Protein AF-A0AA36MZT9-F1 (afdb_monomer)

Mean predicted aligned error: 23.46 Å

pLDDT: mean 72.29, std 21.13, range [34.06, 98.25]

Sequence (417 aa):
ASLLQSIHEEGPEQAAGTAAAGRSSDGGRSRVIELLLRFDPVRLRCEFQSLLLHRMHYQAQQAKPEKKSDLLVTPSIDSHSKKLAEKLLEKQKGESGTATHEELLLWRQTQAKARKESMRKQRLHEEVSSCTFRPNCIATVRKDDVEILTPAGSTRTEVLYSRGLADKERRQAKVLEGEKAKTTAEVRGCTFQPNLCKSVKSYHKVHEASAQVPRGFYETRQRMRAANEMRERVKQQREDRMARIQATSPYQASGAASTPAGRSPGASPGPEDRVRRSSPKSQPRRQRSAGHATARERREGPTAQRLSYTPPRSSSLPPEAKEPEDEREGMGGAPAEGAPDNAEGNAEELPDDQPMLYVDVNITPGQPPKRIILFQGQSISEVAADFAANHMLTPALAQKLHALLREVALKQELRTK

Structure (mmCIF, N/CA/C/O backbone):
data_AF-A0AA36MZT9-F1
#
_entry.id   AF-A0AA36MZT9-F1
#
loop_
_atom_site.group_PDB
_atom_site.id
_atom_site.type_symbol
_atom_site.label_atom_id
_atom_site.label_alt_id
_atom_site.label_comp_id
_atom_site.label_asym_id
_atom_site.label_entity_id
_atom_site.label_seq_id
_atom_site.pdbx_PDB_ins_code
_atom_site.Cartn_x
_atom_site.Cartn_y
_atom_site.Cartn_z
_atom_site.occupancy
_atom_site.B_iso_or_equiv
_atom_site.auth_seq_id
_atom_site.auth_comp_id
_atom_site.auth_asym_id
_atom_site.auth_atom_id
_atom_site.pdbx_PDB_model_num
ATOM 1 N N . ALA A 1 1 ? 52.482 -16.526 30.534 1.00 50.50 1 ALA A N 1
ATOM 2 C CA . ALA A 1 1 ? 53.105 -17.863 30.443 1.00 50.50 1 ALA A CA 1
ATOM 3 C C . ALA A 1 1 ? 52.166 -18.730 29.615 1.00 50.50 1 ALA A C 1
ATOM 5 O O . ALA A 1 1 ? 51.022 -18.829 30.023 1.00 50.50 1 ALA A O 1
ATOM 6 N N . SER A 1 2 ? 52.444 -19.251 28.422 1.00 49.62 2 SER A N 1
ATOM 7 C CA . SER A 1 2 ? 53.638 -19.436 27.569 1.00 49.62 2 SER A CA 1
ATOM 8 C C . SER A 1 2 ? 53.377 -18.761 26.207 1.00 49.62 2 SER A C 1
ATOM 10 O O . SER A 1 2 ? 52.218 -18.658 25.827 1.00 49.62 2 SER A O 1
ATOM 12 N N . LEU A 1 3 ? 54.290 -18.144 25.450 1.00 51.62 3 LEU A N 1
ATOM 13 C CA . LEU A 1 3 ? 55.698 -18.374 25.085 1.00 51.62 3 LEU A CA 1
ATOM 14 C C . LEU A 1 3 ? 55.933 -19.544 24.097 1.00 51.62 3 LEU A C 1
ATOM 16 O O . LEU A 1 3 ? 55.734 -20.695 24.468 1.00 51.62 3 LEU A O 1
ATOM 20 N N . LEU A 1 4 ? 56.483 -19.175 22.921 1.00 50.78 4 LEU A N 1
ATOM 21 C CA . LEU A 1 4 ? 57.192 -19.970 21.887 1.00 50.78 4 LEU A CA 1
ATOM 22 C C . LEU A 1 4 ? 56.297 -20.691 20.844 1.00 50.78 4 LEU A C 1
ATOM 24 O O . LEU A 1 4 ? 55.276 -21.249 21.206 1.00 50.78 4 LEU A O 1
ATOM 28 N N . GLN A 1 5 ? 56.595 -20.709 19.530 1.00 51.66 5 GLN A N 1
ATOM 29 C CA . GLN A 1 5 ? 57.916 -20.705 18.876 1.00 51.66 5 GLN A CA 1
ATOM 30 C C . GLN A 1 5 ? 57.849 -20.469 17.337 1.00 51.66 5 GLN A C 1
ATOM 32 O O . GLN A 1 5 ? 56.916 -20.942 16.698 1.00 51.66 5 GLN A O 1
ATOM 37 N N . SER A 1 6 ? 58.883 -19.775 16.820 1.00 51.03 6 SER A N 1
ATOM 38 C CA . SER A 1 6 ? 59.633 -19.871 15.531 1.00 51.03 6 SER A CA 1
ATOM 39 C C . SER A 1 6 ? 58.905 -19.993 14.174 1.00 51.03 6 SER A C 1
ATOM 41 O O . SER A 1 6 ? 58.054 -20.852 14.004 1.00 51.03 6 SER A O 1
ATOM 43 N N . ILE A 1 7 ? 59.130 -19.148 13.149 1.00 56.97 7 ILE A N 1
ATOM 44 C CA . ILE A 1 7 ? 60.355 -18.687 12.428 1.00 56.97 7 ILE A CA 1
ATOM 45 C C . ILE A 1 7 ? 61.050 -19.788 11.595 1.00 56.97 7 ILE A C 1
ATOM 47 O O . ILE A 1 7 ? 61.643 -20.691 12.169 1.00 56.97 7 ILE A O 1
ATOM 51 N N . HIS A 1 8 ? 61.008 -19.629 10.261 1.00 46.03 8 HIS A N 1
ATOM 52 C CA . HIS A 1 8 ? 62.083 -19.813 9.255 1.00 46.03 8 HIS A CA 1
ATOM 53 C C . HIS A 1 8 ? 61.619 -19.063 7.971 1.00 46.03 8 HIS A C 1
ATOM 55 O O . HIS A 1 8 ? 60.459 -19.215 7.593 1.00 46.03 8 HIS A O 1
ATOM 61 N N . GLU A 1 9 ? 62.298 -18.035 7.428 1.00 56.31 9 GLU A N 1
ATOM 62 C CA . GLU A 1 9 ? 63.564 -18.034 6.644 1.00 56.31 9 GLU A CA 1
ATOM 63 C C . GLU A 1 9 ? 63.427 -18.837 5.327 1.00 56.31 9 GLU A C 1
ATOM 65 O O . GLU A 1 9 ? 62.886 -19.932 5.353 1.00 56.31 9 GLU A O 1
ATOM 70 N N . GLU A 1 10 ? 63.789 -18.401 4.113 1.00 46.44 10 GLU A N 1
ATOM 71 C CA . GLU A 1 10 ? 64.683 -17.356 3.595 1.00 46.44 10 GLU A CA 1
ATOM 72 C C . GLU A 1 10 ? 64.241 -16.920 2.172 1.00 46.44 10 GLU A C 1
ATOM 74 O O . GLU A 1 10 ? 63.496 -17.626 1.489 1.00 46.44 10 GLU A O 1
ATOM 79 N N . GLY A 1 11 ? 64.746 -15.774 1.696 1.00 41.78 11 GLY A 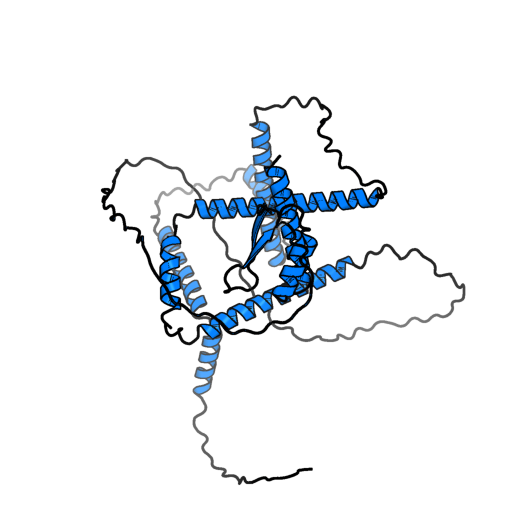N 1
ATOM 80 C CA . GLY A 1 11 ? 64.926 -15.507 0.259 1.00 41.78 11 GLY A CA 1
ATOM 81 C C . GLY A 1 11 ? 66.293 -16.022 -0.222 1.00 41.78 11 GLY A C 1
ATOM 82 O O . GLY A 1 11 ? 67.141 -16.332 0.610 1.00 41.78 11 GLY A O 1
ATOM 83 N N . PRO A 1 12 ? 66.554 -16.068 -1.542 1.00 58.59 12 PRO A N 1
ATOM 84 C CA . PRO A 1 12 ? 67.469 -15.045 -2.056 1.00 58.59 12 PRO A CA 1
ATOM 85 C C . PRO A 1 12 ? 67.215 -14.566 -3.502 1.00 58.59 12 PRO A C 1
ATOM 87 O O . PRO A 1 12 ? 66.604 -15.224 -4.338 1.00 58.59 12 PRO A O 1
ATOM 90 N N . GLU A 1 13 ? 67.708 -13.347 -3.715 1.00 46.28 13 GLU A N 1
ATOM 91 C CA . GLU A 1 13 ? 68.407 -12.767 -4.872 1.00 46.28 13 GLU A CA 1
ATOM 92 C C . GLU A 1 13 ? 68.140 -13.197 -6.333 1.00 46.28 13 GLU A C 1
ATOM 94 O O . GLU A 1 13 ? 68.412 -14.303 -6.782 1.00 46.28 13 GLU A O 1
ATOM 99 N N . GLN A 1 14 ? 67.733 -12.171 -7.094 1.00 51.62 14 GLN A N 1
ATOM 100 C CA . GLN A 1 14 ? 68.312 -11.661 -8.350 1.00 51.62 14 GLN A CA 1
ATOM 101 C C . GLN A 1 14 ? 68.849 -12.634 -9.420 1.00 51.62 14 GLN A C 1
ATOM 103 O O . GLN A 1 14 ? 69.923 -13.210 -9.299 1.00 51.62 14 GLN A O 1
ATOM 108 N N . ALA A 1 15 ? 68.236 -12.550 -10.607 1.00 46.34 15 ALA A N 1
ATOM 109 C CA . ALA A 1 15 ? 68.969 -12.588 -11.872 1.00 46.34 15 ALA A CA 1
ATOM 110 C C . ALA A 1 15 ? 68.357 -11.587 -12.868 1.00 46.34 15 ALA A C 1
ATOM 112 O O . ALA A 1 15 ? 67.187 -11.673 -13.245 1.00 46.34 15 ALA A O 1
ATOM 113 N N . ALA A 1 16 ? 69.172 -10.613 -13.272 1.00 51.72 16 ALA A N 1
ATOM 114 C CA . ALA A 1 16 ? 68.939 -9.738 -14.410 1.00 51.72 16 ALA A CA 1
ATOM 115 C C . ALA A 1 16 ? 69.158 -10.508 -15.726 1.00 51.72 16 ALA A C 1
ATOM 117 O O . ALA A 1 16 ? 70.050 -11.347 -15.810 1.00 51.72 16 ALA A O 1
ATOM 118 N N . GLY A 1 17 ? 68.383 -10.193 -16.769 1.00 40.72 17 GLY A N 1
ATOM 119 C CA . GLY A 1 17 ? 68.578 -10.794 -18.092 1.00 40.72 17 GLY A CA 1
ATOM 120 C C . GLY A 1 17 ? 67.516 -10.415 -19.125 1.00 40.72 17 GLY A C 1
ATOM 121 O O . GLY A 1 17 ? 66.595 -11.175 -19.385 1.00 40.72 17 GLY A O 1
ATOM 122 N N . THR A 1 18 ? 67.655 -9.213 -19.686 1.00 47.31 18 THR A N 1
ATOM 123 C CA . THR A 1 18 ? 67.379 -8.840 -21.093 1.00 47.31 18 THR A CA 1
ATOM 124 C C . THR A 1 18 ? 66.560 -9.793 -21.982 1.00 47.31 18 THR A C 1
ATOM 126 O O . THR A 1 18 ? 67.086 -10.789 -22.464 1.00 47.31 18 THR A O 1
ATOM 129 N N . ALA A 1 19 ? 65.355 -9.358 -22.381 1.00 41.97 19 ALA A N 1
ATOM 130 C CA . ALA A 1 19 ? 64.828 -9.545 -23.743 1.00 41.97 19 ALA A CA 1
ATOM 131 C C . ALA A 1 19 ? 63.691 -8.546 -24.025 1.00 41.97 19 ALA A C 1
ATOM 133 O O . ALA A 1 19 ? 62.512 -8.778 -23.758 1.00 41.97 19 ALA A O 1
ATOM 134 N N . ALA A 1 20 ? 64.071 -7.390 -24.562 1.00 49.97 20 ALA A N 1
ATOM 135 C CA . ALA A 1 20 ? 63.171 -6.414 -25.149 1.00 49.97 20 ALA A CA 1
ATOM 136 C C . ALA A 1 20 ? 62.858 -6.814 -26.601 1.00 49.97 20 ALA A C 1
ATOM 138 O O . ALA A 1 20 ? 63.659 -6.538 -27.482 1.00 49.97 20 ALA A O 1
ATOM 139 N N . ALA A 1 21 ? 61.709 -7.448 -26.855 1.00 49.28 21 ALA A N 1
ATOM 140 C CA . ALA A 1 21 ? 61.034 -7.468 -28.163 1.00 49.28 21 ALA A CA 1
ATOM 141 C C . ALA A 1 21 ? 59.662 -8.156 -28.027 1.00 49.28 21 ALA A C 1
ATOM 143 O O . ALA A 1 21 ? 59.591 -9.348 -27.759 1.00 49.28 21 ALA A O 1
ATOM 144 N N . GLY A 1 22 ? 58.564 -7.410 -28.193 1.00 46.97 22 GLY A N 1
ATOM 145 C CA . GLY A 1 22 ? 57.199 -7.974 -28.168 1.00 46.97 22 GLY A CA 1
ATOM 146 C C . GLY A 1 22 ? 56.094 -7.046 -27.647 1.00 46.97 22 GLY A C 1
ATOM 147 O O . GLY A 1 22 ? 54.938 -7.447 -27.534 1.00 46.97 22 GLY A O 1
ATOM 148 N N . ARG A 1 23 ? 56.414 -5.789 -27.319 1.00 51.00 23 ARG A N 1
ATOM 149 C CA . ARG A 1 23 ? 55.440 -4.788 -26.864 1.00 51.00 23 ARG A CA 1
ATOM 150 C C . ARG A 1 23 ? 54.774 -4.077 -28.047 1.00 51.00 23 ARG A C 1
ATOM 152 O O . ARG A 1 23 ? 55.276 -3.042 -28.466 1.00 51.00 23 ARG A O 1
ATOM 159 N N . SER A 1 24 ? 53.636 -4.581 -28.535 1.00 52.50 24 SER A N 1
ATOM 160 C CA . SER A 1 24 ? 52.630 -3.732 -29.226 1.00 52.50 24 SER A CA 1
ATOM 161 C C . SER A 1 24 ? 51.259 -4.365 -29.535 1.00 52.50 24 SER A C 1
ATOM 163 O O . SER A 1 24 ? 50.425 -3.674 -30.112 1.00 52.50 24 SER A O 1
ATOM 165 N N . SER A 1 25 ? 50.940 -5.607 -29.134 1.00 56.16 25 SER A N 1
ATOM 166 C CA . SER A 1 25 ? 49.611 -6.195 -29.447 1.00 56.16 25 SER A CA 1
ATOM 167 C C . SER A 1 25 ? 48.637 -6.305 -28.258 1.00 56.16 25 SER A C 1
ATOM 169 O O . SER A 1 25 ? 47.420 -6.329 -28.448 1.00 56.16 25 SER A O 1
ATOM 171 N N . ASP A 1 26 ? 49.120 -6.285 -27.011 1.00 58.88 26 ASP A N 1
ATOM 172 C CA . ASP A 1 26 ? 48.267 -6.598 -25.847 1.00 58.88 26 ASP A CA 1
ATOM 173 C C . ASP A 1 26 ? 47.422 -5.412 -25.328 1.00 58.88 26 ASP A C 1
ATOM 175 O O . ASP A 1 26 ? 46.394 -5.579 -24.665 1.00 58.88 26 ASP A O 1
ATOM 179 N N . GLY A 1 27 ? 47.781 -4.184 -25.720 1.00 67.88 27 GLY A N 1
ATOM 180 C CA . GLY A 1 27 ? 46.974 -2.992 -25.428 1.00 67.88 27 GLY A CA 1
ATOM 181 C C . GLY A 1 27 ? 45.613 -3.013 -26.134 1.00 67.88 27 GLY A C 1
ATOM 182 O O . GLY A 1 27 ? 44.620 -2.524 -25.594 1.00 67.88 27 GLY A O 1
ATOM 183 N N . GLY A 1 28 ? 45.540 -3.641 -27.315 1.00 74.44 28 GLY A N 1
ATOM 184 C CA . GLY A 1 28 ? 44.286 -3.830 -28.042 1.00 74.44 28 GLY A CA 1
ATOM 185 C C . GLY A 1 28 ? 43.348 -4.799 -27.323 1.00 74.44 28 GLY A C 1
ATOM 186 O O . GLY A 1 28 ? 42.165 -4.505 -27.168 1.00 74.44 28 GLY A O 1
ATOM 187 N N . ARG A 1 29 ? 43.881 -5.915 -26.808 1.00 77.12 29 ARG A N 1
ATOM 188 C CA . ARG A 1 29 ? 43.099 -6.915 -26.065 1.00 77.12 29 ARG A CA 1
ATOM 189 C C . ARG A 1 29 ? 42.548 -6.354 -24.761 1.00 77.12 29 ARG A C 1
ATOM 191 O O . ARG A 1 29 ? 41.352 -6.490 -24.516 1.00 77.12 29 ARG A O 1
ATOM 198 N N . SER A 1 30 ? 43.367 -5.642 -23.988 1.00 82.06 30 SER A N 1
ATOM 199 C CA . SER A 1 30 ? 42.906 -4.986 -22.755 1.00 82.06 30 SER A CA 1
ATOM 200 C C . SER A 1 30 ? 41.801 -3.961 -23.027 1.00 82.06 30 SER A C 1
ATOM 202 O O . SER A 1 30 ? 40.797 -3.932 -22.318 1.00 82.06 30 SER A O 1
ATOM 204 N N . ARG A 1 31 ? 41.914 -3.181 -24.112 1.00 84.75 31 ARG A N 1
ATOM 205 C CA . ARG A 1 31 ? 40.888 -2.203 -24.503 1.00 84.75 31 ARG A CA 1
ATOM 206 C C . ARG A 1 31 ? 39.594 -2.860 -24.987 1.00 84.75 31 ARG A C 1
ATOM 208 O O . ARG A 1 31 ? 38.512 -2.359 -24.694 1.00 84.75 31 ARG A O 1
ATOM 215 N N . VAL A 1 32 ? 39.681 -3.980 -25.705 1.00 79.69 32 VAL A N 1
ATOM 216 C CA . VAL A 1 32 ? 38.502 -4.751 -26.134 1.00 79.69 32 VAL A CA 1
ATOM 217 C C . VAL A 1 32 ? 37.810 -5.395 -24.934 1.00 79.69 32 VAL A C 1
ATOM 219 O O . VAL A 1 32 ? 36.590 -5.329 -24.848 1.00 79.69 32 VAL A O 1
ATOM 222 N N . ILE A 1 33 ? 38.559 -5.944 -23.975 1.00 80.00 33 ILE A N 1
ATOM 223 C CA . ILE A 1 33 ? 37.996 -6.494 -22.733 1.00 80.00 33 ILE A CA 1
ATOM 224 C C . ILE A 1 33 ? 37.341 -5.383 -21.898 1.00 80.00 33 ILE A C 1
ATOM 226 O O . ILE A 1 33 ? 36.230 -5.568 -21.410 1.00 80.00 33 ILE A O 1
ATOM 230 N N . GLU A 1 34 ? 37.960 -4.202 -21.794 1.00 88.06 34 GLU A N 1
ATOM 231 C CA . GLU A 1 34 ? 37.368 -3.040 -21.115 1.00 88.06 34 GLU A CA 1
ATOM 232 C C . GLU A 1 34 ? 36.066 -2.578 -21.794 1.00 88.06 34 GLU A C 1
ATOM 234 O O . GLU A 1 34 ? 35.079 -2.266 -21.122 1.00 88.06 34 GLU A O 1
ATOM 239 N N . LEU A 1 35 ? 36.028 -2.576 -23.131 1.00 83.69 35 LEU A N 1
ATOM 240 C CA . LEU A 1 35 ? 34.815 -2.277 -23.892 1.00 83.69 35 LEU A CA 1
ATOM 241 C C . LEU A 1 35 ? 33.741 -3.349 -23.667 1.00 83.69 35 LEU A C 1
ATOM 243 O O . LEU A 1 35 ? 32.606 -3.001 -23.352 1.00 83.69 35 LEU A O 1
ATOM 247 N N . LEU A 1 36 ? 34.086 -4.636 -23.742 1.00 82.19 36 LEU A N 1
ATOM 248 C CA . LEU A 1 36 ? 33.151 -5.741 -23.506 1.00 82.19 36 LEU A CA 1
ATOM 249 C C . LEU A 1 36 ? 32.603 -5.754 -22.072 1.00 82.19 36 LEU A C 1
ATOM 251 O O . LEU A 1 36 ? 31.444 -6.098 -21.877 1.00 82.19 36 LEU A O 1
ATOM 255 N N . LEU A 1 37 ? 33.385 -5.323 -21.078 1.00 85.12 37 LEU A N 1
ATOM 256 C CA . LEU A 1 37 ? 32.924 -5.177 -19.693 1.00 85.12 37 LEU A CA 1
ATOM 257 C C . LEU A 1 37 ? 32.022 -3.953 -19.485 1.00 85.12 37 LEU A C 1
ATOM 259 O O . LEU A 1 37 ? 31.178 -3.953 -18.587 1.00 85.12 37 LEU A O 1
ATOM 263 N N . ARG A 1 38 ? 32.175 -2.902 -20.300 1.00 91.00 38 ARG A N 1
ATOM 264 C CA . ARG A 1 38 ? 31.292 -1.725 -20.261 1.00 91.00 38 ARG A CA 1
ATOM 265 C C . ARG A 1 38 ? 29.913 -1.994 -20.850 1.00 91.00 38 ARG A C 1
ATOM 267 O O . ARG A 1 38 ? 28.955 -1.330 -20.447 1.00 91.00 38 ARG A O 1
ATOM 274 N N . PHE A 1 39 ? 29.805 -2.927 -21.790 1.00 89.50 39 PHE A N 1
ATOM 275 C CA . PHE A 1 39 ? 28.541 -3.242 -22.439 1.00 89.50 39 PHE A CA 1
ATOM 276 C C . PHE A 1 39 ? 27.893 -4.480 -21.823 1.00 89.50 39 PHE A C 1
ATOM 278 O O . PHE A 1 39 ? 28.407 -5.588 -21.903 1.00 89.50 39 PHE A O 1
ATOM 285 N N . ASP A 1 40 ? 26.709 -4.294 -21.244 1.00 89.44 40 ASP A N 1
ATOM 286 C CA . ASP A 1 40 ? 25.876 -5.408 -20.802 1.00 89.44 40 ASP A CA 1
ATOM 287 C C . ASP A 1 40 ? 25.309 -6.138 -22.041 1.00 89.44 40 ASP A C 1
ATOM 289 O O . ASP A 1 40 ? 24.540 -5.537 -22.808 1.00 89.44 40 ASP A O 1
ATOM 293 N N . PRO A 1 41 ? 25.655 -7.421 -22.268 1.00 85.56 41 PRO A N 1
ATOM 294 C CA . PRO A 1 41 ? 25.222 -8.163 -23.450 1.00 85.56 41 PRO A CA 1
ATOM 295 C C . PRO A 1 41 ? 23.704 -8.375 -23.498 1.00 85.56 41 PRO A C 1
ATOM 297 O O . PRO A 1 41 ? 23.156 -8.641 -24.570 1.00 85.56 41 PRO A O 1
ATOM 300 N N . VAL A 1 42 ? 23.006 -8.272 -22.362 1.00 86.06 42 VAL A N 1
ATOM 301 C CA . VAL A 1 42 ? 21.540 -8.333 -22.310 1.00 86.06 42 VAL A CA 1
ATOM 302 C C . VAL A 1 42 ? 20.952 -7.017 -22.803 1.00 86.06 42 VAL A C 1
ATOM 304 O O . VAL A 1 42 ? 20.036 -7.011 -23.625 1.00 86.06 42 VAL A O 1
ATOM 307 N N . ARG A 1 43 ? 21.527 -5.891 -22.372 1.00 87.31 43 ARG A N 1
ATOM 308 C CA . ARG A 1 43 ? 21.099 -4.560 -22.807 1.00 87.31 43 ARG A CA 1
ATOM 309 C C . ARG A 1 43 ? 21.304 -4.356 -24.306 1.00 87.31 43 ARG A C 1
ATOM 311 O O . ARG A 1 43 ? 20.386 -3.885 -24.970 1.00 87.31 43 ARG A O 1
ATOM 318 N N . LEU A 1 44 ? 22.457 -4.767 -24.840 1.00 89.06 44 LEU A N 1
ATOM 319 C CA . LEU A 1 44 ? 22.733 -4.705 -26.279 1.00 89.06 44 LEU A CA 1
ATOM 320 C C . LEU A 1 44 ? 21.710 -5.502 -27.093 1.00 89.06 44 LEU A C 1
ATOM 322 O O . LEU A 1 44 ? 21.209 -4.994 -28.090 1.00 89.06 44 LEU A O 1
ATOM 326 N N . ARG A 1 45 ? 21.346 -6.715 -26.651 1.00 88.81 45 ARG A N 1
ATOM 327 C CA . ARG A 1 45 ? 20.311 -7.524 -27.317 1.00 88.81 45 ARG A CA 1
ATOM 328 C C . ARG A 1 45 ? 18.949 -6.831 -27.321 1.00 88.81 45 ARG A C 1
ATOM 330 O O . ARG A 1 45 ? 18.302 -6.795 -28.363 1.00 88.81 45 ARG A O 1
ATOM 337 N N . CYS A 1 46 ? 18.541 -6.240 -26.199 1.00 86.69 46 CYS A N 1
ATOM 338 C CA . CYS A 1 46 ? 17.282 -5.497 -26.114 1.00 86.69 46 CYS A CA 1
ATOM 339 C C . CYS A 1 46 ? 17.272 -4.253 -27.020 1.00 86.69 46 CYS A C 1
ATOM 341 O O . CYS A 1 46 ? 16.282 -3.995 -27.706 1.00 86.69 46 CYS A O 1
ATOM 343 N N . GLU A 1 47 ? 18.367 -3.488 -27.053 1.00 90.62 47 GLU A N 1
ATOM 344 C CA . GLU A 1 47 ? 18.488 -2.300 -27.909 1.00 90.62 47 GLU A CA 1
ATOM 345 C C . GLU A 1 47 ? 18.486 -2.681 -29.402 1.00 90.62 47 GLU A C 1
ATOM 347 O O . GLU A 1 47 ? 17.768 -2.061 -30.191 1.00 90.62 47 GLU A O 1
ATOM 352 N N . PHE A 1 48 ? 19.187 -3.756 -29.785 1.00 94.69 48 PHE A N 1
ATOM 353 C CA . PHE A 1 48 ? 19.173 -4.270 -31.160 1.00 94.69 48 PHE A CA 1
ATOM 354 C C . PHE A 1 48 ? 17.796 -4.786 -31.584 1.00 94.69 48 PHE A C 1
ATOM 356 O O . PHE A 1 48 ? 17.363 -4.528 -32.706 1.00 94.69 48 PHE A O 1
ATOM 363 N N . GLN A 1 49 ? 17.083 -5.479 -30.694 1.00 92.00 49 GLN A N 1
ATOM 364 C CA . GLN A 1 49 ? 15.728 -5.956 -30.966 1.00 92.00 49 GLN A CA 1
ATOM 365 C C . GLN A 1 49 ? 14.758 -4.788 -31.192 1.00 92.00 49 GLN A C 1
ATOM 367 O O . GLN A 1 49 ? 13.942 -4.834 -32.112 1.00 92.00 49 GLN A O 1
ATOM 372 N N . SER A 1 50 ? 14.884 -3.715 -30.404 1.00 89.19 50 SER A N 1
ATOM 373 C CA . SER A 1 50 ? 14.100 -2.489 -30.587 1.00 89.19 50 SER A CA 1
ATOM 374 C C . SER A 1 50 ? 14.383 -1.831 -31.940 1.00 89.19 50 SER A C 1
ATOM 376 O O . SER A 1 50 ? 13.449 -1.528 -32.681 1.00 89.19 50 SER A O 1
ATOM 378 N N . LEU A 1 51 ? 15.660 -1.678 -32.313 1.00 93.50 51 LEU A N 1
ATOM 379 C CA . LEU A 1 51 ? 16.057 -1.127 -33.615 1.00 93.50 51 LEU A CA 1
ATOM 380 C C . LEU A 1 51 ? 15.563 -1.980 -34.789 1.00 93.50 51 LEU A C 1
ATOM 382 O O . LEU A 1 51 ? 15.092 -1.430 -35.785 1.00 93.50 51 LEU A O 1
ATOM 386 N N . LEU A 1 52 ? 15.623 -3.308 -34.670 1.00 95.50 52 LEU A N 1
ATOM 387 C CA . LEU A 1 52 ? 15.117 -4.231 -35.684 1.00 95.50 52 LEU A CA 1
ATOM 388 C C . LEU A 1 52 ? 13.606 -4.059 -35.891 1.00 95.50 52 LEU A C 1
ATOM 390 O O . LEU A 1 52 ? 13.154 -3.924 -37.027 1.00 95.50 52 LEU A O 1
ATOM 394 N N . LEU A 1 53 ? 12.832 -4.000 -34.803 1.00 91.19 53 LEU A N 1
ATOM 395 C CA . LEU A 1 53 ? 11.388 -3.755 -34.863 1.00 91.19 53 LEU A CA 1
ATOM 396 C C . LEU A 1 53 ? 11.071 -2.378 -35.457 1.00 91.19 53 LEU A C 1
ATOM 398 O O . LEU A 1 53 ? 10.168 -2.259 -36.283 1.00 91.19 53 LEU A O 1
ATOM 402 N N . HIS A 1 54 ? 11.841 -1.352 -35.091 1.00 90.12 54 HIS A N 1
ATOM 403 C CA . HIS A 1 54 ? 11.691 -0.003 -35.633 1.00 90.12 54 HIS A CA 1
ATOM 404 C C . HIS A 1 54 ? 11.922 0.017 -37.148 1.00 90.12 54 HIS A C 1
ATOM 406 O O . HIS A 1 54 ? 11.120 0.580 -37.893 1.00 90.12 54 HIS A O 1
ATOM 412 N N . ARG A 1 55 ? 12.982 -0.653 -37.618 1.00 94.31 55 ARG A N 1
ATOM 413 C CA . ARG A 1 55 ? 13.303 -0.765 -39.045 1.00 94.31 55 ARG A CA 1
ATOM 414 C C . ARG A 1 55 ? 12.212 -1.507 -39.809 1.00 94.31 55 ARG A C 1
ATOM 416 O O . ARG A 1 55 ? 11.786 -1.017 -40.847 1.00 94.31 55 ARG A O 1
ATOM 423 N N . MET A 1 56 ? 11.716 -2.622 -39.273 1.00 87.56 56 MET A N 1
ATOM 424 C CA . MET A 1 56 ? 10.595 -3.360 -39.864 1.00 87.56 56 MET A CA 1
ATOM 425 C C . MET A 1 56 ? 9.341 -2.485 -39.988 1.00 87.56 56 MET A C 1
ATOM 427 O O . MET A 1 56 ? 8.678 -2.489 -41.023 1.00 87.56 56 MET A O 1
ATOM 431 N N . HIS A 1 57 ? 9.041 -1.685 -38.962 1.00 87.38 57 HIS A N 1
ATOM 432 C CA . HIS A 1 57 ? 7.863 -0.821 -38.951 1.00 87.38 57 HIS A CA 1
ATOM 433 C C . HIS A 1 57 ? 7.977 0.354 -39.935 1.00 87.38 57 HIS A C 1
ATOM 435 O O . HIS A 1 57 ? 7.004 0.695 -40.607 1.00 87.38 57 HIS A O 1
ATOM 441 N N . TYR A 1 58 ? 9.158 0.965 -40.055 1.00 84.00 58 TYR A N 1
ATOM 442 C CA . TYR A 1 58 ? 9.396 2.053 -41.009 1.00 84.00 58 TYR A CA 1
ATOM 443 C C . TYR A 1 58 ? 9.483 1.560 -42.451 1.00 84.00 58 TYR A C 1
ATOM 445 O O . TYR A 1 58 ? 8.942 2.201 -43.350 1.00 84.00 58 TYR A O 1
ATOM 453 N N . GLN A 1 59 ? 10.097 0.401 -42.682 1.00 85.88 59 GLN A N 1
ATOM 454 C CA . GLN A 1 59 ? 10.165 -0.201 -44.010 1.00 85.88 59 GLN A CA 1
ATOM 455 C C . GLN A 1 59 ? 8.766 -0.575 -44.526 1.00 85.88 59 GLN A C 1
ATOM 457 O O . GLN A 1 59 ? 8.465 -0.342 -45.694 1.00 85.88 59 GLN A O 1
ATOM 462 N N . ALA A 1 60 ? 7.873 -1.044 -43.646 1.00 78.75 60 ALA A N 1
ATOM 463 C CA . ALA A 1 60 ? 6.470 -1.285 -43.987 1.00 78.75 60 ALA A CA 1
ATOM 464 C C . ALA A 1 60 ? 5.700 0.003 -44.349 1.00 78.75 60 ALA A C 1
ATOM 466 O O . ALA A 1 60 ? 4.788 -0.037 -45.172 1.00 78.75 60 ALA A O 1
ATOM 467 N N . GLN A 1 61 ? 6.061 1.151 -43.767 1.00 77.50 61 GLN A N 1
ATOM 468 C CA . GLN A 1 61 ? 5.428 2.438 -44.081 1.00 77.50 61 GLN A CA 1
ATOM 469 C C . GLN A 1 61 ? 5.963 3.073 -45.368 1.00 77.50 61 GLN A C 1
ATOM 471 O O . GLN A 1 61 ? 5.201 3.726 -46.076 1.00 77.50 61 GLN A O 1
ATOM 476 N N . GLN A 1 62 ? 7.239 2.860 -45.694 1.00 75.56 62 GLN A N 1
ATOM 477 C CA . GLN A 1 62 ? 7.839 3.349 -46.941 1.00 75.56 62 GLN A CA 1
ATOM 478 C C . GLN A 1 62 ? 7.390 2.557 -48.175 1.00 75.56 62 GLN A C 1
ATOM 480 O O . GLN A 1 62 ? 7.449 3.072 -49.283 1.00 75.56 62 GLN A O 1
ATOM 485 N N . ALA A 1 63 ? 6.876 1.337 -47.997 1.00 64.69 63 ALA A N 1
ATOM 486 C CA . ALA A 1 63 ? 6.311 0.535 -49.081 1.00 64.69 63 ALA A CA 1
ATOM 487 C C . ALA A 1 63 ? 4.890 0.963 -49.503 1.00 64.69 63 ALA A C 1
ATOM 489 O O . ALA A 1 63 ? 4.245 0.255 -50.277 1.00 64.69 63 ALA A O 1
ATOM 490 N N . LYS A 1 64 ? 4.363 2.092 -49.004 1.00 59.12 64 LYS A N 1
ATOM 491 C CA . LYS A 1 64 ? 3.063 2.610 -49.444 1.00 59.12 64 LYS A CA 1
ATOM 492 C C . LYS A 1 64 ? 3.249 3.225 -50.840 1.00 59.12 64 LYS A C 1
ATOM 494 O O . LYS A 1 64 ? 3.921 4.248 -50.938 1.00 59.12 64 LYS A O 1
ATOM 499 N N . PRO A 1 65 ? 2.706 2.617 -51.912 1.00 52.59 65 PRO A N 1
ATOM 500 C CA . PRO A 1 65 ? 2.968 3.077 -53.267 1.00 52.59 65 PRO A CA 1
ATOM 501 C C . PRO A 1 65 ? 2.443 4.501 -53.428 1.00 52.59 65 PRO A C 1
ATOM 503 O O . PRO A 1 65 ? 1.271 4.780 -53.154 1.00 52.59 65 PRO A O 1
ATOM 506 N N . GLU A 1 66 ? 3.332 5.393 -53.856 1.00 48.62 66 GLU A N 1
ATOM 507 C CA . GLU A 1 66 ? 2.995 6.739 -54.288 1.00 48.62 66 GLU A CA 1
ATOM 508 C C . GLU A 1 66 ? 1.940 6.646 -55.394 1.00 48.62 66 GLU A C 1
ATOM 510 O O . GLU A 1 66 ? 2.217 6.269 -56.535 1.00 48.62 66 GLU A O 1
ATOM 515 N N . LYS A 1 67 ? 0.692 6.979 -55.049 1.00 54.16 67 LYS A N 1
ATOM 516 C CA . LYS A 1 67 ? -0.302 7.352 -56.049 1.00 54.16 67 LYS A CA 1
ATOM 517 C C . LYS A 1 67 ? 0.154 8.684 -56.628 1.00 54.16 67 LYS A C 1
ATOM 519 O O . LYS A 1 67 ? -0.061 9.730 -56.024 1.00 54.16 67 LYS A O 1
ATOM 524 N N . LYS A 1 68 ? 0.803 8.615 -57.790 1.00 56.53 68 LYS A N 1
ATOM 525 C CA . LYS A 1 68 ? 0.991 9.752 -58.688 1.00 56.53 68 LYS A CA 1
ATOM 526 C C . LYS A 1 68 ? -0.385 10.324 -59.025 1.00 56.53 68 LYS A C 1
ATOM 528 O O . LYS A 1 68 ? -1.132 9.737 -59.801 1.00 56.53 68 LYS A O 1
ATOM 533 N N . SER A 1 69 ? -0.715 11.454 -58.423 1.00 51.44 69 SER A N 1
ATOM 534 C CA . SER A 1 69 ? -1.655 12.403 -58.999 1.00 51.44 69 SER A CA 1
ATOM 535 C C . SER A 1 69 ? -1.000 13.769 -58.911 1.00 51.44 69 SER A C 1
ATOM 537 O O . SER A 1 69 ? -0.962 14.388 -57.847 1.00 51.44 69 SER A O 1
ATOM 539 N N . ASP A 1 70 ? -0.431 14.166 -60.045 1.00 52.47 70 ASP A N 1
ATOM 540 C CA . ASP A 1 70 ? -0.124 15.543 -60.383 1.00 52.47 70 ASP A CA 1
ATOM 541 C C . ASP A 1 70 ? -1.323 16.428 -60.044 1.00 52.47 70 ASP A C 1
ATOM 543 O O . ASP A 1 70 ? -2.433 16.168 -60.504 1.00 52.47 70 ASP A O 1
ATOM 547 N N . LEU A 1 71 ? -1.085 17.427 -59.197 1.00 51.72 71 LEU A N 1
ATOM 548 C CA . LEU A 1 71 ? -1.620 18.790 -59.254 1.00 51.72 71 LEU A CA 1
ATOM 549 C C . LEU A 1 71 ? -1.196 19.491 -57.959 1.00 51.72 71 LEU A C 1
ATOM 551 O O . LEU A 1 71 ? -1.759 19.283 -56.884 1.00 51.72 71 LEU A O 1
ATOM 555 N N . LEU A 1 72 ? -0.152 20.312 -58.081 1.00 54.59 72 LEU A N 1
ATOM 556 C CA . LEU A 1 72 ? 0.342 21.231 -57.059 1.00 54.59 72 LEU A CA 1
ATOM 557 C C . LEU A 1 72 ? -0.725 22.291 -56.749 1.00 54.59 72 LEU A C 1
ATOM 559 O O . LEU A 1 72 ? -0.659 23.421 -57.223 1.00 54.59 72 LEU A O 1
ATOM 563 N N . VAL A 1 73 ? -1.709 21.931 -55.931 1.00 51.09 73 VAL A N 1
ATOM 564 C CA . VAL A 1 73 ? -2.495 22.902 -55.173 1.00 51.09 73 VAL A CA 1
ATOM 565 C C . VAL A 1 73 ? -1.739 23.115 -53.873 1.00 51.09 73 VAL A C 1
ATOM 567 O O . VAL A 1 73 ? -1.767 22.268 -52.982 1.00 51.09 73 VAL A O 1
ATOM 570 N N . THR A 1 74 ? -1.018 24.228 -53.768 1.00 51.72 74 THR A N 1
ATOM 571 C CA . THR A 1 74 ? -0.548 24.716 -52.473 1.00 51.72 74 THR A CA 1
ATOM 572 C C . THR A 1 74 ? -1.792 24.949 -51.613 1.00 51.72 74 THR A C 1
ATOM 574 O O . THR A 1 74 ? -2.620 25.792 -51.966 1.00 51.72 74 THR A O 1
ATOM 577 N N . PRO A 1 75 ? -2.009 24.179 -50.531 1.00 64.19 75 PRO A N 1
ATOM 578 C CA . PRO A 1 75 ? -3.200 24.349 -49.717 1.00 64.19 75 PRO A CA 1
ATOM 579 C C . PRO A 1 75 ? -3.184 25.770 -49.155 1.00 64.19 75 PRO A C 1
ATOM 581 O O . PRO A 1 75 ? -2.264 26.151 -48.429 1.00 64.19 75 PRO A O 1
ATOM 584 N N . SER A 1 76 ? -4.174 26.572 -49.549 1.00 68.25 76 SER A N 1
ATOM 585 C CA . SER A 1 76 ? -4.361 27.922 -49.031 1.00 68.25 76 SER A CA 1
ATOM 586 C C . SER A 1 76 ? -4.613 27.816 -47.531 1.00 68.25 76 SER A C 1
ATOM 588 O O . SER A 1 76 ? -5.647 27.329 -47.083 1.00 68.25 76 SER A O 1
ATOM 590 N N . ILE A 1 77 ? -3.610 28.198 -46.749 1.00 73.31 77 ILE A N 1
ATOM 591 C CA . ILE A 1 77 ? -3.663 28.196 -45.291 1.00 73.31 77 ILE A CA 1
ATOM 592 C C . ILE A 1 77 ? -4.605 29.329 -44.869 1.00 73.31 77 ILE A C 1
ATOM 594 O O . ILE A 1 77 ? -4.257 30.506 -45.013 1.00 73.31 77 ILE A O 1
ATOM 598 N N . ASP A 1 78 ? -5.783 28.967 -44.350 1.00 84.38 78 ASP A N 1
ATOM 599 C CA . ASP A 1 78 ? -6.807 29.895 -43.861 1.00 84.38 78 ASP A CA 1
ATOM 600 C C . ASP A 1 78 ? -6.216 30.955 -42.925 1.00 84.38 78 ASP A C 1
ATOM 602 O O . ASP A 1 78 ? -5.377 30.655 -42.067 1.00 84.38 78 ASP A O 1
ATOM 606 N N . SER A 1 79 ? -6.689 32.200 -43.026 1.00 86.62 79 SER A N 1
ATOM 607 C CA . SER A 1 79 ? -6.174 33.327 -42.226 1.00 86.62 79 SER A CA 1
ATOM 608 C C . SER A 1 79 ? -6.233 33.064 -40.713 1.00 86.62 79 SER A C 1
ATOM 610 O O . SER A 1 79 ? -5.350 33.491 -39.967 1.00 86.62 79 SER A O 1
ATOM 612 N N . HIS A 1 80 ? -7.226 32.291 -40.262 1.00 81.69 80 HIS A N 1
ATOM 613 C CA . HIS A 1 80 ? -7.357 31.849 -38.876 1.00 81.69 80 HIS A CA 1
ATOM 614 C C . HIS A 1 80 ? -6.202 30.930 -38.452 1.00 81.69 80 HIS A C 1
ATOM 616 O O . HIS A 1 80 ? -5.630 31.103 -37.376 1.00 81.69 80 HIS A O 1
ATOM 622 N N . SER A 1 81 ? -5.804 29.993 -39.314 1.00 80.88 81 SER A N 1
ATOM 623 C CA . SER A 1 81 ? -4.687 29.086 -39.039 1.00 80.88 81 SER A CA 1
ATOM 624 C C . SER A 1 81 ? -3.335 29.809 -39.040 1.00 80.88 81 SER A C 1
ATOM 626 O O . SER A 1 81 ? -2.498 29.506 -38.191 1.00 80.88 81 SER A O 1
ATOM 628 N N . LYS A 1 82 ? -3.161 30.850 -39.874 1.00 86.56 82 LYS A N 1
ATOM 629 C CA . LYS A 1 82 ? -1.982 31.736 -39.812 1.00 86.56 82 LYS A CA 1
ATOM 630 C C . LYS A 1 82 ? -1.885 32.465 -38.471 1.00 86.56 82 LYS A C 1
ATOM 632 O O . LYS A 1 82 ? -0.841 32.394 -37.832 1.00 86.56 82 LYS A O 1
ATOM 637 N N . LYS A 1 83 ? -2.979 33.070 -37.989 1.00 87.50 83 LYS A N 1
ATOM 638 C CA . LYS A 1 83 ? -3.011 33.746 -36.674 1.00 87.50 83 LYS A CA 1
ATOM 639 C C . LYS A 1 83 ? -2.742 32.788 -35.508 1.00 87.50 83 LYS A C 1
ATOM 641 O O . LYS A 1 83 ? -2.142 33.174 -34.507 1.00 87.50 83 LYS A O 1
ATOM 646 N N . LEU A 1 84 ? -3.190 31.537 -35.614 1.00 78.62 84 LEU A N 1
ATOM 647 C CA . LEU A 1 84 ? -2.986 30.522 -34.577 1.00 78.62 84 LEU A CA 1
ATOM 648 C C . LEU A 1 84 ? -1.538 30.003 -34.568 1.00 78.62 84 LEU A C 1
ATOM 650 O O . LEU A 1 84 ? -0.971 29.796 -33.494 1.00 78.62 84 LEU A O 1
ATOM 654 N N . ALA A 1 85 ? -0.924 29.864 -35.747 1.00 82.69 85 ALA A N 1
ATOM 655 C CA . ALA A 1 85 ? 0.495 29.551 -35.898 1.00 82.69 85 ALA A CA 1
ATOM 656 C C . ALA A 1 85 ? 1.390 30.695 -35.395 1.00 82.69 85 ALA A C 1
ATOM 658 O O . ALA A 1 85 ? 2.360 30.443 -34.686 1.00 82.69 85 ALA A O 1
ATOM 659 N N . GLU A 1 86 ? 1.026 31.943 -35.687 1.00 85.69 86 GLU A N 1
ATOM 660 C CA . GLU A 1 86 ? 1.724 33.136 -35.201 1.00 85.69 86 GLU A CA 1
ATOM 661 C C . GLU A 1 86 ? 1.661 33.237 -33.670 1.00 85.69 86 GLU A C 1
ATOM 663 O O . GLU A 1 86 ? 2.701 33.353 -33.028 1.00 85.69 86 GLU A O 1
ATOM 668 N N . LYS A 1 87 ? 0.484 33.025 -33.058 1.00 81.31 87 LYS A N 1
ATOM 669 C CA . LYS A 1 87 ? 0.350 32.938 -31.590 1.00 81.31 87 LYS A CA 1
ATOM 670 C C . LYS A 1 87 ? 1.161 31.798 -30.970 1.00 81.31 87 LYS A C 1
ATOM 672 O O . LYS A 1 87 ? 1.659 31.940 -29.854 1.00 81.31 87 LYS A O 1
ATOM 677 N N . LEU A 1 88 ? 1.275 30.655 -31.650 1.00 75.62 88 LEU A N 1
ATOM 678 C CA . LEU A 1 88 ? 2.107 29.542 -31.186 1.00 75.62 88 LEU A CA 1
ATOM 679 C C . LEU A 1 88 ? 3.594 29.897 -31.239 1.00 75.62 88 LEU A C 1
ATOM 681 O O . LEU A 1 88 ? 4.300 29.627 -30.271 1.00 75.62 88 LEU A O 1
ATOM 685 N N . LEU A 1 89 ? 4.046 30.534 -32.321 1.00 76.25 89 LEU A N 1
ATOM 686 C CA . LEU A 1 89 ? 5.424 30.997 -32.469 1.00 76.25 89 LEU A CA 1
ATOM 687 C C . LEU A 1 89 ? 5.763 32.103 -31.469 1.00 76.25 89 LEU A C 1
ATOM 689 O O . LEU A 1 89 ? 6.837 32.065 -30.885 1.00 76.25 89 LEU A O 1
ATOM 693 N N . GLU A 1 90 ? 4.853 33.039 -31.210 1.00 77.19 90 GLU A N 1
ATOM 694 C CA . GLU A 1 90 ? 5.048 34.123 -30.241 1.00 77.19 90 GLU A CA 1
ATOM 695 C C . GLU A 1 90 ? 5.128 33.593 -28.802 1.00 77.19 90 GLU A C 1
ATOM 697 O O . GLU A 1 90 ? 6.030 33.960 -28.047 1.00 77.19 90 GLU A O 1
ATOM 702 N N . LYS A 1 91 ? 4.277 32.618 -28.455 1.00 70.25 91 LYS A N 1
ATOM 703 C CA . LYS A 1 91 ? 4.349 31.914 -27.167 1.00 70.25 91 LYS A CA 1
ATOM 704 C C . LYS A 1 91 ? 5.636 31.099 -27.020 1.00 70.25 91 LYS A C 1
ATOM 706 O O . LYS A 1 91 ? 6.176 30.997 -25.925 1.00 70.25 91 LYS A O 1
ATOM 711 N N . GLN A 1 92 ? 6.145 30.540 -28.117 1.00 67.50 92 GLN A N 1
ATOM 712 C CA . GLN A 1 92 ? 7.398 29.792 -28.117 1.00 67.50 92 GLN A CA 1
ATOM 713 C C . GLN A 1 92 ? 8.614 30.727 -28.019 1.00 67.50 92 GLN A C 1
ATOM 715 O O . GLN A 1 92 ? 9.546 30.428 -27.282 1.00 67.50 92 GLN A O 1
ATOM 720 N N . LYS A 1 93 ? 8.578 31.884 -28.693 1.00 70.25 93 LYS A N 1
ATOM 721 C CA . LYS A 1 93 ? 9.682 32.853 -28.781 1.00 70.25 93 LYS A CA 1
ATOM 722 C C . LYS A 1 93 ? 9.894 33.655 -27.490 1.00 70.25 93 LYS A C 1
ATOM 724 O O . LYS A 1 93 ? 11.018 34.078 -27.240 1.00 70.25 93 LYS A O 1
ATOM 729 N N . GLY A 1 94 ? 8.859 33.819 -26.660 1.00 63.19 94 GLY A N 1
ATOM 730 C CA . GLY A 1 94 ? 8.974 34.436 -25.331 1.00 63.19 94 GLY A CA 1
ATOM 731 C C . GLY A 1 94 ? 9.596 33.534 -24.254 1.00 63.19 94 GLY A C 1
ATOM 732 O O . GLY A 1 94 ? 10.179 34.043 -23.304 1.00 63.19 94 GLY A O 1
ATOM 733 N N . GLU A 1 95 ? 9.515 32.206 -24.408 1.00 57.59 95 GLU A N 1
ATOM 734 C CA . GLU A 1 95 ? 9.985 31.227 -23.407 1.00 57.59 95 GLU A CA 1
ATOM 735 C C . GLU A 1 95 ? 11.270 30.482 -23.833 1.00 57.59 95 GLU A C 1
ATOM 737 O O . GLU A 1 95 ? 11.919 29.852 -23.003 1.00 57.59 95 GLU A O 1
ATOM 742 N N . SER A 1 96 ? 11.676 30.540 -25.110 1.00 53.69 96 SER A N 1
ATOM 743 C CA . SER A 1 96 ? 12.809 29.761 -25.646 1.00 53.69 96 SER A CA 1
ATOM 744 C C . SER A 1 96 ? 14.156 30.492 -25.676 1.00 53.69 96 SER A C 1
ATOM 746 O O . SER A 1 96 ? 15.087 30.041 -26.346 1.00 53.69 96 SER A O 1
ATOM 748 N N . GLY A 1 97 ? 14.292 31.612 -24.971 1.00 58.25 97 GLY A N 1
ATOM 749 C CA . GLY A 1 97 ? 15.605 32.181 -24.686 1.00 58.25 97 GLY A CA 1
ATOM 750 C C . GLY A 1 97 ? 16.226 31.421 -23.520 1.00 58.25 97 GLY A C 1
ATOM 751 O O . GLY A 1 97 ? 15.902 31.734 -22.389 1.00 58.25 97 GLY A O 1
ATOM 752 N N . THR A 1 98 ? 17.077 30.430 -23.809 1.00 65.81 98 THR A N 1
ATOM 753 C CA . THR A 1 98 ? 17.885 29.627 -22.855 1.00 65.81 98 THR A CA 1
ATOM 754 C C . THR A 1 98 ? 17.193 28.542 -22.023 1.00 65.81 98 THR A C 1
ATOM 756 O O . THR A 1 98 ? 17.822 28.010 -21.108 1.00 65.81 98 THR A O 1
ATOM 759 N N . ALA A 1 99 ? 15.978 28.110 -22.377 1.00 66.62 99 ALA A N 1
ATOM 760 C CA . ALA A 1 99 ? 15.360 26.976 -21.690 1.00 66.62 99 ALA A CA 1
ATOM 761 C C . ALA A 1 99 ? 16.221 25.708 -21.832 1.00 66.62 99 ALA A C 1
ATOM 763 O O . ALA A 1 99 ? 16.450 25.196 -22.936 1.00 66.62 99 ALA A O 1
ATOM 764 N N . THR A 1 100 ? 16.726 25.204 -20.709 1.00 79.69 100 THR A N 1
ATOM 765 C CA . THR A 1 100 ? 17.543 23.989 -20.694 1.00 79.69 100 THR A CA 1
ATOM 766 C C . THR A 1 100 ? 16.706 22.787 -21.157 1.00 79.69 100 THR A C 1
ATOM 768 O O . THR A 1 100 ? 15.483 22.755 -21.018 1.00 79.69 100 THR A O 1
ATOM 771 N N . HIS A 1 101 ? 17.332 21.750 -21.723 1.00 79.56 101 HIS A N 1
ATOM 772 C CA . HIS A 1 101 ? 16.604 20.545 -22.161 1.00 79.56 101 HIS A CA 1
ATOM 773 C C . HIS A 1 101 ? 15.762 19.913 -21.028 1.00 79.56 101 HIS A C 1
ATOM 775 O O . HIS A 1 101 ? 14.711 19.323 -21.281 1.00 79.56 101 HIS A O 1
ATOM 781 N N . GLU A 1 102 ? 16.200 20.063 -19.774 1.00 80.88 102 GLU A N 1
ATOM 782 C CA . GLU A 1 102 ? 15.446 19.653 -18.586 1.00 80.88 102 GLU A CA 1
ATOM 783 C C . GLU A 1 102 ? 14.144 20.450 -18.422 1.00 80.88 102 GLU A C 1
ATOM 785 O O . GLU A 1 102 ? 13.080 19.853 -18.245 1.00 80.88 102 GLU A O 1
ATOM 790 N N . GLU A 1 103 ? 14.197 21.774 -18.567 1.00 80.50 103 GLU A N 1
ATOM 791 C CA . GLU A 1 103 ? 13.015 22.642 -18.533 1.00 80.50 103 GLU A CA 1
ATOM 792 C C . GLU A 1 103 ? 12.030 22.303 -19.654 1.00 80.50 103 GLU A C 1
ATOM 794 O O . GLU A 1 103 ? 10.824 22.231 -19.412 1.00 80.50 103 GLU A O 1
ATOM 799 N N . LEU A 1 104 ? 12.523 21.980 -20.854 1.00 81.88 104 LEU A N 1
ATOM 800 C CA . LEU A 1 104 ? 11.676 21.540 -21.965 1.00 81.88 104 LEU A CA 1
ATOM 801 C C . LEU A 1 104 ? 10.916 20.240 -21.632 1.00 81.88 104 LEU A C 1
ATOM 803 O O . LEU A 1 104 ? 9.732 20.101 -21.955 1.00 81.88 104 LEU A O 1
ATOM 807 N N . LEU A 1 105 ? 11.574 19.275 -20.979 1.00 83.25 105 LEU A N 1
ATOM 808 C CA . LEU A 1 105 ? 10.937 18.026 -20.550 1.00 83.25 105 LEU A CA 1
ATOM 809 C C . LEU A 1 105 ? 9.909 18.260 -19.437 1.00 83.25 105 LEU A C 1
ATOM 811 O O . LEU A 1 105 ? 8.808 17.703 -19.501 1.00 83.25 105 LEU A O 1
ATOM 815 N N . LEU A 1 106 ? 10.234 19.099 -18.451 1.00 87.12 106 LEU A N 1
ATOM 816 C CA . LEU A 1 106 ? 9.308 19.478 -17.380 1.00 87.12 106 LEU A CA 1
ATOM 817 C C . LEU A 1 106 ? 8.084 20.203 -17.940 1.00 87.12 106 LEU A C 1
ATOM 819 O O . LEU A 1 106 ? 6.955 19.873 -17.582 1.00 87.12 106 LEU A O 1
ATOM 823 N N . TRP A 1 107 ? 8.280 21.120 -18.882 1.00 85.75 107 TRP A N 1
ATOM 824 C CA . TRP A 1 107 ? 7.200 21.822 -19.564 1.00 85.75 107 TRP A CA 1
ATOM 825 C C . TRP A 1 107 ? 6.293 20.860 -20.345 1.00 85.75 107 TRP A C 1
ATOM 827 O O . TRP A 1 107 ? 5.069 20.915 -20.202 1.00 85.75 107 TRP A O 1
ATOM 837 N N . ARG A 1 108 ? 6.863 19.898 -21.090 1.00 88.19 108 ARG A N 1
ATOM 838 C CA . ARG A 1 108 ? 6.082 18.843 -21.771 1.00 88.19 108 ARG A CA 1
ATOM 839 C C . ARG A 1 108 ? 5.288 17.992 -20.780 1.00 88.19 108 ARG A C 1
ATOM 841 O O . ARG A 1 108 ? 4.128 17.667 -21.039 1.00 88.19 108 ARG A O 1
ATOM 848 N N . GLN A 1 109 ? 5.879 17.652 -19.634 1.00 89.38 109 GLN A N 1
ATOM 849 C CA . GLN A 1 109 ? 5.186 16.911 -18.582 1.00 89.38 109 GLN A CA 1
ATOM 850 C C . GLN A 1 109 ? 4.033 17.728 -17.983 1.00 89.38 109 GLN A C 1
ATOM 852 O O . GLN A 1 109 ? 2.944 17.190 -17.769 1.00 89.38 109 GLN A O 1
ATOM 857 N N . THR A 1 110 ? 4.248 19.020 -17.741 1.00 86.81 110 THR A N 1
ATOM 858 C CA . THR A 1 110 ? 3.231 19.949 -17.237 1.00 86.81 110 THR A CA 1
ATOM 859 C C . THR A 1 110 ? 2.087 20.104 -18.232 1.00 86.81 110 THR A C 1
ATOM 861 O O . THR A 1 110 ? 0.930 19.979 -17.841 1.00 86.81 110 THR A O 1
ATOM 864 N N . GLN A 1 111 ? 2.378 20.242 -19.528 1.00 86.31 111 GLN A N 1
ATOM 865 C CA . GLN A 1 111 ? 1.363 20.235 -20.585 1.00 86.31 111 GLN A CA 1
ATOM 866 C C . GLN A 1 111 ? 0.548 18.938 -20.603 1.00 86.31 111 GLN A C 1
ATOM 868 O O . GLN A 1 111 ? -0.680 18.981 -20.668 1.00 86.31 111 GLN A O 1
ATOM 873 N N . ALA A 1 112 ? 1.204 17.778 -20.517 1.00 89.75 112 ALA A N 1
ATOM 874 C CA . ALA A 1 112 ? 0.510 16.493 -20.496 1.00 89.75 112 ALA A CA 1
ATOM 875 C C . ALA A 1 112 ? -0.402 16.355 -19.264 1.00 89.75 112 ALA A C 1
ATOM 877 O O . ALA A 1 112 ? -1.537 15.887 -19.380 1.00 89.75 112 ALA A O 1
ATOM 878 N N . LYS A 1 113 ? 0.062 16.805 -18.090 1.00 86.44 113 LYS A N 1
ATOM 879 C CA . LYS A 1 113 ? -0.743 16.845 -16.860 1.00 86.44 113 LYS A CA 1
ATOM 880 C C . LYS A 1 113 ? -1.929 17.800 -16.992 1.00 86.44 113 LYS A C 1
ATOM 882 O O . LYS A 1 113 ? -3.043 17.389 -16.687 1.00 86.44 113 LYS A O 1
ATOM 887 N N . ALA A 1 114 ? -1.713 19.006 -17.514 1.00 89.00 114 ALA A N 1
ATOM 888 C CA . ALA A 1 114 ? -2.763 19.996 -17.730 1.00 89.00 114 ALA A CA 1
ATOM 889 C C . ALA A 1 114 ? -3.836 19.491 -18.709 1.00 89.00 114 ALA A C 1
ATOM 891 O O . ALA A 1 114 ? -5.026 19.600 -18.422 1.00 89.00 114 ALA A O 1
ATOM 892 N N . ARG A 1 115 ? -3.440 18.846 -19.819 1.00 93.25 115 ARG A N 1
ATOM 893 C CA . ARG A 1 115 ? -4.380 18.203 -20.757 1.00 93.25 115 ARG A CA 1
ATOM 894 C C . ARG A 1 115 ? -5.169 17.079 -20.088 1.00 93.25 115 ARG A C 1
ATOM 896 O O . ARG A 1 115 ? -6.384 17.013 -20.236 1.00 93.25 115 ARG A O 1
ATOM 903 N N . LYS A 1 116 ? -4.504 16.216 -19.313 1.00 92.25 116 LYS A N 1
ATOM 904 C CA . LYS A 1 116 ? -5.168 15.126 -18.580 1.00 92.25 116 LYS A CA 1
ATOM 905 C C . LYS A 1 116 ? -6.158 15.653 -17.537 1.00 92.25 116 LYS A C 1
ATOM 907 O O . LYS A 1 116 ? -7.234 15.084 -17.374 1.00 92.25 116 LYS A O 1
ATOM 912 N N . GLU A 1 117 ? -5.806 16.725 -16.834 1.00 92.75 117 GLU A N 1
ATOM 913 C CA . GLU A 1 117 ? -6.683 17.372 -15.860 1.00 92.75 117 GLU A CA 1
ATOM 914 C C . GLU A 1 117 ? -7.871 18.064 -16.538 1.00 92.75 117 GLU A C 1
ATOM 916 O O . GLU A 1 117 ? -8.999 17.919 -16.075 1.00 92.75 117 GLU A O 1
ATOM 921 N N . SER A 1 118 ? -7.643 18.746 -17.662 1.00 93.12 118 SER A N 1
ATOM 922 C CA . SER A 1 118 ? -8.699 19.360 -18.473 1.00 93.12 118 SER A CA 1
ATOM 923 C C . SER A 1 118 ? -9.702 18.318 -18.975 1.00 93.12 118 SER A C 1
ATOM 925 O O . SER A 1 118 ? -10.896 18.480 -18.739 1.00 93.12 118 SER A O 1
ATOM 927 N N . MET A 1 119 ? -9.233 17.192 -19.523 1.00 92.62 119 MET A N 1
ATOM 928 C CA . MET A 1 119 ? -10.101 16.074 -19.924 1.00 92.62 119 MET A CA 1
ATOM 929 C C . MET A 1 119 ? -10.884 15.487 -18.743 1.00 92.62 119 MET A C 1
ATOM 931 O O . MET A 1 119 ? -12.037 15.093 -18.890 1.00 92.62 119 MET A O 1
ATOM 935 N N . ARG A 1 120 ? -10.279 15.427 -17.549 1.00 94.12 120 ARG A N 1
ATOM 936 C CA . AR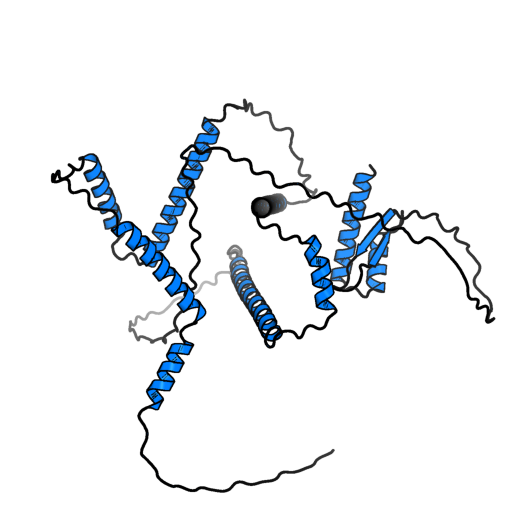G A 1 120 ? -10.971 14.964 -16.338 1.00 94.12 120 ARG A CA 1
ATOM 937 C C . ARG A 1 120 ? -12.065 15.940 -15.902 1.00 94.12 120 ARG A C 1
ATOM 939 O O . ARG A 1 120 ? -13.139 15.489 -15.523 1.00 94.12 120 ARG A O 1
ATOM 946 N N . LYS A 1 121 ? -11.803 17.249 -15.957 1.00 95.19 121 LYS A N 1
ATOM 947 C CA . LYS A 1 121 ? -12.798 18.295 -15.666 1.00 95.19 121 LYS A CA 1
ATOM 948 C C . LYS A 1 121 ? -13.943 18.255 -16.671 1.00 95.19 121 LYS A C 1
ATOM 950 O O . LYS A 1 121 ? -15.091 18.331 -16.258 1.00 95.19 121 LYS A O 1
ATOM 955 N N . GLN A 1 122 ? -13.629 18.074 -17.951 1.00 95.69 122 GLN A N 1
ATOM 956 C CA . GLN A 1 122 ? -14.635 17.920 -18.994 1.00 95.69 122 GLN A CA 1
ATOM 957 C C . GLN A 1 122 ? -15.504 16.685 -18.747 1.00 95.69 122 GLN A C 1
ATOM 959 O O . GLN A 1 122 ? -16.718 16.817 -18.720 1.00 95.69 122 GLN A O 1
ATOM 964 N N . ARG A 1 123 ? -14.908 15.522 -18.454 1.00 93.38 123 ARG A N 1
ATOM 965 C CA . ARG A 1 123 ? -15.676 14.311 -18.129 1.00 93.38 123 ARG A CA 1
ATOM 966 C C . ARG A 1 123 ? -16.568 14.499 -16.903 1.00 93.38 123 ARG A C 1
ATOM 968 O O . ARG A 1 123 ? -17.716 14.098 -16.935 1.00 93.38 123 ARG A O 1
ATOM 975 N N . LEU A 1 124 ? -16.066 15.129 -15.841 1.00 93.50 124 LEU A N 1
ATOM 976 C CA . LEU A 1 124 ? -16.884 15.443 -14.663 1.00 93.50 124 LEU A CA 1
ATOM 977 C C . LEU A 1 124 ? -18.033 16.393 -15.011 1.00 93.50 124 LEU A C 1
ATOM 979 O O . LEU A 1 124 ? -19.137 16.235 -14.510 1.00 93.50 124 LEU A O 1
ATOM 983 N N . HIS A 1 125 ? -17.781 17.381 -15.867 1.00 95.31 125 HIS A N 1
ATOM 984 C CA . HIS A 1 125 ? -18.822 18.281 -16.337 1.00 95.31 125 HIS A CA 1
ATOM 985 C C . HIS A 1 125 ? -19.868 17.546 -17.183 1.00 95.31 125 HIS A C 1
ATOM 987 O O . HIS A 1 125 ? -21.052 17.776 -16.981 1.00 95.31 125 HIS A O 1
ATOM 993 N N . GLU A 1 126 ? -19.444 16.638 -18.065 1.00 95.25 126 GLU A N 1
ATOM 994 C CA . GLU A 1 126 ? -20.314 15.753 -18.847 1.00 95.25 126 GLU A CA 1
ATOM 995 C C . GLU A 1 126 ? -21.108 14.802 -17.944 1.00 95.25 126 GLU A C 1
ATOM 997 O O . GLU A 1 126 ? -22.302 14.630 -18.148 1.00 95.25 126 GLU A O 1
ATOM 1002 N N . GLU A 1 127 ? -20.497 14.229 -16.906 1.00 92.38 127 GLU A N 1
ATOM 1003 C CA . GLU A 1 127 ? -21.181 13.410 -15.897 1.00 92.38 127 GLU A CA 1
ATOM 1004 C C . GLU A 1 127 ? -22.246 14.231 -15.153 1.00 92.38 127 GLU A C 1
ATOM 1006 O O . GLU A 1 127 ? -23.371 13.771 -14.989 1.00 92.38 127 GLU A O 1
ATOM 1011 N N . VAL A 1 128 ? -21.936 15.468 -14.750 1.00 91.06 128 VAL A N 1
ATOM 1012 C CA . VAL A 1 128 ? -22.891 16.361 -14.069 1.00 91.06 128 VAL A CA 1
ATOM 1013 C C . VAL A 1 128 ? -24.002 16.830 -15.009 1.00 91.06 128 VAL A C 1
ATOM 1015 O O . VAL A 1 128 ? -25.155 16.898 -14.591 1.00 91.06 128 VAL A O 1
ATOM 1018 N N . SER A 1 129 ? -23.685 17.156 -16.263 1.00 93.06 129 SER A N 1
ATOM 1019 C CA . SER A 1 129 ? -24.666 17.656 -17.233 1.00 93.06 129 SER A CA 1
ATOM 1020 C C . SER A 1 129 ? -25.556 16.549 -17.797 1.00 93.06 129 SER A C 1
ATOM 1022 O O . SER A 1 129 ? -26.729 16.800 -18.066 1.00 93.06 129 SER A O 1
ATOM 1024 N N . SER A 1 130 ? -25.033 15.325 -17.925 1.00 92.31 130 SER A N 1
ATOM 1025 C CA . SER A 1 130 ? -25.801 14.135 -18.316 1.00 92.31 130 SER A CA 1
ATOM 1026 C C . SER A 1 130 ? -26.550 13.480 -17.152 1.00 92.31 130 SER A C 1
ATOM 1028 O O . SER A 1 130 ? -27.420 12.641 -17.384 1.00 92.31 130 SER A O 1
ATOM 1030 N N . CYS A 1 131 ? -26.269 13.870 -15.904 1.00 85.69 131 CYS A N 1
ATOM 1031 C CA . CYS A 1 131 ? -27.018 13.407 -14.745 1.00 85.69 131 CYS A CA 1
ATOM 1032 C C . CYS A 1 131 ? -28.453 13.960 -14.784 1.00 85.69 131 CYS A C 1
ATOM 1034 O O . CYS A 1 131 ? -28.713 15.123 -14.475 1.00 85.69 131 CYS A O 1
ATOM 1036 N N . THR A 1 132 ? -29.412 13.105 -15.139 1.00 84.88 132 THR A N 1
ATOM 1037 C CA . THR A 1 132 ? -30.851 13.413 -15.082 1.00 84.88 132 THR A CA 1
ATOM 1038 C C . THR A 1 132 ? -31.383 13.456 -13.649 1.00 84.88 132 THR A C 1
ATOM 1040 O O . THR A 1 132 ? -32.453 14.009 -13.396 1.00 84.88 132 THR A O 1
ATOM 1043 N N . PHE A 1 133 ? -30.623 12.922 -12.690 1.00 72.38 133 PHE A N 1
ATOM 1044 C CA . PHE A 1 133 ? -30.919 13.024 -11.271 1.00 72.38 133 PHE A CA 1
ATOM 1045 C C . PHE A 1 133 ? -30.512 14.413 -10.768 1.00 72.38 133 PHE A C 1
ATOM 1047 O O . PHE A 1 133 ? -29.352 14.675 -10.450 1.00 72.38 133 PHE A O 1
ATOM 1054 N N . ARG A 1 134 ? -31.492 15.317 -10.705 1.00 70.88 134 ARG A N 1
ATOM 1055 C CA . ARG A 1 134 ? -31.396 16.581 -9.972 1.00 70.88 134 ARG A CA 1
ATOM 1056 C C . ARG A 1 134 ? -31.946 16.341 -8.571 1.00 70.88 134 ARG A C 1
ATOM 1058 O O . ARG A 1 134 ? -33.154 16.493 -8.385 1.00 70.88 134 ARG A O 1
ATOM 1065 N N . PRO A 1 135 ? -31.127 15.925 -7.588 1.00 62.47 135 PRO A N 1
ATOM 1066 C CA . PRO A 1 135 ? -31.615 15.888 -6.225 1.00 62.47 135 PRO A CA 1
ATOM 1067 C C . PRO A 1 135 ? -32.055 17.309 -5.886 1.00 62.47 135 PRO A C 1
ATOM 1069 O O . PRO A 1 135 ? -31.271 18.252 -6.009 1.00 62.47 135 PRO A O 1
ATOM 1072 N N . ASN A 1 136 ? -33.318 17.468 -5.497 1.00 51.97 136 ASN A N 1
ATOM 1073 C CA . ASN A 1 136 ? -33.764 18.676 -4.827 1.00 51.97 136 ASN A CA 1
ATOM 1074 C C . ASN A 1 136 ? -32.999 18.736 -3.505 1.00 51.97 136 ASN A C 1
ATOM 1076 O O . ASN A 1 136 ? -33.458 18.238 -2.481 1.00 51.97 136 ASN A O 1
ATOM 1080 N N . CYS A 1 137 ? -31.800 19.316 -3.538 1.00 49.28 137 CYS A N 1
ATOM 1081 C CA . CYS A 1 137 ? -31.039 19.685 -2.359 1.00 49.28 137 CYS A CA 1
ATOM 1082 C C . CYS A 1 137 ? -31.721 20.897 -1.717 1.00 49.28 137 CYS A C 1
ATOM 1084 O O . CYS A 1 137 ? -31.133 21.968 -1.598 1.00 49.28 137 CYS A O 1
ATOM 1086 N N . ILE A 1 138 ? -32.969 20.723 -1.274 1.00 52.50 138 ILE A N 1
ATOM 1087 C CA . ILE A 1 138 ? -33.396 21.394 -0.056 1.00 52.50 138 ILE A CA 1
ATOM 1088 C C . ILE A 1 138 ? -32.348 20.947 0.954 1.00 52.50 138 ILE A C 1
ATOM 1090 O O . ILE A 1 138 ? -32.107 19.746 1.089 1.00 52.50 138 ILE A O 1
ATOM 1094 N N . ALA A 1 139 ? -31.638 21.893 1.560 1.00 50.00 139 ALA A N 1
ATOM 1095 C CA . ALA A 1 139 ? -30.696 21.611 2.625 1.00 50.00 139 ALA A CA 1
ATOM 1096 C C . ALA A 1 139 ? -31.482 21.046 3.816 1.00 50.00 139 ALA A C 1
ATOM 1098 O O . ALA A 1 139 ? -31.737 21.732 4.799 1.00 50.00 139 ALA A O 1
ATOM 1099 N N . THR A 1 140 ? -31.924 19.794 3.718 1.00 47.34 140 THR A N 1
ATOM 1100 C CA . THR A 1 140 ? -32.339 19.015 4.864 1.00 47.34 140 THR A CA 1
ATOM 1101 C C . THR A 1 140 ? -31.065 18.861 5.664 1.00 47.34 140 THR A C 1
ATOM 1103 O O . THR A 1 140 ? -30.168 18.105 5.276 1.00 47.34 140 THR A O 1
ATOM 1106 N N . VAL A 1 141 ? -30.955 19.687 6.703 1.00 51.38 141 VAL A N 1
ATOM 1107 C CA . VAL A 1 141 ? -30.016 19.558 7.812 1.00 51.38 141 VAL A CA 1
ATOM 1108 C C . VAL A 1 141 ? -29.844 18.066 8.057 1.00 51.38 141 VAL A C 1
ATOM 1110 O O . VAL A 1 141 ? -30.792 17.382 8.447 1.00 51.38 141 VAL A O 1
ATOM 1113 N N . ARG A 1 142 ? -28.689 17.529 7.656 1.00 48.28 142 ARG A N 1
ATOM 1114 C CA . ARG A 1 142 ? -28.444 16.096 7.732 1.00 48.28 142 ARG A CA 1
ATOM 1115 C C . ARG A 1 142 ? -28.466 15.731 9.207 1.00 48.28 142 ARG A C 1
ATOM 1117 O O . ARG A 1 142 ? -27.579 16.132 9.942 1.00 48.28 142 ARG A O 1
ATOM 1124 N N . LYS A 1 143 ? -29.464 14.944 9.599 1.00 48.91 143 LYS A N 1
ATOM 1125 C CA . LYS A 1 143 ? -29.577 14.252 10.891 1.00 48.91 143 LYS A CA 1
ATOM 1126 C C . LYS A 1 143 ? -28.583 13.085 11.037 1.00 48.91 143 LYS A C 1
ATOM 1128 O O . LYS A 1 143 ? -28.781 12.227 11.881 1.00 48.91 143 LYS A O 1
ATOM 1133 N N . ASP A 1 144 ? -27.514 13.094 10.243 1.00 49.47 144 ASP A N 1
ATOM 1134 C CA . ASP A 1 144 ? -26.350 12.228 10.407 1.00 49.47 144 ASP A CA 1
ATOM 1135 C C . ASP A 1 144 ? -25.175 13.088 10.886 1.00 49.47 144 ASP A C 1
ATOM 1137 O O . ASP A 1 144 ? -24.072 13.051 10.332 1.00 49.47 144 ASP A O 1
ATOM 1141 N N . ASP A 1 145 ? -25.414 13.892 11.923 1.00 50.81 145 ASP A N 1
ATOM 1142 C CA . ASP A 1 145 ? -24.357 14.111 12.895 1.00 50.81 145 ASP A CA 1
ATOM 1143 C C . ASP A 1 145 ? -24.098 12.732 13.497 1.00 50.81 145 ASP A C 1
ATOM 1145 O O . ASP A 1 145 ? -24.746 12.296 14.445 1.00 50.81 145 ASP A O 1
ATOM 1149 N N . VAL A 1 146 ? -23.158 12.001 12.891 1.00 57.72 146 VAL A N 1
ATOM 1150 C CA . VAL A 1 146 ? -22.349 11.069 13.663 1.00 57.72 146 VAL A CA 1
ATOM 1151 C C . VAL A 1 146 ? -21.730 11.96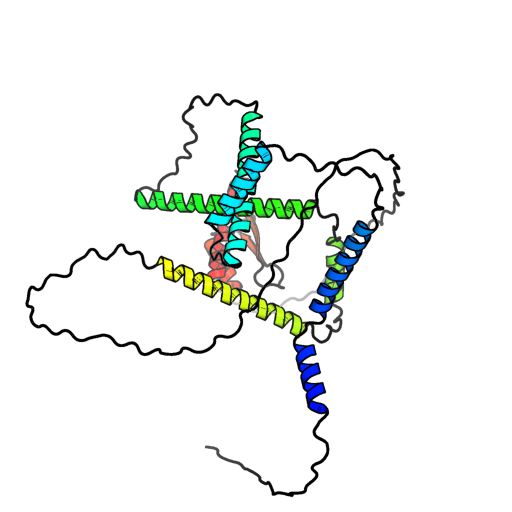4 14.716 1.00 57.72 146 VAL A C 1
ATOM 1153 O O . VAL A 1 146 ? -20.763 12.671 14.431 1.00 57.72 146 VAL A O 1
ATOM 1156 N N . GLU A 1 147 ? -22.396 12.038 15.863 1.00 56.34 147 GLU A N 1
ATOM 1157 C CA . GLU A 1 147 ? -21.974 12.768 17.035 1.00 56.34 147 GLU A CA 1
ATOM 1158 C C . GLU A 1 147 ? -20.617 12.168 17.381 1.00 56.34 147 GLU A C 1
ATOM 1160 O O . GLU A 1 147 ? -20.499 11.086 17.955 1.00 56.34 147 GLU A O 1
ATOM 1165 N N . ILE A 1 148 ? -19.562 12.798 16.861 1.00 60.12 148 ILE A N 1
ATOM 1166 C CA . ILE A 1 148 ? -18.195 12.471 17.216 1.00 60.12 148 ILE A CA 1
ATOM 1167 C C . ILE A 1 148 ? -18.154 12.879 18.675 1.00 60.12 148 ILE A C 1
ATOM 1169 O O . ILE A 1 148 ? -17.992 14.062 18.965 1.00 60.12 148 ILE A O 1
ATOM 1173 N N . LEU A 1 149 ? -18.417 11.914 19.558 1.00 71.38 149 LEU A N 1
ATOM 1174 C CA . LEU A 1 149 ? -18.350 12.058 21.000 1.00 71.38 149 LEU A CA 1
ATOM 1175 C C . LEU A 1 149 ? -16.947 12.547 21.317 1.00 71.38 149 LEU A C 1
ATOM 1177 O O . LEU A 1 149 ? -15.996 11.774 21.426 1.00 71.38 149 LEU A O 1
ATOM 1181 N N . THR A 1 150 ? -16.808 13.866 21.364 1.00 73.69 150 THR A N 1
ATOM 1182 C CA . THR A 1 150 ? -15.591 14.524 21.786 1.00 73.69 150 THR A CA 1
ATOM 1183 C C . THR A 1 150 ? -15.371 14.090 23.223 1.00 73.69 150 THR A C 1
ATOM 1185 O O . THR A 1 150 ? -16.235 14.373 24.057 1.00 73.69 150 THR A O 1
ATOM 1188 N N . PRO A 1 151 ? -14.274 13.382 23.534 1.00 78.06 151 PRO A N 1
ATOM 1189 C CA . PRO A 1 151 ? -14.004 12.974 24.900 1.00 78.06 151 PRO A CA 1
ATOM 1190 C C . PRO A 1 151 ? -14.025 14.215 25.791 1.00 78.06 151 PRO A C 1
ATOM 1192 O O . PRO A 1 151 ? -13.382 15.224 25.465 1.00 78.06 151 PRO A O 1
ATOM 1195 N N . ALA A 1 152 ? -14.798 14.159 26.877 1.00 77.81 152 ALA A N 1
ATOM 1196 C CA . ALA A 1 152 ? -14.863 15.243 27.844 1.00 77.81 152 ALA A CA 1
ATOM 1197 C C . ALA A 1 152 ? -13.440 15.556 28.335 1.00 77.81 152 ALA A C 1
ATOM 1199 O O . ALA A 1 152 ? -12.718 14.661 28.767 1.00 77.81 152 ALA A O 1
ATOM 1200 N N . GLY A 1 153 ? -13.025 16.818 28.208 1.00 87.88 153 GLY A N 1
ATOM 1201 C CA . GLY A 1 153 ? -11.679 17.276 28.567 1.00 87.88 153 GLY A CA 1
ATOM 1202 C C . GLY A 1 153 ? -10.695 17.441 27.402 1.00 87.88 153 GLY A C 1
ATOM 1203 O O . GLY A 1 153 ? -9.621 17.996 27.616 1.00 87.88 153 GLY A O 1
ATOM 1204 N N . SER A 1 154 ? -11.043 17.044 26.171 1.00 86.75 154 SER A N 1
ATOM 1205 C CA . SER A 1 154 ? -10.186 17.317 25.006 1.00 86.75 154 SER A CA 1
ATOM 1206 C C . SER A 1 154 ? -10.205 18.801 24.619 1.00 86.75 154 SER A C 1
ATOM 1208 O O . SER A 1 154 ? -11.255 19.445 24.533 1.00 86.75 154 SER A O 1
ATOM 1210 N N . THR A 1 155 ? -9.025 19.376 24.379 1.00 93.56 155 THR A N 1
ATOM 1211 C CA . THR A 1 155 ? -8.924 20.782 23.956 1.00 93.56 155 THR A CA 1
ATOM 1212 C C . THR A 1 155 ? -9.412 20.938 22.513 1.00 93.56 155 THR A C 1
ATOM 1214 O O . THR A 1 155 ? -9.184 20.071 21.672 1.00 93.56 155 THR A O 1
ATOM 1217 N N . ARG A 1 156 ? -10.036 22.070 22.157 1.00 90.38 156 ARG A N 1
ATOM 1218 C CA . ARG A 1 156 ? -10.514 22.332 20.779 1.00 90.38 156 ARG A CA 1
ATOM 1219 C C . ARG A 1 156 ? -9.444 22.064 19.707 1.00 90.38 156 ARG A C 1
ATOM 1221 O O . ARG A 1 156 ? -9.754 21.573 18.624 1.00 90.38 156 ARG A O 1
ATOM 1228 N N . THR A 1 157 ? -8.190 22.394 20.000 1.00 92.25 157 THR A N 1
ATOM 1229 C CA . THR A 1 157 ? -7.031 22.151 19.129 1.00 92.25 157 THR A CA 1
ATOM 1230 C C . THR A 1 157 ? -6.748 20.667 18.921 1.00 92.25 157 THR A C 1
ATOM 1232 O O . THR A 1 157 ? -6.492 20.244 17.795 1.00 92.25 157 THR A O 1
ATOM 1235 N N . GLU A 1 158 ? -6.844 19.869 19.979 1.00 90.00 158 GLU A N 1
ATOM 1236 C CA . GLU A 1 158 ? -6.662 18.418 19.940 1.00 90.00 158 GLU A CA 1
ATOM 1237 C C . GLU A 1 158 ? -7.766 17.737 19.127 1.00 90.00 158 GLU A C 1
ATOM 1239 O O . GLU A 1 158 ? -7.485 16.884 18.290 1.00 90.00 158 GLU A O 1
ATOM 1244 N N . VAL A 1 159 ? -9.011 18.200 19.264 1.00 91.06 159 VAL A N 1
ATOM 1245 C CA . VAL A 1 159 ? -10.148 17.721 18.463 1.00 91.06 159 VAL A CA 1
ATOM 1246 C C . VAL A 1 159 ? -9.925 17.972 16.971 1.00 91.06 159 VAL A C 1
ATOM 1248 O O . VAL A 1 159 ? -10.147 17.085 16.144 1.00 91.06 159 VAL A O 1
ATOM 1251 N N . LEU A 1 160 ? -9.442 19.165 16.606 1.00 89.81 160 LEU A N 1
ATOM 1252 C CA . LEU A 1 160 ? -9.111 19.490 15.215 1.00 89.81 160 LEU A CA 1
ATOM 1253 C C . LEU A 1 160 ? -7.960 18.628 14.680 1.00 89.81 160 LEU A C 1
ATOM 1255 O O . LEU A 1 160 ? -8.018 18.187 13.530 1.00 89.81 160 LEU A O 1
ATOM 1259 N N . TYR A 1 161 ? -6.939 18.358 15.499 1.00 93.62 161 TYR A N 1
ATOM 1260 C CA . TYR A 1 161 ? -5.812 17.511 15.108 1.00 93.62 161 TYR A CA 1
ATOM 1261 C C . TYR A 1 161 ? -6.240 16.053 14.902 1.00 93.62 161 TYR A C 1
ATOM 1263 O O . TYR A 1 161 ? -5.959 15.471 13.853 1.00 93.62 161 TYR A O 1
ATOM 1271 N N . SER A 1 162 ? -7.007 15.499 15.842 1.00 88.81 162 SER A N 1
ATOM 1272 C CA . SER A 1 162 ? -7.577 14.150 15.759 1.00 88.81 162 SER A CA 1
ATOM 1273 C C . SER A 1 162 ? -8.482 13.992 14.539 1.00 88.81 162 SER A C 1
ATOM 1275 O O . SER A 1 162 ? -8.358 13.018 13.796 1.00 88.81 162 SER A O 1
ATOM 1277 N N . ARG A 1 163 ? -9.321 14.994 14.242 1.00 90.94 163 ARG A N 1
ATOM 1278 C CA . ARG A 1 163 ? -10.130 15.021 13.014 1.00 90.94 163 ARG A CA 1
ATOM 1279 C C . ARG A 1 163 ? -9.261 15.038 11.755 1.00 90.94 163 ARG A C 1
ATOM 1281 O O . ARG A 1 163 ? -9.544 14.309 10.807 1.00 90.94 163 ARG A O 1
ATOM 1288 N N . GLY A 1 164 ? -8.190 15.830 11.746 1.00 93.12 164 GLY A N 1
ATOM 1289 C CA . GLY A 1 164 ? -7.237 15.881 10.636 1.00 93.12 164 GLY A CA 1
ATOM 1290 C C . GLY A 1 164 ? -6.523 14.547 10.394 1.00 93.12 164 GLY A C 1
ATOM 1291 O O . GLY A 1 164 ? -6.353 14.140 9.242 1.00 93.12 164 GLY A O 1
ATOM 1292 N N . LEU A 1 165 ? -6.146 13.841 11.464 1.00 91.69 165 LEU A N 1
ATOM 1293 C CA . LEU A 1 165 ? -5.569 12.498 11.382 1.00 91.69 165 LEU A CA 1
ATOM 1294 C C . LEU A 1 165 ? -6.583 11.479 10.856 1.00 91.69 165 LEU A C 1
ATOM 1296 O O . LEU A 1 165 ? -6.260 10.760 9.911 1.00 91.69 165 LEU A O 1
ATOM 1300 N N . ALA A 1 166 ? -7.811 11.482 11.377 1.00 88.19 166 ALA A N 1
ATOM 1301 C CA . ALA A 1 166 ? -8.880 10.596 10.919 1.00 88.19 166 ALA A CA 1
ATOM 1302 C C . ALA A 1 166 ? -9.217 10.818 9.432 1.00 88.19 166 ALA A C 1
ATOM 1304 O O . ALA A 1 166 ? -9.384 9.865 8.669 1.00 88.19 166 ALA A O 1
ATOM 1305 N N . ASP A 1 167 ? -9.258 12.071 8.971 1.00 86.94 167 ASP A N 1
ATOM 1306 C CA . ASP A 1 167 ? -9.474 12.389 7.556 1.00 86.94 167 ASP A CA 1
ATOM 1307 C C . ASP A 1 167 ? -8.298 11.947 6.676 1.00 86.94 167 ASP A C 1
ATOM 1309 O O . ASP A 1 167 ? -8.496 11.455 5.557 1.00 86.94 167 ASP A O 1
ATOM 1313 N N . LYS A 1 168 ? -7.062 12.103 7.162 1.00 92.56 168 LYS A N 1
ATOM 1314 C CA . LYS A 1 168 ? -5.859 11.626 6.471 1.00 92.56 168 LYS A CA 1
ATOM 1315 C C . LYS A 1 168 ? -5.868 10.103 6.346 1.00 92.56 168 LYS A C 1
ATOM 1317 O O . LYS A 1 168 ? -5.628 9.597 5.249 1.00 92.56 168 LYS A O 1
ATOM 1322 N N . GLU A 1 169 ? -6.189 9.391 7.421 1.00 93.38 169 GLU A N 1
ATOM 1323 C CA . GLU A 1 169 ? -6.320 7.934 7.443 1.00 93.38 169 GLU A CA 1
ATOM 1324 C C . GLU A 1 169 ? -7.429 7.468 6.496 1.00 93.38 169 GLU A C 1
ATOM 1326 O O . GLU A 1 169 ? -7.192 6.625 5.633 1.00 93.38 169 GLU A O 1
ATOM 1331 N N . ARG A 1 170 ? -8.603 8.109 6.533 1.00 90.69 170 ARG A N 1
ATOM 1332 C CA . ARG A 1 170 ? -9.713 7.822 5.611 1.00 90.69 170 ARG A CA 1
ATOM 1333 C C . ARG A 1 170 ? -9.308 8.001 4.145 1.00 90.69 170 ARG A C 1
ATOM 1335 O O . ARG A 1 170 ? -9.708 7.212 3.288 1.00 90.69 170 ARG A O 1
ATOM 1342 N N . ARG A 1 171 ? -8.511 9.026 3.822 1.00 91.50 171 ARG A N 1
ATOM 1343 C CA . ARG A 1 171 ? -7.973 9.222 2.462 1.00 91.50 171 ARG A CA 1
ATOM 1344 C C . ARG A 1 171 ? -6.979 8.127 2.082 1.00 91.50 171 ARG A C 1
ATOM 1346 O O . ARG A 1 171 ? -7.046 7.636 0.959 1.00 91.50 171 ARG A O 1
ATOM 1353 N N . GLN A 1 172 ? -6.088 7.735 2.990 1.00 91.62 172 GLN A N 1
ATOM 1354 C CA . GLN A 1 172 ? -5.137 6.644 2.755 1.00 91.62 172 GLN A CA 1
ATOM 1355 C C . GLN A 1 172 ? -5.852 5.302 2.561 1.00 91.62 172 GLN A C 1
ATOM 1357 O O . GLN A 1 172 ? -5.538 4.588 1.612 1.00 91.62 172 GLN A O 1
ATOM 1362 N N . ALA A 1 173 ? -6.870 5.010 3.372 1.00 90.19 173 ALA A N 1
ATOM 1363 C CA . ALA A 1 173 ? -7.708 3.824 3.239 1.00 90.19 173 ALA A CA 1
ATOM 1364 C C . ALA A 1 173 ? -8.383 3.759 1.860 1.00 90.19 173 ALA A C 1
ATOM 1366 O O . ALA A 1 173 ? -8.278 2.741 1.182 1.00 90.19 173 ALA A O 1
ATOM 1367 N N . LYS A 1 174 ? -8.965 4.869 1.381 1.00 93.81 174 LYS A N 1
ATOM 1368 C CA . LYS A 1 174 ? -9.547 4.951 0.026 1.00 93.81 174 LYS A CA 1
ATOM 1369 C C . LYS A 1 174 ? -8.523 4.730 -1.088 1.00 93.81 174 LYS A C 1
ATOM 1371 O O . LYS A 1 174 ? -8.843 4.122 -2.106 1.00 93.81 174 LYS A O 1
ATOM 1376 N N . VAL A 1 175 ? -7.296 5.234 -0.930 1.00 92.12 175 VAL A N 1
ATOM 1377 C CA . VAL A 1 175 ? -6.218 5.001 -1.907 1.00 92.12 175 VAL A CA 1
ATOM 1378 C C . VAL A 1 175 ? -5.840 3.521 -1.938 1.00 92.12 175 VAL A C 1
ATOM 1380 O O . VAL A 1 175 ? -5.797 2.942 -3.021 1.00 92.12 175 VAL A O 1
ATOM 1383 N N . LEU A 1 176 ? -5.643 2.902 -0.771 1.00 93.62 176 LEU A N 1
ATOM 1384 C CA . LEU A 1 176 ? -5.329 1.476 -0.654 1.00 93.62 176 LEU A CA 1
ATOM 1385 C C . LEU A 1 176 ? -6.455 0.590 -1.197 1.00 93.62 176 LEU A C 1
ATOM 1387 O O . LEU A 1 176 ? -6.189 -0.393 -1.881 1.00 93.62 176 LEU A O 1
ATOM 1391 N N . GLU A 1 177 ? -7.711 0.937 -0.926 1.00 94.19 177 GLU A N 1
ATOM 1392 C CA . GLU A 1 177 ? -8.875 0.247 -1.479 1.00 94.19 177 GLU A CA 1
ATOM 1393 C C . GLU A 1 177 ? -8.913 0.366 -3.006 1.00 94.19 177 GLU A C 1
ATOM 1395 O O . GLU A 1 177 ? -9.090 -0.633 -3.697 1.00 94.19 177 GLU A O 1
ATOM 1400 N N . GLY A 1 178 ? -8.646 1.555 -3.552 1.00 93.94 178 GLY A N 1
ATOM 1401 C CA . GLY A 1 178 ? -8.542 1.763 -4.995 1.00 93.94 178 GLY A CA 1
ATOM 1402 C C . GLY A 1 178 ? -7.389 0.988 -5.641 1.00 93.94 178 GLY A C 1
ATOM 1403 O O . GLY A 1 178 ? -7.528 0.500 -6.761 1.00 93.94 178 GLY A O 1
ATOM 1404 N N . GLU A 1 179 ? -6.253 0.846 -4.959 1.00 92.56 179 GLU A N 1
ATOM 1405 C CA . GLU A 1 179 ? -5.146 -0.003 -5.413 1.00 92.56 179 GLU A CA 1
ATOM 1406 C C . GLU A 1 179 ? -5.524 -1.486 -5.378 1.00 92.56 179 GLU A C 1
ATOM 1408 O O . GLU A 1 179 ? -5.318 -2.177 -6.374 1.00 92.56 179 GLU A O 1
ATOM 1413 N N . LYS A 1 180 ? -6.164 -1.962 -4.302 1.00 95.56 180 LYS A N 1
ATOM 1414 C CA . LYS A 1 180 ? -6.704 -3.330 -4.213 1.00 95.56 180 LYS A CA 1
ATOM 1415 C C . LYS A 1 180 ? -7.757 -3.603 -5.291 1.00 95.56 180 LYS A C 1
ATOM 1417 O O . LYS A 1 180 ? -7.754 -4.666 -5.904 1.00 95.56 180 LYS A O 1
ATOM 1422 N N . ALA A 1 181 ? -8.640 -2.649 -5.570 1.00 93.69 181 ALA A N 1
ATOM 1423 C CA . ALA A 1 181 ? -9.640 -2.763 -6.629 1.00 93.69 181 ALA A CA 1
ATOM 1424 C C . ALA A 1 181 ? -8.988 -2.857 -8.020 1.00 93.69 181 ALA A C 1
ATOM 1426 O O . ALA A 1 181 ? -9.432 -3.627 -8.867 1.00 93.69 181 ALA A O 1
ATOM 1427 N N . LYS A 1 182 ? -7.896 -2.120 -8.258 1.00 96.62 182 LYS A N 1
ATOM 1428 C CA . LYS A 1 182 ? -7.133 -2.219 -9.512 1.00 96.62 182 LYS A CA 1
ATOM 1429 C C . LYS A 1 182 ? -6.422 -3.556 -9.644 1.00 96.62 182 LYS A C 1
ATOM 1431 O O . LYS A 1 182 ? -6.564 -4.193 -10.678 1.00 96.62 182 LYS A O 1
ATOM 1436 N N . THR A 1 183 ? -5.703 -4.001 -8.614 1.00 93.75 183 THR A N 1
ATOM 1437 C CA . THR A 1 183 ? -4.988 -5.285 -8.670 1.00 93.75 183 THR A CA 1
ATOM 1438 C C . THR A 1 183 ? -5.958 -6.450 -8.827 1.00 93.75 183 THR A C 1
ATOM 1440 O O . THR A 1 183 ? -5.718 -7.347 -9.628 1.00 93.75 183 THR A O 1
ATOM 1443 N N . THR A 1 184 ? -7.103 -6.421 -8.142 1.00 90.94 184 THR A N 1
ATOM 1444 C CA . THR A 1 184 ? -8.158 -7.429 -8.329 1.00 90.94 184 THR A CA 1
ATOM 1445 C C . THR A 1 184 ? -8.774 -7.373 -9.727 1.00 90.94 184 THR A C 1
ATOM 1447 O O . THR A 1 184 ? -8.997 -8.426 -10.322 1.00 90.94 184 THR A O 1
ATOM 1450 N N . ALA A 1 185 ? -8.995 -6.185 -10.299 1.00 92.94 185 ALA A N 1
ATOM 1451 C CA . ALA A 1 185 ? -9.455 -6.042 -11.681 1.00 92.94 185 ALA A CA 1
ATOM 1452 C C . ALA A 1 185 ? -8.422 -6.556 -12.702 1.00 92.94 185 ALA A C 1
ATOM 1454 O O . ALA A 1 185 ? -8.798 -7.224 -13.663 1.00 92.94 185 ALA A O 1
ATOM 1455 N N . GLU A 1 186 ? -7.131 -6.301 -12.479 1.00 90.62 186 GLU A N 1
ATOM 1456 C CA . GLU A 1 186 ? -6.029 -6.825 -13.295 1.00 90.62 186 GLU A CA 1
ATOM 1457 C C . GLU A 1 186 ? -5.955 -8.355 -13.222 1.00 90.62 186 GLU A C 1
ATOM 1459 O O . GLU A 1 186 ? -5.879 -9.011 -14.259 1.00 90.62 186 GLU A O 1
ATOM 1464 N N . VAL A 1 187 ? -6.063 -8.939 -12.022 1.00 90.38 187 VAL A N 1
ATOM 1465 C CA . VAL A 1 187 ? -6.112 -10.399 -11.827 1.00 90.38 187 VAL A CA 1
ATOM 1466 C C . VAL A 1 187 ? -7.341 -10.999 -12.509 1.00 90.38 187 VAL A C 1
ATOM 1468 O O . VAL A 1 187 ? -7.227 -12.014 -13.191 1.00 90.38 187 VAL A O 1
ATOM 1471 N N . ARG A 1 188 ? -8.507 -10.352 -12.391 1.00 88.19 188 ARG A N 1
ATOM 1472 C CA . ARG A 1 188 ? -9.746 -10.794 -13.050 1.00 88.19 188 ARG A CA 1
ATOM 1473 C C . ARG A 1 188 ? -9.650 -10.719 -14.576 1.00 88.19 188 ARG A C 1
ATOM 1475 O O . ARG A 1 188 ? -10.234 -11.554 -15.258 1.00 88.19 188 ARG A O 1
ATOM 1482 N N . GLY A 1 189 ? -8.930 -9.730 -15.105 1.00 88.00 189 GLY A N 1
ATOM 1483 C CA . GLY A 1 189 ? -8.658 -9.571 -16.535 1.00 88.00 189 GLY A CA 1
ATOM 1484 C C . GLY A 1 189 ? -7.511 -10.440 -17.062 1.00 88.00 189 GLY A C 1
ATOM 1485 O O . GLY A 1 189 ? -7.307 -10.506 -18.275 1.00 88.00 189 GLY A O 1
ATOM 1486 N N . CYS A 1 190 ? -6.759 -11.107 -16.186 1.00 87.62 190 CYS A N 1
ATOM 1487 C CA . CYS A 1 190 ? -5.661 -11.974 -16.580 1.00 87.62 190 CYS A CA 1
ATOM 1488 C C . CYS A 1 190 ? -6.208 -13.301 -17.126 1.00 87.62 190 CYS A C 1
ATOM 1490 O O . CYS A 1 190 ? -6.775 -14.113 -16.397 1.00 87.62 190 CYS A O 1
ATOM 1492 N N . THR A 1 191 ? -6.009 -13.552 -18.421 1.00 88.31 191 THR A N 1
ATOM 1493 C CA . THR A 1 191 ? -6.343 -14.839 -19.059 1.00 88.31 191 THR A CA 1
ATOM 1494 C C . THR A 1 191 ? -5.354 -15.946 -18.696 1.00 88.31 191 THR A C 1
ATOM 1496 O O . THR A 1 191 ? -5.631 -17.124 -18.908 1.00 88.31 191 THR A O 1
ATOM 1499 N N . PHE A 1 192 ? -4.195 -15.584 -18.143 1.00 81.25 192 PHE A N 1
ATOM 1500 C CA . PHE A 1 192 ? -3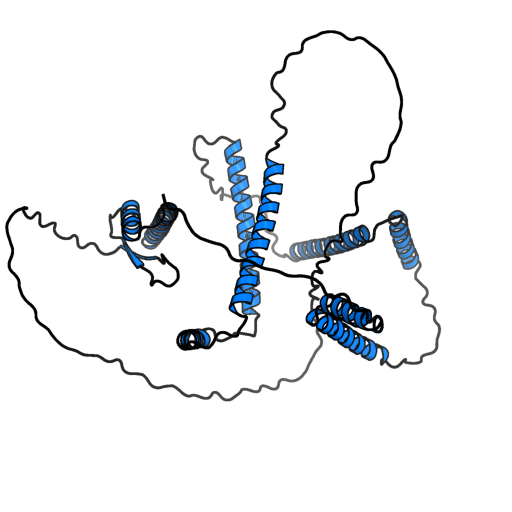.239 -16.528 -17.590 1.00 81.25 192 PHE A CA 1
ATOM 1501 C C . PHE A 1 192 ? -3.632 -16.832 -16.142 1.00 81.25 192 PHE A C 1
ATOM 1503 O O . PHE A 1 192 ? -3.241 -16.128 -15.212 1.00 81.25 192 PHE A O 1
ATOM 1510 N N . GLN A 1 193 ? -4.441 -17.877 -15.973 1.00 77.81 193 GLN A N 1
ATOM 1511 C CA . GLN A 1 193 ? -4.782 -18.457 -14.676 1.00 77.81 193 GLN A CA 1
ATOM 1512 C C . GLN A 1 193 ? -3.925 -19.711 -14.473 1.00 77.81 193 GLN A C 1
ATOM 1514 O O . GLN A 1 193 ? -4.363 -20.815 -14.807 1.00 77.81 193 GLN A O 1
ATOM 1519 N N . PRO A 1 194 ? -2.670 -19.585 -14.001 1.00 72.75 194 PRO A N 1
ATOM 1520 C CA . PRO A 1 194 ? -1.893 -20.764 -13.673 1.00 72.75 194 PRO A CA 1
ATOM 1521 C C . PRO A 1 194 ? -2.658 -21.521 -12.589 1.00 72.75 194 PRO A C 1
ATOM 1523 O O . PRO A 1 194 ? -3.056 -20.942 -11.580 1.00 72.75 194 PRO A O 1
ATOM 1526 N N . ASN A 1 195 ? -2.895 -22.813 -12.809 1.00 70.19 195 ASN A N 1
ATOM 1527 C CA . ASN A 1 195 ? -3.578 -23.672 -11.849 1.00 70.19 195 ASN A CA 1
ATOM 1528 C C . ASN A 1 195 ? -2.720 -23.810 -10.578 1.00 70.19 195 ASN A C 1
ATOM 1530 O O . ASN A 1 195 ? -1.968 -24.776 -10.434 1.00 70.19 195 ASN A O 1
ATOM 1534 N N . LEU A 1 196 ? -2.831 -22.857 -9.646 1.00 67.81 196 LEU A N 1
ATOM 1535 C CA . LEU A 1 196 ? -2.080 -22.856 -8.385 1.00 67.81 196 LEU A CA 1
ATOM 1536 C C . LEU A 1 196 ? -2.380 -24.117 -7.558 1.00 67.81 196 LEU A C 1
ATOM 1538 O O . LEU A 1 196 ? -1.498 -24.630 -6.878 1.00 67.81 196 LEU A O 1
ATOM 1542 N N . CYS A 1 197 ? -3.571 -24.702 -7.715 1.00 67.38 197 CYS A N 1
ATOM 1543 C CA . CYS A 1 197 ? -3.964 -25.958 -7.072 1.00 67.38 197 CYS A CA 1
ATOM 1544 C C . CYS A 1 197 ? -3.094 -27.158 -7.498 1.00 67.38 197 CYS A C 1
ATOM 1546 O O . CYS A 1 197 ? -2.839 -28.049 -6.692 1.00 67.38 197 CYS A O 1
ATOM 1548 N N . LYS A 1 198 ? -2.596 -27.189 -8.745 1.00 64.44 198 LYS A N 1
ATOM 1549 C CA . LYS A 1 198 ? -1.672 -28.242 -9.215 1.00 64.44 198 LYS A CA 1
ATOM 1550 C C . LYS A 1 198 ? -0.220 -27.954 -8.808 1.00 64.44 198 LYS A C 1
ATOM 1552 O O . LYS A 1 198 ? 0.569 -28.885 -8.667 1.00 64.44 198 LYS A O 1
ATOM 1557 N N . SER A 1 199 ? 0.105 -26.682 -8.567 1.00 61.56 199 SER A N 1
ATOM 1558 C CA . SER A 1 199 ? 1.441 -26.223 -8.176 1.00 61.56 199 SER A CA 1
ATOM 1559 C C . SER A 1 199 ? 1.819 -26.596 -6.743 1.00 61.56 199 SER A C 1
ATOM 1561 O O . SER A 1 199 ? 3.001 -26.782 -6.483 1.00 61.56 199 SER A O 1
ATOM 1563 N N . VAL A 1 200 ? 0.874 -26.706 -5.803 1.00 64.69 200 VAL A N 1
ATOM 1564 C CA . VAL A 1 200 ? 1.211 -27.013 -4.395 1.00 64.69 200 VAL A CA 1
ATOM 1565 C C . VAL A 1 200 ? 1.779 -28.431 -4.259 1.00 64.69 200 VAL A C 1
ATOM 1567 O O . VAL A 1 200 ? 2.808 -28.628 -3.616 1.00 64.69 200 VAL A O 1
ATOM 1570 N N . LYS A 1 201 ? 1.183 -29.413 -4.953 1.00 63.75 201 LYS A N 1
ATOM 1571 C CA . LYS A 1 201 ? 1.686 -30.799 -4.967 1.00 63.75 201 LYS A CA 1
ATOM 1572 C C . LYS A 1 201 ? 3.033 -30.929 -5.690 1.00 63.75 201 LYS A C 1
ATOM 1574 O O . LYS A 1 201 ? 3.890 -31.676 -5.229 1.00 63.75 201 LYS A O 1
ATOM 1579 N N . SER A 1 202 ? 3.263 -30.189 -6.780 1.00 59.84 202 SER A N 1
ATOM 1580 C CA . SER A 1 202 ? 4.578 -30.192 -7.443 1.00 59.84 202 SER A CA 1
ATOM 1581 C C . SER A 1 202 ? 5.643 -29.436 -6.644 1.00 59.84 202 SER A C 1
ATOM 1583 O O . SER A 1 202 ? 6.802 -29.828 -6.672 1.00 59.84 202 SER A O 1
ATOM 1585 N N . TYR A 1 203 ? 5.267 -28.380 -5.917 1.00 64.75 203 TYR A N 1
ATOM 1586 C CA . TYR A 1 203 ? 6.194 -27.602 -5.094 1.00 64.75 203 TYR A CA 1
ATOM 1587 C C . TYR A 1 203 ? 6.722 -28.425 -3.914 1.00 64.75 203 TYR A C 1
ATOM 1589 O O . TYR A 1 203 ? 7.927 -28.433 -3.679 1.00 64.75 203 TYR A O 1
ATOM 1597 N N . HIS A 1 204 ? 5.860 -29.191 -3.234 1.00 65.19 204 HIS A N 1
ATOM 1598 C CA . HIS A 1 204 ? 6.309 -30.097 -2.172 1.00 65.19 204 HIS A CA 1
ATOM 1599 C C . HIS A 1 204 ? 7.141 -31.269 -2.708 1.00 65.19 204 HIS A C 1
ATOM 1601 O O . HIS A 1 204 ? 8.190 -31.565 -2.143 1.00 65.19 204 HIS A O 1
ATOM 1607 N N . LYS A 1 205 ? 6.772 -31.853 -3.857 1.00 64.00 205 LYS A N 1
ATOM 1608 C CA . LYS A 1 205 ? 7.527 -32.968 -4.457 1.00 64.00 205 LYS A CA 1
ATOM 1609 C C . LYS A 1 205 ? 8.950 -32.586 -4.901 1.00 64.00 205 LYS A C 1
ATOM 1611 O O . LYS A 1 205 ? 9.838 -33.431 -4.896 1.00 64.00 205 LYS A O 1
ATOM 1616 N N . VAL A 1 206 ? 9.189 -31.323 -5.265 1.00 57.09 206 VAL A N 1
ATOM 1617 C CA . VAL A 1 206 ? 10.532 -30.809 -5.610 1.00 57.09 206 VAL A CA 1
ATOM 1618 C C . VAL A 1 206 ? 11.347 -30.430 -4.369 1.00 57.09 206 VAL A C 1
ATOM 1620 O O . VAL A 1 206 ? 12.566 -30.358 -4.449 1.00 57.09 206 VAL A O 1
ATOM 1623 N N . HIS A 1 207 ? 10.705 -30.192 -3.223 1.00 58.34 207 HIS A N 1
ATOM 1624 C CA . HIS A 1 207 ? 11.415 -29.834 -1.993 1.00 58.34 207 HIS A CA 1
ATOM 1625 C C . HIS A 1 207 ? 11.953 -31.058 -1.232 1.00 58.34 207 HIS A C 1
ATOM 1627 O O . HIS A 1 207 ? 12.849 -30.912 -0.402 1.00 58.34 207 HIS A O 1
ATOM 1633 N N . GLU A 1 208 ? 11.404 -32.241 -1.511 1.00 57.97 208 GLU A N 1
ATOM 1634 C CA . GLU A 1 208 ? 11.745 -33.500 -0.841 1.00 57.97 208 GLU A CA 1
ATOM 1635 C C . GLU A 1 208 ? 12.812 -34.303 -1.602 1.00 57.97 208 GLU A C 1
ATOM 1637 O O . GLU A 1 208 ? 13.698 -34.901 -0.998 1.00 57.97 208 GLU A O 1
ATOM 1642 N N . ALA A 1 209 ? 12.824 -34.225 -2.935 1.00 57.62 209 ALA A N 1
ATOM 1643 C CA . ALA A 1 209 ? 14.007 -34.586 -3.700 1.00 57.62 209 ALA A CA 1
ATOM 1644 C C . ALA A 1 209 ? 14.992 -33.419 -3.602 1.00 57.62 209 ALA A C 1
ATOM 1646 O O . ALA A 1 209 ? 14.691 -32.332 -4.087 1.00 57.62 209 ALA A O 1
ATOM 1647 N N . SER A 1 210 ? 16.166 -33.618 -3.002 1.00 62.31 210 SER A N 1
ATOM 1648 C CA . SER A 1 210 ? 17.270 -32.653 -3.004 1.00 62.31 210 SER A CA 1
ATOM 1649 C C . SER A 1 210 ? 17.790 -32.444 -4.434 1.00 62.31 210 SER A C 1
ATOM 1651 O O . SER A 1 210 ? 18.878 -32.894 -4.798 1.00 62.31 210 SER A O 1
ATOM 1653 N N . ALA A 1 211 ? 16.989 -31.814 -5.289 1.00 64.75 211 ALA A N 1
ATOM 1654 C CA . ALA A 1 211 ? 17.386 -31.424 -6.620 1.00 64.75 211 ALA A CA 1
ATOM 1655 C C . ALA A 1 211 ? 18.580 -30.491 -6.445 1.00 64.75 211 ALA A C 1
ATOM 1657 O O . ALA A 1 211 ? 18.475 -29.465 -5.769 1.00 64.75 211 ALA A O 1
ATOM 1658 N N . GLN A 1 212 ? 19.730 -30.895 -6.993 1.00 78.38 212 GLN A N 1
ATOM 1659 C CA . GLN A 1 212 ? 20.949 -30.100 -6.972 1.00 78.38 212 GLN A CA 1
ATOM 1660 C C . GLN A 1 212 ? 20.613 -28.689 -7.436 1.00 78.38 212 GLN A C 1
ATOM 1662 O O . GLN A 1 212 ? 20.303 -28.440 -8.603 1.00 78.38 212 GLN A O 1
ATOM 1667 N N . VAL A 1 213 ? 20.630 -27.767 -6.481 1.00 81.56 213 VAL A N 1
ATOM 1668 C CA . VAL A 1 213 ? 20.371 -26.363 -6.735 1.00 81.56 213 VAL A CA 1
ATOM 1669 C C . VAL A 1 213 ? 21.434 -25.887 -7.729 1.00 81.56 213 VAL A C 1
ATOM 1671 O O . VAL A 1 213 ? 22.624 -26.063 -7.449 1.00 81.56 213 VAL A O 1
ATOM 1674 N N . PRO A 1 214 ? 21.048 -25.304 -8.881 1.00 86.50 214 PRO A N 1
ATOM 1675 C CA . PRO A 1 214 ? 22.009 -24.859 -9.877 1.00 86.50 214 PRO A CA 1
ATOM 1676 C C . PRO A 1 214 ? 23.079 -23.965 -9.249 1.00 86.50 214 PRO A C 1
ATOM 1678 O O . PRO A 1 214 ? 22.771 -23.041 -8.487 1.00 86.50 214 PRO A O 1
ATOM 1681 N N . ARG A 1 215 ? 24.344 -24.251 -9.567 1.00 90.56 215 ARG A N 1
ATOM 1682 C CA . ARG A 1 215 ? 25.502 -23.495 -9.078 1.00 90.56 215 ARG A CA 1
ATOM 1683 C C . ARG A 1 215 ? 25.286 -22.002 -9.371 1.00 90.56 215 ARG A C 1
ATOM 1685 O O . ARG A 1 215 ? 25.061 -21.639 -10.523 1.00 90.56 215 ARG A O 1
ATOM 1692 N N . GLY A 1 216 ? 25.301 -21.141 -8.349 1.00 90.50 216 GLY A N 1
ATOM 1693 C CA . GLY A 1 216 ? 25.005 -19.707 -8.493 1.00 90.50 216 GLY A CA 1
ATOM 1694 C C . GLY A 1 216 ? 23.623 -19.250 -7.993 1.00 90.50 216 GLY A C 1
ATOM 1695 O O . GLY A 1 216 ? 23.373 -18.039 -7.909 1.00 90.50 216 GLY A O 1
ATOM 1696 N N . PHE A 1 217 ? 22.694 -20.163 -7.682 1.00 93.38 217 PHE A N 1
ATOM 1697 C CA . PHE A 1 217 ? 21.350 -19.796 -7.209 1.00 93.38 217 PHE A CA 1
ATOM 1698 C C . PHE A 1 217 ? 21.388 -19.081 -5.855 1.00 93.38 217 PHE A C 1
ATOM 1700 O O . PHE A 1 217 ? 20.729 -18.052 -5.681 1.00 93.38 217 PHE A O 1
ATOM 1707 N N . TYR A 1 218 ? 22.175 -19.590 -4.905 1.00 93.81 218 TYR A N 1
ATOM 1708 C CA . TYR A 1 218 ? 22.287 -18.998 -3.573 1.00 93.81 218 TYR A CA 1
ATOM 1709 C C . TYR A 1 218 ? 22.945 -17.622 -3.633 1.00 93.81 218 TYR A C 1
ATOM 1711 O O . TYR A 1 218 ? 22.455 -16.682 -3.014 1.00 93.81 218 TYR A O 1
ATOM 1719 N N . GLU A 1 219 ? 23.960 -17.464 -4.474 1.00 94.44 219 GLU A N 1
ATOM 1720 C CA . GLU A 1 219 ? 24.658 -16.210 -4.733 1.00 94.44 219 GLU A CA 1
ATOM 1721 C C . GLU A 1 219 ? 23.728 -15.185 -5.395 1.00 94.44 219 GLU A C 1
ATOM 1723 O O . GLU A 1 219 ? 23.778 -13.992 -5.093 1.00 94.44 219 GLU A O 1
ATOM 1728 N N . THR A 1 220 ? 22.842 -15.625 -6.292 1.00 93.75 220 THR A N 1
ATOM 1729 C CA . THR A 1 220 ? 21.826 -14.757 -6.911 1.00 93.75 220 THR A CA 1
ATOM 1730 C C . THR A 1 220 ? 20.754 -14.355 -5.901 1.00 93.75 220 THR A C 1
ATOM 1732 O O . THR A 1 220 ? 20.403 -13.177 -5.798 1.00 93.75 220 THR A O 1
ATOM 1735 N N . ARG A 1 221 ? 20.272 -15.302 -5.091 1.00 92.81 221 ARG A N 1
ATOM 1736 C CA . ARG A 1 221 ? 19.307 -15.036 -4.016 1.00 92.81 221 ARG A CA 1
ATOM 1737 C C . ARG A 1 221 ? 19.889 -14.080 -2.973 1.00 92.81 221 ARG A C 1
ATOM 1739 O O . ARG A 1 221 ? 19.190 -13.169 -2.535 1.00 92.81 221 ARG A O 1
ATOM 1746 N N . GLN A 1 222 ? 21.159 -14.243 -2.612 1.00 96.00 222 GLN A N 1
ATOM 1747 C CA . GLN A 1 222 ? 21.879 -13.356 -1.701 1.00 96.00 222 GLN A CA 1
ATOM 1748 C C . GLN A 1 222 ? 22.049 -11.957 -2.303 1.00 96.00 222 GLN A C 1
ATOM 1750 O O . GLN A 1 222 ? 21.751 -10.974 -1.628 1.00 96.00 222 GLN A O 1
ATOM 1755 N N . ARG A 1 223 ? 22.416 -11.848 -3.589 1.00 95.12 223 ARG A N 1
ATOM 1756 C CA . ARG A 1 223 ? 22.471 -10.561 -4.309 1.00 95.12 223 ARG A CA 1
ATOM 1757 C C . ARG A 1 223 ? 21.125 -9.835 -4.314 1.00 95.12 223 ARG A C 1
ATOM 1759 O O . ARG A 1 223 ? 21.091 -8.626 -4.104 1.00 95.12 223 ARG A O 1
ATOM 1766 N N . MET A 1 224 ? 20.021 -10.557 -4.504 1.00 93.12 224 MET A N 1
ATOM 1767 C CA . MET A 1 224 ? 18.673 -9.979 -4.456 1.00 93.12 224 MET A CA 1
ATOM 1768 C C . MET A 1 224 ? 18.295 -9.482 -3.056 1.00 93.12 224 MET A C 1
ATOM 1770 O O . MET A 1 224 ? 17.744 -8.388 -2.937 1.00 93.12 224 MET A O 1
ATOM 1774 N N . ARG A 1 225 ? 18.627 -10.234 -1.996 1.00 96.44 225 ARG A N 1
ATOM 1775 C CA . ARG A 1 225 ? 18.414 -9.779 -0.609 1.00 96.44 225 ARG A CA 1
ATOM 1776 C C . ARG A 1 225 ? 19.236 -8.528 -0.298 1.00 96.44 225 ARG A C 1
ATOM 1778 O O . ARG A 1 225 ? 18.658 -7.522 0.095 1.00 96.44 225 ARG A O 1
ATOM 1785 N N . ALA A 1 226 ? 20.533 -8.542 -0.605 1.00 96.12 226 ALA A N 1
ATOM 1786 C CA . ALA A 1 226 ? 21.416 -7.392 -0.403 1.00 96.12 226 ALA A CA 1
ATOM 1787 C C . ALA A 1 226 ? 20.957 -6.149 -1.193 1.00 96.12 226 ALA A C 1
ATOM 1789 O O . ALA A 1 226 ? 21.020 -5.023 -0.699 1.00 96.12 226 ALA A O 1
ATOM 1790 N N . ALA A 1 227 ? 20.446 -6.331 -2.417 1.00 93.75 227 ALA A N 1
ATOM 1791 C CA . ALA A 1 227 ? 19.888 -5.238 -3.210 1.00 93.75 227 ALA A CA 1
ATOM 1792 C C . ALA A 1 227 ? 18.605 -4.650 -2.596 1.00 93.75 227 ALA A C 1
ATOM 1794 O O . ALA A 1 227 ? 18.400 -3.435 -2.667 1.00 93.75 227 ALA A O 1
ATOM 1795 N N . ASN A 1 228 ? 17.751 -5.484 -1.995 1.00 92.69 228 ASN A N 1
ATOM 1796 C CA . ASN A 1 228 ? 16.552 -5.032 -1.290 1.00 92.69 228 ASN A CA 1
ATOM 1797 C C . ASN A 1 228 ? 16.909 -4.291 0.004 1.00 92.69 228 ASN A C 1
ATOM 1799 O O . ASN A 1 228 ? 16.426 -3.179 0.196 1.00 92.69 228 ASN A O 1
ATOM 1803 N N . GLU A 1 229 ? 17.832 -4.820 0.809 1.00 96.19 229 GLU A N 1
ATOM 1804 C CA . GLU A 1 229 ? 18.349 -4.144 2.009 1.00 96.19 229 GLU A CA 1
ATOM 1805 C C . GLU A 1 229 ? 18.951 -2.772 1.670 1.00 96.19 229 GLU A C 1
ATOM 1807 O O . GLU A 1 229 ? 18.690 -1.774 2.340 1.00 96.19 229 GLU A O 1
ATOM 1812 N N . MET A 1 230 ? 19.713 -2.675 0.574 1.00 95.75 230 MET A N 1
ATOM 1813 C CA . MET A 1 230 ? 20.259 -1.397 0.114 1.00 95.75 230 MET A CA 1
ATOM 1814 C C . MET A 1 230 ? 19.154 -0.409 -0.293 1.00 95.75 230 MET A C 1
ATOM 1816 O O . MET A 1 230 ? 19.260 0.784 -0.003 1.00 95.75 230 MET A O 1
ATOM 1820 N N . ARG A 1 231 ? 18.082 -0.875 -0.950 1.00 92.06 231 ARG A N 1
ATOM 1821 C CA . ARG A 1 231 ? 16.926 -0.023 -1.283 1.00 92.06 231 ARG A CA 1
ATOM 1822 C C . ARG A 1 231 ? 16.208 0.467 -0.031 1.00 92.06 231 ARG A C 1
ATOM 1824 O O . ARG A 1 231 ? 15.831 1.636 0.002 1.00 92.06 231 ARG A O 1
ATOM 1831 N N . GLU A 1 232 ? 16.043 -0.389 0.971 1.00 95.62 232 GLU A N 1
ATOM 1832 C CA . GLU A 1 232 ? 15.442 -0.005 2.248 1.00 95.62 232 GLU A CA 1
ATOM 1833 C C . GLU A 1 232 ? 16.295 1.026 2.981 1.00 95.62 232 GLU A C 1
ATOM 1835 O O . GLU A 1 232 ? 15.764 2.060 3.371 1.00 95.62 232 GLU A O 1
ATOM 1840 N N . ARG A 1 233 ? 17.622 0.850 3.035 1.00 96.06 233 ARG A N 1
ATOM 1841 C CA . ARG A 1 233 ? 18.531 1.863 3.604 1.00 96.06 233 ARG A CA 1
ATOM 1842 C C . ARG A 1 233 ? 18.415 3.215 2.906 1.00 96.06 233 ARG A C 1
ATOM 1844 O O . ARG A 1 233 ? 18.369 4.246 3.566 1.00 96.06 233 ARG A O 1
ATOM 1851 N N . VAL A 1 234 ? 18.339 3.238 1.573 1.00 95.62 234 VAL A N 1
ATOM 1852 C CA . VAL A 1 234 ? 18.155 4.492 0.817 1.00 95.62 234 VAL A CA 1
ATOM 1853 C C . VAL A 1 234 ? 16.794 5.129 1.112 1.00 95.62 234 VAL A C 1
ATOM 1855 O O . VAL A 1 234 ? 16.696 6.353 1.211 1.00 95.62 234 VAL A O 1
ATOM 1858 N N . LYS A 1 235 ? 15.739 4.319 1.254 1.00 94.62 235 LYS A N 1
ATOM 1859 C CA . LYS A 1 235 ? 14.406 4.796 1.634 1.00 94.62 235 LYS A CA 1
ATOM 1860 C C . LYS A 1 235 ? 14.424 5.391 3.045 1.00 94.62 235 LYS A C 1
ATOM 1862 O O . LYS A 1 235 ? 13.951 6.509 3.211 1.00 94.62 235 LYS A O 1
ATOM 1867 N N . GLN A 1 236 ? 15.054 4.711 3.997 1.00 96.00 236 GLN A N 1
ATOM 1868 C CA . GLN A 1 236 ? 15.194 5.165 5.379 1.00 96.00 236 GLN A CA 1
ATOM 1869 C C . GLN A 1 236 ? 16.000 6.465 5.468 1.00 96.00 236 GLN A C 1
ATOM 1871 O O . GLN A 1 236 ? 15.530 7.436 6.039 1.00 96.00 236 GLN A O 1
ATOM 1876 N N . GLN A 1 237 ? 17.134 6.571 4.765 1.00 95.94 237 GLN A N 1
ATOM 1877 C CA . GLN A 1 237 ? 17.892 7.829 4.679 1.00 95.94 237 GLN A CA 1
ATOM 1878 C C . GLN A 1 237 ? 17.066 8.987 4.099 1.00 95.94 237 GLN A C 1
ATOM 1880 O O . GLN A 1 237 ? 17.250 10.147 4.473 1.00 95.94 237 GLN A O 1
ATOM 1885 N N . ARG A 1 238 ? 16.172 8.699 3.144 1.00 93.19 238 ARG A N 1
ATOM 1886 C CA . ARG A 1 238 ? 15.253 9.701 2.596 1.00 93.19 238 ARG A CA 1
ATOM 1887 C C . ARG A 1 238 ? 14.202 10.107 3.629 1.00 93.19 238 ARG A C 1
ATOM 1889 O O . ARG A 1 238 ? 13.898 11.294 3.715 1.00 93.19 238 ARG A O 1
ATOM 1896 N N . GLU A 1 239 ? 13.662 9.155 4.378 1.00 88.75 239 GLU A N 1
ATOM 1897 C CA . GLU A 1 239 ? 12.710 9.397 5.465 1.00 88.75 239 GLU A CA 1
ATOM 1898 C C . GLU A 1 239 ? 13.357 10.216 6.593 1.00 88.75 239 GLU A C 1
ATOM 1900 O O . GLU A 1 239 ? 12.797 11.242 6.969 1.00 88.75 239 GLU A O 1
ATOM 1905 N N . ASP A 1 240 ? 14.584 9.893 7.008 1.00 91.44 240 ASP A N 1
ATOM 1906 C CA . ASP A 1 240 ? 15.344 10.638 8.023 1.00 91.44 240 ASP A CA 1
ATOM 1907 C C . ASP A 1 240 ? 15.619 12.087 7.599 1.00 91.44 240 ASP A C 1
ATOM 1909 O O . ASP A 1 240 ? 15.476 13.027 8.385 1.00 91.44 240 ASP A O 1
ATOM 1913 N N . ARG A 1 241 ? 15.971 12.302 6.322 1.00 90.81 241 ARG A N 1
ATOM 1914 C CA . ARG A 1 241 ? 16.143 13.657 5.772 1.00 90.81 241 ARG A CA 1
ATOM 1915 C C . ARG A 1 241 ? 14.846 14.458 5.804 1.00 90.81 241 ARG A C 1
ATOM 1917 O O . ARG A 1 241 ? 14.888 15.652 6.079 1.00 90.81 241 ARG A O 1
ATOM 1924 N N . MET A 1 242 ? 13.711 13.820 5.528 1.00 78.50 242 MET A N 1
ATOM 1925 C CA . MET A 1 242 ? 12.403 14.476 5.572 1.00 78.50 242 MET A CA 1
ATOM 1926 C C . MET A 1 242 ? 11.937 14.729 7.012 1.00 78.50 242 MET A C 1
ATOM 1928 O O . MET A 1 242 ? 11.366 15.784 7.275 1.00 78.50 242 MET A O 1
ATOM 1932 N N . ALA A 1 243 ? 12.221 13.815 7.943 1.00 80.94 243 ALA A N 1
ATOM 1933 C CA . ALA A 1 243 ? 11.898 13.962 9.360 1.00 80.94 243 ALA A CA 1
ATOM 1934 C C . ALA A 1 243 ? 12.679 15.119 10.003 1.00 80.94 243 ALA A C 1
ATOM 1936 O O . ALA A 1 243 ? 12.102 15.929 10.727 1.00 80.94 243 ALA A O 1
ATOM 1937 N N . ARG A 1 244 ? 13.969 15.273 9.666 1.00 79.44 244 ARG A N 1
ATOM 1938 C CA . ARG A 1 244 ? 14.809 16.360 10.199 1.00 79.44 244 ARG A CA 1
ATOM 1939 C C . ARG A 1 244 ? 14.335 17.757 9.783 1.00 79.44 244 ARG A C 1
ATOM 1941 O O . ARG A 1 244 ? 14.517 18.702 10.541 1.00 79.44 244 ARG A O 1
ATOM 1948 N N . ILE A 1 245 ? 13.715 17.895 8.610 1.00 74.19 245 ILE A N 1
ATOM 1949 C CA . ILE A 1 245 ? 13.217 19.188 8.107 1.00 74.19 245 ILE A CA 1
ATOM 1950 C C . ILE A 1 245 ? 11.913 19.609 8.812 1.00 74.19 245 ILE A C 1
ATOM 1952 O O . ILE A 1 245 ? 11.624 20.797 8.896 1.00 74.19 245 ILE A O 1
ATOM 1956 N N . GLN A 1 246 ? 11.134 18.670 9.361 1.00 65.38 246 GLN A N 1
ATOM 1957 C CA . GLN A 1 246 ? 9.859 18.992 10.020 1.00 65.38 246 GLN A CA 1
ATOM 1958 C C . GLN A 1 246 ? 10.011 19.460 11.477 1.00 65.38 246 GLN A C 1
ATOM 1960 O O . GLN A 1 246 ? 9.077 20.045 12.017 1.00 65.38 246 GLN A O 1
ATOM 1965 N N . ALA A 1 247 ? 11.170 19.245 12.108 1.00 57.16 247 ALA A N 1
ATOM 1966 C CA . ALA A 1 247 ? 11.379 19.575 13.521 1.00 57.16 247 ALA A CA 1
ATOM 1967 C C . ALA A 1 247 ? 11.803 21.033 13.780 1.00 57.16 247 ALA A C 1
ATOM 1969 O O . ALA A 1 247 ? 11.707 21.501 14.911 1.00 57.16 247 ALA A O 1
ATOM 1970 N N . THR A 1 248 ? 12.223 21.791 12.764 1.00 54.22 248 THR A N 1
ATOM 1971 C CA . THR A 1 248 ? 12.461 23.233 12.923 1.00 54.22 248 THR A CA 1
ATOM 1972 C C . THR A 1 248 ? 11.166 23.993 12.660 1.00 54.22 248 THR A C 1
ATOM 1974 O O . THR A 1 248 ? 11.012 24.644 11.629 1.00 54.22 248 THR A O 1
ATOM 1977 N N . SER A 1 249 ? 10.210 23.871 13.582 1.00 52.19 249 SER A N 1
ATOM 1978 C CA . SER A 1 249 ? 9.093 24.811 13.671 1.00 52.1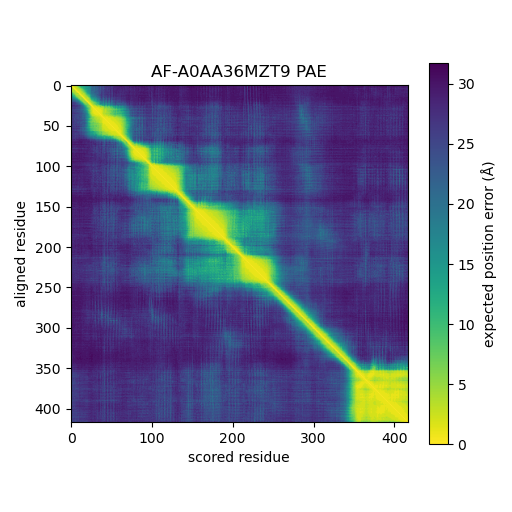9 249 SER A CA 1
ATOM 1979 C C . SER A 1 249 ? 9.654 26.167 14.124 1.00 52.19 249 SER A C 1
ATOM 1981 O O . SER A 1 249 ? 10.193 26.247 15.228 1.00 52.19 249 SER A O 1
ATOM 1983 N N . PRO A 1 250 ? 9.567 27.241 13.321 1.00 59.62 250 PRO A N 1
ATOM 1984 C CA . PRO A 1 250 ? 10.153 28.545 13.648 1.00 59.62 250 PRO A CA 1
ATOM 1985 C C . PRO A 1 250 ? 9.380 29.332 14.730 1.00 59.62 250 PRO A C 1
ATOM 1987 O O . PRO A 1 250 ? 9.555 30.540 14.845 1.00 59.62 250 PRO A O 1
ATOM 1990 N N . TYR A 1 251 ? 8.523 28.687 15.530 1.00 56.03 251 TYR A N 1
ATOM 1991 C CA . TYR A 1 251 ? 7.557 29.382 16.394 1.00 56.03 251 TYR A CA 1
ATOM 1992 C C . TYR A 1 251 ? 7.961 29.545 17.873 1.00 56.03 251 TYR A C 1
ATOM 1994 O O . TYR A 1 251 ? 7.128 29.923 18.688 1.00 56.03 251 TYR A O 1
ATOM 2002 N N . GLN A 1 252 ? 9.225 29.309 18.246 1.00 52.50 252 GLN A N 1
ATOM 2003 C CA . GLN A 1 252 ? 9.731 29.601 19.604 1.00 52.50 252 GLN A CA 1
ATOM 2004 C C . GLN A 1 252 ? 10.941 30.551 19.617 1.00 52.50 252 GLN A C 1
ATOM 2006 O O . GLN A 1 252 ? 11.887 30.368 20.372 1.00 52.50 252 GLN A O 1
ATOM 2011 N N . ALA A 1 253 ? 10.902 31.609 18.805 1.00 51.47 253 ALA A N 1
ATOM 2012 C CA . ALA A 1 253 ? 11.785 32.770 18.968 1.00 51.47 253 ALA A CA 1
ATOM 2013 C C . ALA A 1 253 ? 10.999 33.982 19.506 1.00 51.47 253 ALA A C 1
ATOM 2015 O O . ALA A 1 253 ? 11.090 35.093 18.990 1.00 51.47 253 ALA A O 1
ATOM 2016 N N . SER A 1 254 ? 10.170 33.762 20.528 1.00 56.88 254 SER A N 1
ATOM 2017 C CA . SER A 1 254 ? 9.418 34.817 21.215 1.00 56.88 254 SER A CA 1
ATOM 2018 C C . SER A 1 254 ? 9.520 34.589 22.717 1.00 56.88 254 SER A C 1
ATOM 2020 O O . SER A 1 254 ? 8.615 34.046 23.338 1.00 56.88 254 SER A O 1
ATOM 2022 N N . GLY A 1 255 ? 10.664 34.942 23.297 1.00 52.78 255 GLY A N 1
ATOM 2023 C CA . GLY A 1 255 ? 10.855 34.795 24.734 1.00 52.78 255 GLY A CA 1
ATOM 2024 C C . GLY A 1 255 ? 12.242 35.194 25.203 1.00 52.78 255 GLY A C 1
ATOM 2025 O O . GLY A 1 255 ? 13.106 34.344 25.341 1.00 52.78 255 GLY A O 1
ATOM 2026 N N . ALA A 1 256 ? 12.393 36.489 25.483 1.00 53.69 256 ALA A N 1
ATOM 2027 C CA . ALA A 1 256 ? 13.329 37.058 26.451 1.00 53.69 256 ALA A CA 1
ATOM 2028 C C . ALA A 1 256 ? 14.841 36.856 26.216 1.00 53.69 256 ALA A C 1
ATOM 2030 O O . ALA A 1 256 ? 15.459 35.927 26.722 1.00 53.69 256 ALA A O 1
ATOM 2031 N N . ALA A 1 257 ? 15.467 37.861 25.602 1.00 42.94 257 ALA A N 1
ATOM 2032 C CA . ALA A 1 257 ? 16.791 38.298 26.032 1.00 42.94 257 ALA A CA 1
ATOM 2033 C C . ALA A 1 257 ? 16.870 39.825 25.938 1.00 42.94 257 ALA A C 1
ATOM 2035 O O . ALA A 1 257 ? 16.872 40.427 24.867 1.00 42.94 257 ALA A O 1
ATOM 2036 N N . SER A 1 258 ? 16.848 40.403 27.127 1.00 47.84 258 SER A N 1
ATOM 2037 C CA . SER A 1 258 ? 17.222 41.743 27.543 1.00 47.84 258 SER A CA 1
ATOM 2038 C C . SER A 1 258 ? 18.256 42.414 26.638 1.00 47.84 258 SER A C 1
ATOM 2040 O O . SER A 1 258 ? 19.337 41.890 26.389 1.00 47.84 258 SER A O 1
ATOM 2042 N N . THR A 1 259 ? 17.945 43.643 26.249 1.00 48.44 259 THR A N 1
ATOM 2043 C CA . THR A 1 259 ? 18.904 44.695 25.909 1.00 48.44 259 THR A CA 1
ATOM 2044 C C . THR A 1 259 ? 19.923 44.908 27.033 1.00 48.44 259 THR A C 1
ATOM 2046 O O . THR A 1 259 ? 19.511 45.239 28.147 1.00 48.44 259 THR A O 1
ATOM 2049 N N . PRO A 1 260 ? 21.233 44.903 26.739 1.00 52.62 260 PRO A N 1
ATOM 2050 C CA . PRO A 1 260 ? 22.151 45.843 27.348 1.00 52.62 260 PRO A CA 1
ATOM 2051 C C . PRO A 1 260 ? 22.492 46.917 26.313 1.00 52.62 260 PRO A C 1
ATOM 2053 O O . PRO A 1 260 ? 23.018 46.655 25.232 1.00 52.62 260 PRO A O 1
ATOM 2056 N N . ALA A 1 261 ? 22.144 48.152 26.656 1.00 54.84 261 ALA A N 1
ATOM 2057 C CA . ALA A 1 261 ? 22.653 49.337 25.996 1.00 54.84 261 ALA A CA 1
ATOM 2058 C C . ALA A 1 261 ? 24.187 49.367 26.077 1.00 54.84 261 ALA A C 1
ATOM 2060 O O . ALA A 1 261 ? 24.751 49.059 27.126 1.00 54.84 261 ALA A O 1
ATOM 2061 N N . GLY A 1 262 ? 24.856 49.829 25.018 1.00 48.94 262 GLY A N 1
ATOM 2062 C CA . GLY A 1 262 ? 26.215 50.340 25.173 1.00 48.94 262 GLY A CA 1
ATOM 2063 C C . GLY A 1 262 ? 27.135 50.216 23.967 1.00 48.94 262 GLY A C 1
ATOM 2064 O O . GLY A 1 262 ? 27.817 49.215 23.814 1.00 48.94 262 GLY A O 1
ATOM 2065 N N . ARG A 1 263 ? 27.267 51.349 23.266 1.00 41.19 263 ARG A N 1
ATOM 2066 C CA . ARG A 1 263 ? 28.512 51.887 22.685 1.00 41.19 263 ARG A CA 1
ATOM 2067 C C . ARG A 1 263 ? 29.092 51.248 21.411 1.00 41.19 263 ARG A C 1
ATOM 2069 O O . ARG A 1 263 ? 29.853 50.291 21.439 1.00 41.19 263 ARG A O 1
ATOM 2076 N N . SER A 1 264 ? 28.887 51.983 20.314 1.00 44.94 264 SER A N 1
ATOM 2077 C CA . SER A 1 264 ? 29.908 52.319 19.303 1.00 44.94 264 SER A CA 1
ATOM 2078 C C . SER A 1 264 ? 31.226 52.773 19.978 1.00 44.94 264 SER A C 1
ATOM 2080 O O . SER A 1 264 ? 31.147 53.346 21.071 1.00 44.94 264 SER A O 1
ATOM 2082 N N . PRO A 1 265 ? 32.420 52.615 19.364 1.00 57.72 265 PRO A N 1
ATOM 2083 C CA . PRO A 1 265 ? 32.742 53.306 18.107 1.00 57.72 265 PRO A CA 1
ATOM 2084 C C . PRO A 1 265 ? 33.677 52.538 17.149 1.00 57.72 265 PRO A C 1
ATOM 2086 O O . PRO A 1 265 ? 34.305 51.553 17.515 1.00 57.72 265 PRO A O 1
ATOM 2089 N N . GLY A 1 266 ? 33.854 53.087 15.944 1.00 39.91 266 GLY A N 1
ATOM 2090 C CA . GLY A 1 266 ? 35.158 53.018 15.278 1.00 39.91 266 GLY A CA 1
ATOM 2091 C C . GLY A 1 266 ? 35.154 52.446 13.870 1.00 39.91 266 GLY A C 1
ATOM 2092 O O . GLY A 1 266 ? 35.237 51.244 13.666 1.00 39.91 266 GLY A O 1
ATOM 2093 N N . ALA A 1 267 ? 35.115 53.367 12.914 1.00 45.81 267 ALA A N 1
ATOM 2094 C CA . ALA A 1 267 ? 35.509 53.236 11.521 1.00 45.81 267 ALA A CA 1
ATOM 2095 C C . ALA A 1 267 ? 36.692 52.284 11.243 1.00 45.81 267 ALA A C 1
ATOM 2097 O O . ALA A 1 267 ? 37.723 52.360 11.910 1.00 45.81 267 ALA A O 1
ATOM 2098 N N . SER A 1 268 ? 36.609 51.531 10.142 1.00 42.72 268 SER A N 1
ATOM 2099 C CA . SER A 1 268 ? 37.534 51.691 9.004 1.00 42.72 268 SER A CA 1
ATOM 2100 C C . SER A 1 268 ? 37.055 50.903 7.772 1.00 42.72 268 SER A C 1
ATOM 2102 O O . SER A 1 268 ? 36.526 49.802 7.927 1.00 42.72 268 SER A O 1
ATOM 2104 N N . PRO A 1 269 ? 37.227 51.451 6.553 1.00 66.75 269 PRO A N 1
ATOM 2105 C CA . PRO A 1 269 ? 36.918 50.790 5.290 1.00 66.75 269 PRO A CA 1
ATOM 2106 C C . PRO A 1 269 ? 38.159 50.081 4.723 1.00 66.75 269 PRO A C 1
ATOM 2108 O O . PRO A 1 269 ? 39.283 50.549 4.893 1.00 66.75 269 PRO A O 1
ATOM 2111 N N . GLY A 1 270 ? 37.970 48.986 3.990 1.00 39.62 270 GLY A N 1
ATOM 2112 C CA . GLY A 1 270 ? 39.048 48.372 3.215 1.00 39.62 270 GLY A CA 1
ATOM 2113 C C . GLY A 1 270 ? 38.563 47.189 2.377 1.00 39.62 270 GLY A C 1
ATOM 2114 O O . GLY A 1 270 ? 37.643 46.499 2.812 1.00 39.62 270 GLY A O 1
ATOM 2115 N N . PRO A 1 271 ? 39.102 46.998 1.162 1.00 57.69 271 PRO A N 1
ATOM 2116 C CA . PRO A 1 271 ? 38.305 46.628 0.004 1.00 57.69 271 PRO A CA 1
ATOM 2117 C C . PRO A 1 271 ? 38.443 45.160 -0.411 1.00 57.69 271 PRO A C 1
ATOM 2119 O O . PRO A 1 271 ? 39.257 44.396 0.102 1.00 57.69 271 PRO A O 1
ATOM 2122 N N . GLU A 1 272 ? 37.581 44.819 -1.364 1.00 50.84 272 GLU A N 1
ATOM 2123 C CA . GLU A 1 272 ? 37.640 43.696 -2.292 1.00 50.84 272 GLU A CA 1
ATOM 2124 C C . GLU A 1 272 ? 39.066 43.192 -2.568 1.00 50.84 272 GLU A C 1
ATOM 2126 O O . GLU A 1 272 ? 39.932 43.979 -2.927 1.00 50.84 272 GLU A O 1
ATOM 2131 N N . ASP A 1 273 ? 39.286 41.874 -2.520 1.00 38.50 273 ASP A N 1
ATOM 2132 C CA . ASP A 1 273 ? 39.614 41.190 -3.768 1.00 38.50 273 ASP A CA 1
ATOM 2133 C C . ASP A 1 273 ? 39.448 39.668 -3.703 1.00 38.50 273 ASP A C 1
ATOM 2135 O O . ASP A 1 273 ? 39.439 38.996 -2.671 1.00 38.50 273 ASP A O 1
ATOM 2139 N N . ARG A 1 274 ? 39.250 39.147 -4.898 1.00 50.28 274 ARG A N 1
ATOM 2140 C CA . ARG A 1 274 ? 38.568 37.926 -5.274 1.00 50.28 274 ARG A CA 1
ATOM 2141 C C . ARG A 1 274 ? 39.607 36.877 -5.645 1.00 50.28 274 ARG A C 1
ATOM 2143 O O . ARG A 1 274 ? 40.144 36.912 -6.746 1.00 50.28 274 ARG A O 1
ATOM 2150 N N . VAL A 1 275 ? 39.832 35.870 -4.798 1.00 40.34 275 VAL A N 1
ATOM 2151 C CA . VAL A 1 275 ? 40.647 34.701 -5.182 1.00 40.34 275 VAL A CA 1
ATOM 2152 C C . VAL A 1 275 ? 39.811 33.428 -5.182 1.00 40.34 275 VAL A C 1
ATOM 2154 O O . VAL A 1 275 ? 39.415 32.871 -4.160 1.00 40.34 275 VAL A O 1
ATOM 2157 N N . ARG A 1 276 ? 39.555 32.987 -6.417 1.00 49.28 276 ARG A N 1
ATOM 2158 C CA . ARG A 1 276 ? 39.000 31.700 -6.835 1.00 49.28 276 ARG A CA 1
ATOM 2159 C C . ARG A 1 276 ? 39.634 30.536 -6.062 1.00 49.28 276 ARG A C 1
ATOM 2161 O O . ARG A 1 276 ? 40.800 30.220 -6.277 1.00 49.28 276 ARG A O 1
ATOM 2168 N N . ARG A 1 277 ? 38.831 29.811 -5.277 1.00 38.44 277 ARG A N 1
ATOM 2169 C CA . ARG A 1 277 ? 39.119 28.416 -4.911 1.00 38.44 277 ARG A CA 1
ATOM 2170 C C . ARG A 1 277 ? 38.391 27.480 -5.868 1.00 38.44 277 ARG A C 1
ATOM 2172 O O . ARG A 1 277 ? 37.172 27.339 -5.838 1.00 38.44 277 ARG A O 1
ATOM 2179 N N . SER A 1 278 ? 39.178 26.854 -6.730 1.00 51.44 278 SER A N 1
ATOM 2180 C CA . SER A 1 278 ? 38.837 25.678 -7.518 1.00 51.44 278 SER A CA 1
ATOM 2181 C C . SER A 1 278 ? 38.399 24.533 -6.598 1.00 51.44 278 SER A C 1
ATOM 2183 O O . SER A 1 278 ? 39.144 24.108 -5.719 1.00 51.44 278 SER A O 1
ATOM 2185 N N . SER A 1 279 ? 37.184 24.023 -6.815 1.00 40.84 279 SER A N 1
ATOM 2186 C CA . SER A 1 279 ? 36.717 22.755 -6.241 1.00 40.84 279 SER A CA 1
ATOM 2187 C C . SER A 1 279 ? 36.685 21.658 -7.313 1.00 40.84 279 SER A C 1
ATOM 2189 O O . SER A 1 279 ? 36.446 21.958 -8.487 1.00 40.84 279 SER A O 1
ATOM 2191 N N . PRO A 1 280 ? 36.951 20.394 -6.938 1.00 47.81 280 PRO A N 1
ATOM 2192 C CA . PRO A 1 280 ? 37.265 19.335 -7.880 1.00 47.81 280 PRO A CA 1
ATOM 2193 C C . PRO A 1 280 ? 36.031 18.652 -8.487 1.00 47.81 280 PRO A C 1
ATOM 2195 O O . PRO A 1 280 ? 34.978 18.473 -7.876 1.00 47.81 280 PRO A O 1
ATOM 2198 N N . LYS A 1 281 ? 36.257 18.234 -9.731 1.00 39.22 281 LYS A N 1
ATOM 2199 C CA . LYS A 1 281 ? 35.509 17.329 -10.611 1.00 39.22 281 LYS A CA 1
ATOM 2200 C C . LYS A 1 281 ? 34.769 16.210 -9.853 1.00 39.22 281 LYS A C 1
ATOM 2202 O O . LYS A 1 281 ? 35.386 15.285 -9.333 1.00 39.22 281 LYS A O 1
ATOM 2207 N N . SER A 1 282 ? 33.438 16.264 -9.854 1.00 38.22 282 SER A N 1
ATOM 2208 C CA . SER A 1 282 ? 32.553 15.175 -9.422 1.00 38.22 282 SER A CA 1
ATOM 2209 C C . SER A 1 282 ? 32.187 14.270 -10.609 1.00 38.22 282 SER A C 1
ATOM 2211 O O . SER A 1 282 ? 31.989 14.723 -11.735 1.00 38.22 282 SER A O 1
ATOM 2213 N N . GLN A 1 283 ? 32.153 12.966 -10.338 1.00 43.78 283 GLN A N 1
ATOM 2214 C CA . GLN A 1 283 ? 31.921 11.852 -11.264 1.00 43.78 283 GLN A CA 1
ATOM 2215 C C . GLN A 1 283 ? 30.514 11.838 -11.910 1.00 43.78 283 GLN A C 1
ATOM 2217 O O . GLN A 1 283 ? 29.576 12.421 -11.362 1.00 43.78 283 GLN A O 1
ATOM 2222 N N . PRO A 1 284 ? 30.320 11.128 -13.045 1.00 48.47 284 PRO A N 1
ATOM 2223 C CA . PRO A 1 284 ? 29.049 11.110 -13.759 1.00 48.47 284 PRO A CA 1
ATOM 2224 C C . PRO A 1 284 ? 27.993 10.207 -13.102 1.00 48.47 284 PRO A C 1
ATOM 2226 O O . PRO A 1 284 ? 28.200 9.037 -12.780 1.00 48.47 284 PRO A O 1
ATOM 2229 N N . ARG A 1 285 ? 26.810 10.804 -12.957 1.00 42.91 285 ARG A N 1
ATOM 2230 C CA . ARG A 1 285 ? 25.569 10.284 -12.381 1.00 42.91 285 ARG A CA 1
ATOM 2231 C C . ARG A 1 285 ? 24.878 9.313 -13.349 1.00 42.91 285 ARG A C 1
ATOM 2233 O O . ARG A 1 285 ? 24.557 9.664 -14.481 1.00 42.91 285 ARG A O 1
ATOM 2240 N N . ARG A 1 286 ? 24.620 8.090 -12.871 1.00 39.06 286 ARG A N 1
ATOM 2241 C CA . ARG A 1 286 ? 23.866 7.021 -13.551 1.00 39.06 286 ARG A CA 1
ATOM 2242 C C . ARG A 1 286 ? 22.472 7.494 -13.990 1.00 39.06 286 ARG A C 1
ATOM 2244 O O . ARG A 1 286 ? 21.640 7.835 -13.150 1.00 39.06 286 ARG A O 1
ATOM 2251 N N . GLN A 1 287 ? 22.204 7.431 -15.293 1.00 37.56 287 GLN A N 1
ATOM 2252 C CA . GLN A 1 287 ? 20.870 7.564 -15.877 1.00 37.56 287 GLN A CA 1
ATOM 2253 C C . GLN A 1 287 ? 20.079 6.265 -15.655 1.00 37.56 287 GLN A C 1
ATOM 2255 O O . GLN A 1 287 ? 20.478 5.195 -16.110 1.00 37.56 287 GLN A O 1
ATOM 2260 N N . ARG A 1 288 ? 18.958 6.356 -14.932 1.00 40.75 288 ARG A N 1
ATOM 2261 C CA . ARG A 1 288 ? 17.914 5.325 -14.881 1.00 40.75 288 ARG A CA 1
ATOM 2262 C C . ARG A 1 288 ? 16.799 5.753 -15.831 1.00 40.75 288 ARG A C 1
ATOM 2264 O O . ARG A 1 288 ? 16.112 6.730 -15.551 1.00 40.75 288 ARG A O 1
ATOM 2271 N N . SER A 1 289 ? 16.637 5.038 -16.937 1.00 41.75 289 SER A N 1
ATOM 2272 C CA . SER A 1 289 ? 15.510 5.185 -17.856 1.00 41.75 289 SER A CA 1
ATOM 2273 C C . SER A 1 289 ? 14.273 4.487 -17.282 1.00 41.75 289 SER A C 1
ATOM 2275 O O . SER A 1 289 ? 14.296 3.301 -16.953 1.00 41.75 289 SER A O 1
ATOM 2277 N N . ALA A 1 290 ? 13.195 5.254 -17.126 1.00 37.94 290 ALA A N 1
ATOM 2278 C CA . ALA A 1 290 ? 11.861 4.760 -16.814 1.00 37.94 290 ALA A CA 1
ATOM 2279 C C . ALA A 1 290 ? 11.182 4.286 -18.109 1.00 37.94 290 ALA A C 1
ATOM 2281 O O . ALA A 1 290 ? 11.201 4.994 -19.115 1.00 37.94 290 ALA A O 1
ATOM 2282 N N . GLY A 1 291 ? 10.607 3.082 -18.080 1.00 35.72 291 GLY A N 1
ATOM 2283 C CA . GLY A 1 291 ? 9.884 2.486 -19.199 1.00 35.72 291 GLY A CA 1
ATOM 2284 C C . GLY A 1 291 ? 8.554 3.190 -19.473 1.00 35.72 291 GLY A C 1
ATOM 2285 O O . GLY A 1 291 ? 7.763 3.431 -18.561 1.00 35.72 291 GLY A O 1
ATOM 2286 N N . HIS A 1 292 ? 8.313 3.495 -20.747 1.00 35.16 292 HIS A N 1
ATOM 2287 C CA . HIS A 1 292 ? 7.027 3.939 -21.269 1.00 35.16 292 HIS A CA 1
ATOM 2288 C C . HIS A 1 292 ? 6.175 2.719 -21.638 1.00 35.16 292 HIS A C 1
ATOM 2290 O O . HIS A 1 292 ? 6.503 1.989 -22.569 1.00 35.16 292 HIS A O 1
ATOM 2296 N N . ALA A 1 293 ? 5.064 2.529 -20.927 1.00 37.34 293 ALA A N 1
ATOM 2297 C CA . ALA A 1 293 ? 3.951 1.699 -21.370 1.00 37.34 293 ALA A CA 1
ATOM 2298 C C . ALA A 1 293 ? 3.084 2.525 -22.334 1.00 37.34 293 ALA A C 1
ATOM 2300 O O . ALA A 1 293 ? 2.545 3.567 -21.949 1.00 37.34 293 ALA A O 1
ATOM 2301 N N . THR A 1 294 ? 2.976 2.096 -23.591 1.00 44.81 294 THR A N 1
ATOM 2302 C CA . THR A 1 294 ? 2.061 2.681 -24.573 1.00 44.81 294 THR A CA 1
ATOM 2303 C C . THR A 1 294 ? 0.687 2.032 -24.457 1.00 44.81 294 THR A C 1
ATOM 2305 O O . THR A 1 294 ? 0.530 0.812 -24.458 1.00 44.81 294 THR A O 1
ATOM 2308 N N . ALA A 1 295 ? -0.312 2.899 -24.312 1.00 36.06 295 ALA A N 1
ATOM 2309 C CA . ALA A 1 295 ? -1.723 2.572 -24.293 1.00 36.06 295 ALA A CA 1
ATOM 2310 C C . ALA A 1 295 ? -2.185 2.132 -25.689 1.00 36.06 295 ALA A C 1
ATOM 2312 O O . ALA A 1 295 ? -1.874 2.771 -26.693 1.00 36.06 295 ALA A O 1
ATOM 2313 N N . ARG A 1 296 ? -2.934 1.029 -25.721 1.00 40.19 296 ARG A N 1
ATOM 2314 C CA . ARG A 1 296 ? -3.533 0.425 -26.909 1.00 40.19 296 ARG A CA 1
ATOM 2315 C C . ARG A 1 296 ? -4.855 1.128 -27.219 1.00 40.19 296 ARG A C 1
ATOM 2317 O O . ARG A 1 296 ? -5.794 1.079 -26.429 1.00 40.19 296 ARG A O 1
ATOM 2324 N N . GLU A 1 297 ? -4.889 1.778 -28.371 1.00 40.41 297 GLU A N 1
ATOM 2325 C CA . GLU A 1 297 ? -6.039 2.451 -28.965 1.00 40.41 297 GLU A CA 1
ATOM 2326 C C . GLU A 1 297 ? -7.006 1.398 -29.542 1.00 40.41 297 GLU A C 1
ATOM 2328 O O . GLU A 1 297 ? -6.622 0.555 -30.356 1.00 40.41 297 GLU A O 1
ATOM 2333 N N . ARG A 1 298 ? -8.255 1.400 -29.063 1.00 43.78 298 ARG A N 1
ATOM 2334 C CA . ARG A 1 298 ? -9.363 0.590 -29.590 1.00 43.78 298 ARG A CA 1
ATOM 2335 C C . ARG A 1 298 ? -9.981 1.359 -30.759 1.00 43.78 298 ARG A C 1
ATOM 2337 O O . ARG A 1 298 ? -10.622 2.381 -30.539 1.00 43.78 298 ARG A O 1
ATOM 2344 N N . ARG A 1 299 ? -9.800 0.857 -31.981 1.00 43.50 299 ARG A N 1
ATOM 2345 C CA . ARG A 1 299 ? -10.652 1.188 -33.129 1.00 43.50 299 ARG A CA 1
ATOM 2346 C C . ARG A 1 299 ? -11.757 0.148 -33.237 1.00 43.50 299 ARG A C 1
ATOM 2348 O O . ARG A 1 299 ? -11.480 -1.049 -33.278 1.00 43.50 299 ARG A O 1
ATOM 2355 N N . GLU A 1 300 ? -12.985 0.638 -33.278 1.00 50.66 300 GLU A N 1
ATOM 2356 C CA . GLU A 1 300 ? -14.179 -0.096 -33.674 1.00 50.66 300 GLU A CA 1
ATOM 2357 C C . GLU A 1 300 ? -14.247 -0.176 -35.207 1.00 50.66 300 GLU A C 1
ATOM 2359 O O . GLU A 1 300 ? -13.883 0.771 -35.906 1.00 50.66 300 GLU A O 1
ATOM 2364 N N . GLY A 1 301 ? -14.685 -1.323 -35.725 1.00 34.06 301 GLY A N 1
ATOM 2365 C CA . GLY A 1 301 ? -14.937 -1.568 -37.146 1.00 34.06 301 GLY A CA 1
ATOM 2366 C C . GLY A 1 301 ? -15.168 -3.062 -37.429 1.00 34.06 301 GLY A C 1
ATOM 2367 O O . GLY A 1 301 ? -14.626 -3.888 -36.698 1.00 34.06 301 GLY A O 1
ATOM 2368 N N . PRO A 1 302 ? -16.010 -3.428 -38.412 1.00 49.69 302 PRO A N 1
ATOM 2369 C CA . PRO A 1 302 ? -17.128 -4.333 -38.148 1.00 49.69 302 PRO A CA 1
ATOM 2370 C C . PRO A 1 302 ? -17.033 -5.705 -38.854 1.00 49.69 302 PRO A C 1
ATOM 2372 O O . PRO A 1 302 ? -16.245 -5.900 -39.771 1.00 49.69 302 PRO A O 1
ATOM 2375 N N . THR A 1 303 ? -17.908 -6.623 -38.425 1.00 43.16 303 THR A N 1
ATOM 2376 C CA . THR A 1 303 ? -18.456 -7.762 -39.194 1.00 43.16 303 THR A CA 1
ATOM 2377 C C . THR A 1 303 ? -17.485 -8.843 -39.700 1.00 43.16 303 THR A C 1
ATOM 2379 O O . THR A 1 303 ? -16.956 -8.753 -40.801 1.00 43.16 303 THR A O 1
ATOM 2382 N N . ALA A 1 304 ? -17.391 -9.967 -38.975 1.00 35.22 304 ALA A N 1
ATOM 2383 C CA . ALA A 1 304 ? -17.103 -11.277 -39.572 1.00 35.22 304 ALA A CA 1
ATOM 2384 C C . ALA A 1 304 ? -17.642 -12.429 -38.700 1.00 35.22 304 ALA A C 1
ATOM 2386 O O . ALA A 1 304 ? -17.179 -12.689 -37.594 1.00 35.22 304 ALA A O 1
ATOM 2387 N N . GLN A 1 305 ? -18.690 -13.054 -39.227 1.00 37.00 305 GLN A N 1
ATOM 2388 C CA . GLN A 1 305 ? -19.120 -14.449 -39.103 1.00 37.00 305 GLN A CA 1
ATOM 2389 C C . GLN A 1 305 ? -18.507 -15.316 -37.981 1.00 37.00 305 GLN A C 1
ATOM 2391 O O . GLN A 1 305 ? -17.451 -15.928 -38.096 1.00 37.00 305 GLN A O 1
ATOM 2396 N N . ARG A 1 306 ? -19.306 -15.427 -36.920 1.00 42.72 306 ARG A N 1
ATOM 2397 C CA . ARG A 1 306 ? -19.695 -16.647 -36.195 1.00 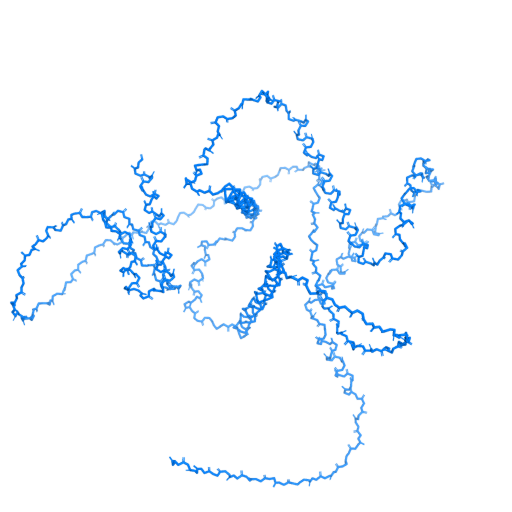42.72 306 ARG A CA 1
ATOM 2398 C C . ARG A 1 306 ? -19.214 -17.974 -36.827 1.00 42.72 306 ARG A C 1
ATOM 2400 O O . ARG A 1 306 ? -19.866 -18.505 -37.719 1.00 42.72 306 ARG A O 1
ATOM 2407 N N . LEU A 1 307 ? -18.169 -18.570 -36.253 1.00 36.72 307 LEU A N 1
ATOM 2408 C CA . LEU A 1 307 ? -17.942 -20.018 -36.266 1.00 36.72 307 LEU A CA 1
ATOM 2409 C C . LEU A 1 307 ? -17.778 -20.484 -34.817 1.00 36.72 307 LEU A C 1
ATOM 2411 O O . LEU A 1 307 ? -16.751 -20.276 -34.175 1.00 36.72 307 LEU A O 1
ATOM 2415 N N . SER A 1 308 ? -18.850 -21.056 -34.279 1.00 38.88 308 SER A N 1
ATOM 2416 C CA . SER A 1 308 ? -18.880 -21.719 -32.981 1.00 38.88 308 SER A CA 1
ATOM 2417 C C . SER A 1 308 ? -18.198 -23.079 -33.098 1.00 38.88 308 SER A C 1
ATOM 2419 O O . SER A 1 308 ? -18.787 -24.016 -33.632 1.00 38.88 308 SER A O 1
ATOM 2421 N N . TYR A 1 309 ? -16.974 -23.184 -32.586 1.00 36.22 309 TYR A N 1
ATOM 2422 C CA . TYR A 1 309 ? -16.307 -24.462 -32.356 1.00 36.22 309 TYR A CA 1
ATOM 2423 C C . TYR A 1 309 ? -16.401 -24.792 -30.864 1.00 36.22 309 TYR A C 1
ATOM 2425 O O . TYR A 1 309 ? -15.682 -24.235 -30.036 1.00 36.22 309 TYR A O 1
ATOM 2433 N N . THR A 1 310 ? -17.341 -25.664 -30.508 1.00 48.28 310 THR A N 1
ATOM 2434 C CA . THR A 1 310 ? -17.416 -26.302 -29.190 1.00 48.28 310 THR A CA 1
ATOM 2435 C C . THR A 1 310 ? -16.519 -27.542 -29.197 1.00 48.28 310 THR A C 1
ATOM 2437 O O . THR A 1 310 ? -16.792 -28.455 -29.979 1.00 48.28 310 THR A O 1
ATOM 2440 N N . PRO A 1 311 ? -15.465 -27.627 -28.369 1.00 53.12 311 PRO A N 1
ATOM 2441 C CA . PRO A 1 311 ? -14.719 -28.870 -28.218 1.00 53.12 311 PRO A CA 1
ATOM 2442 C C . PRO A 1 311 ? -15.531 -29.891 -27.396 1.00 53.12 311 PRO A C 1
ATOM 2444 O O . PRO A 1 311 ? -16.250 -29.499 -26.469 1.00 53.12 311 PRO A O 1
ATOM 2447 N N . PRO A 1 312 ? -15.438 -31.195 -27.712 1.00 46.47 312 PRO A N 1
ATOM 2448 C CA . PRO A 1 312 ? -16.188 -32.230 -27.019 1.00 46.47 312 PRO A CA 1
ATOM 2449 C C . PRO A 1 312 ? -15.699 -32.404 -25.577 1.00 46.47 312 PRO A C 1
ATOM 2451 O O . PRO A 1 312 ? -14.509 -32.524 -25.286 1.00 46.47 312 PRO A O 1
ATOM 2454 N N . ARG A 1 313 ? -16.681 -32.416 -24.679 1.00 36.75 313 ARG A N 1
ATOM 2455 C CA . ARG A 1 313 ? -16.596 -32.662 -23.242 1.00 36.75 313 ARG A CA 1
ATOM 2456 C C . ARG A 1 313 ? -16.228 -34.132 -23.009 1.00 36.75 313 ARG A C 1
ATOM 2458 O O . ARG A 1 313 ? -17.080 -35.003 -23.139 1.00 36.75 313 ARG A O 1
ATOM 2465 N N . SER A 1 314 ? -14.969 -34.409 -22.676 1.00 40.12 314 SER A N 1
ATOM 2466 C CA . SER A 1 314 ? -14.536 -35.730 -22.215 1.00 40.12 314 SER A CA 1
ATOM 2467 C C . SER A 1 314 ? -14.960 -35.926 -20.759 1.00 40.12 314 SER A C 1
ATOM 2469 O O . SER A 1 314 ? -14.354 -35.386 -19.831 1.00 40.12 314 SER A O 1
ATOM 2471 N N . SER A 1 315 ? -16.042 -36.671 -20.580 1.00 46.00 315 SER A N 1
ATOM 2472 C CA . SER A 1 315 ? -16.521 -37.188 -19.304 1.00 46.00 315 SER A CA 1
ATOM 2473 C C . SER A 1 315 ? -15.609 -38.329 -18.852 1.00 46.00 315 SER A C 1
ATOM 2475 O O . SER A 1 315 ? -15.650 -39.414 -19.422 1.00 46.00 315 SER A O 1
ATOM 2477 N N . SER A 1 316 ? -14.800 -38.108 -17.823 1.00 40.69 316 SER A N 1
ATOM 2478 C CA . SER A 1 316 ? -14.183 -39.195 -17.061 1.00 40.69 316 SER A CA 1
ATOM 2479 C C . SER A 1 316 ? -14.198 -38.814 -15.585 1.00 40.69 316 SER A C 1
ATOM 2481 O O . SER A 1 316 ? -13.376 -38.022 -15.122 1.00 40.69 316 SER A O 1
ATOM 2483 N N . LEU A 1 317 ? -15.202 -39.339 -14.887 1.00 46.09 317 LEU A N 1
ATOM 2484 C CA . LEU A 1 317 ? -15.288 -39.389 -13.432 1.00 46.09 317 LEU A CA 1
ATOM 2485 C C . LEU A 1 317 ? -14.179 -40.321 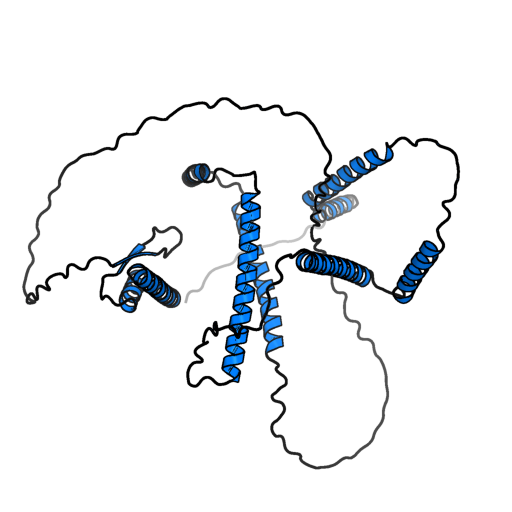-12.913 1.00 46.09 317 LEU A C 1
ATOM 2487 O O . LEU A 1 317 ? -14.083 -41.444 -13.409 1.00 46.09 317 LEU A O 1
ATOM 2491 N N . PRO A 1 318 ? -13.341 -39.906 -11.951 1.00 52.75 318 PRO A N 1
ATOM 2492 C CA . PRO A 1 318 ? -12.539 -40.846 -11.183 1.00 52.75 318 PRO A CA 1
ATOM 2493 C C . PRO A 1 318 ? -13.378 -41.468 -10.049 1.00 52.75 318 PRO A C 1
ATOM 2495 O O . PRO A 1 318 ? -14.280 -40.806 -9.531 1.00 52.75 318 PRO A O 1
ATOM 2498 N N . PRO A 1 319 ? -13.092 -42.726 -9.673 1.00 50.44 319 PRO A N 1
ATOM 2499 C CA . PRO A 1 319 ? -13.868 -43.465 -8.693 1.00 50.44 319 PRO A CA 1
ATOM 2500 C C . PRO A 1 319 ? -13.602 -42.991 -7.261 1.00 50.44 319 PRO A C 1
ATOM 2502 O O . PRO A 1 319 ? -12.496 -42.603 -6.885 1.00 50.44 319 PRO A O 1
ATOM 2505 N N . GLU A 1 320 ? -14.682 -43.071 -6.502 1.00 44.19 320 GLU A N 1
ATOM 2506 C CA . GLU A 1 320 ? -14.849 -42.971 -5.059 1.00 44.19 320 GLU A CA 1
ATOM 2507 C C . GLU A 1 320 ? -13.814 -43.837 -4.318 1.00 44.19 320 GLU A C 1
ATOM 2509 O O . GLU A 1 320 ? -13.786 -45.063 -4.450 1.00 44.19 320 GLU A O 1
ATOM 2514 N N . ALA A 1 321 ? -12.906 -43.188 -3.585 1.00 43.62 321 ALA A N 1
ATOM 2515 C CA . ALA A 1 321 ? -11.913 -43.855 -2.755 1.00 43.62 321 ALA A CA 1
ATOM 2516 C C . ALA A 1 321 ? -12.474 -44.012 -1.339 1.00 43.62 321 ALA A C 1
ATOM 2518 O O . ALA A 1 321 ? -12.733 -43.025 -0.654 1.00 43.62 321 ALA A O 1
ATOM 2519 N N . LYS A 1 322 ? -12.651 -45.280 -0.967 1.00 39.72 322 LYS A N 1
ATOM 2520 C CA . LYS A 1 322 ? -13.056 -45.801 0.338 1.00 39.72 322 LYS A CA 1
ATOM 2521 C C . LYS A 1 322 ? -12.266 -45.187 1.495 1.00 39.72 322 LYS A C 1
ATOM 2523 O O . LYS A 1 322 ? -11.036 -45.149 1.460 1.00 39.72 322 LYS A O 1
ATOM 2528 N N . GLU A 1 323 ? -13.000 -44.799 2.528 1.00 48.03 323 GLU A N 1
ATOM 2529 C CA . GLU A 1 323 ? -12.497 -44.642 3.890 1.00 48.03 323 GLU A CA 1
ATOM 2530 C C . GLU A 1 323 ? -12.007 -45.998 4.431 1.00 48.03 323 GLU A C 1
ATOM 2532 O O . GLU A 1 323 ? -12.641 -47.023 4.157 1.00 48.03 323 GLU A O 1
ATOM 2537 N N . PRO A 1 324 ? -10.896 -46.041 5.183 1.00 54.91 324 PRO A N 1
ATOM 2538 C CA . PRO A 1 324 ? -10.606 -47.147 6.074 1.00 54.91 324 PRO A CA 1
ATOM 2539 C C . PRO A 1 324 ? -11.133 -46.812 7.471 1.00 54.91 324 PRO A C 1
ATOM 2541 O O . PRO A 1 324 ? -10.550 -46.002 8.194 1.00 54.91 324 PRO A O 1
ATOM 2544 N N . GLU A 1 325 ? -12.244 -47.451 7.822 1.00 53.84 325 GLU A N 1
ATOM 2545 C CA . GLU A 1 325 ? -12.574 -47.747 9.209 1.00 53.84 325 GLU A CA 1
ATOM 2546 C C . GLU A 1 325 ? -11.639 -48.839 9.758 1.00 53.84 325 GLU A C 1
ATOM 2548 O O . GLU A 1 325 ? -11.087 -49.654 9.014 1.00 53.84 325 GLU A O 1
ATOM 2553 N N . ASP A 1 326 ? -11.567 -48.838 11.085 1.00 40.31 326 ASP A N 1
ATOM 2554 C CA . ASP A 1 326 ? -11.362 -49.980 11.969 1.00 40.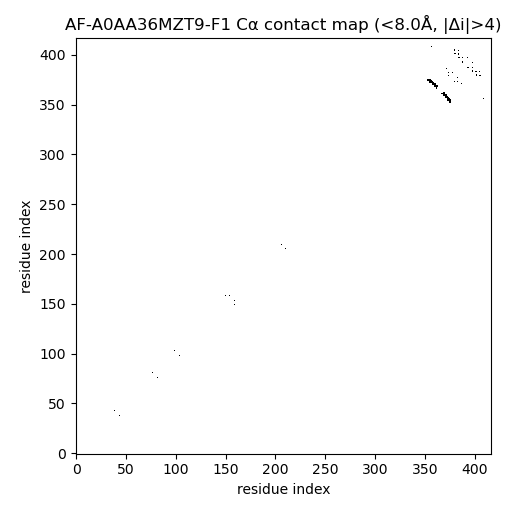31 326 ASP A CA 1
ATOM 2555 C C . ASP A 1 326 ? -9.949 -50.428 12.401 1.00 40.31 326 ASP A C 1
ATOM 2557 O O . ASP A 1 326 ? -9.200 -51.124 11.721 1.00 40.31 326 ASP A O 1
ATOM 2561 N N . GLU A 1 327 ? -9.697 -50.066 13.664 1.00 50.59 327 GLU A N 1
ATOM 2562 C CA . GLU A 1 327 ? -9.624 -50.991 14.803 1.00 50.59 327 GLU A CA 1
ATOM 2563 C C . GLU A 1 327 ? -8.275 -51.567 15.279 1.00 50.59 327 GLU A C 1
ATOM 2565 O O . GLU A 1 327 ? -7.530 -52.235 14.567 1.00 50.59 327 GLU A O 1
ATOM 2570 N N . ARG A 1 328 ? -8.133 -51.405 16.608 1.00 44.16 328 ARG A N 1
ATOM 2571 C CA . ARG A 1 328 ? -7.654 -52.356 17.630 1.00 44.16 328 ARG A CA 1
ATOM 2572 C C . ARG A 1 328 ? -6.218 -52.276 18.154 1.00 44.16 328 ARG A C 1
ATOM 2574 O O . ARG A 1 328 ? -5.253 -52.515 17.444 1.00 44.16 328 ARG A O 1
ATOM 2581 N N . GLU A 1 329 ? -6.211 -52.095 19.485 1.00 44.44 329 GLU A N 1
ATOM 2582 C CA . GLU A 1 329 ? -5.460 -52.852 20.508 1.00 44.44 329 GLU A CA 1
ATOM 2583 C C . GLU A 1 329 ? -3.926 -52.681 20.486 1.00 44.44 329 GLU A C 1
ATOM 2585 O O . GLU A 1 329 ? -3.281 -52.686 19.456 1.00 44.44 329 GLU A O 1
ATOM 2590 N N . GLY A 1 330 ? -3.195 -52.502 21.580 1.00 40.56 330 GLY A N 1
ATOM 2591 C CA . GLY A 1 330 ? -3.416 -52.801 22.986 1.00 40.56 330 GLY A CA 1
ATOM 2592 C C . GLY A 1 330 ? -2.045 -53.197 23.551 1.00 40.56 330 GLY A C 1
ATOM 2593 O O . GLY A 1 330 ? -1.443 -54.144 23.067 1.00 40.56 330 GLY A O 1
ATOM 2594 N N . MET A 1 331 ? -1.518 -52.445 24.518 1.00 42.75 331 MET A N 1
ATOM 2595 C CA . MET A 1 331 ? -0.347 -52.771 25.356 1.00 42.75 331 MET A CA 1
ATOM 2596 C C . MET A 1 331 ? -0.279 -51.635 26.392 1.00 42.75 331 MET A C 1
ATOM 2598 O O . MET A 1 331 ? -0.031 -50.493 26.031 1.00 42.75 331 MET A O 1
ATOM 2602 N N . GLY A 1 332 ? -0.644 -51.801 27.662 1.00 41.12 332 GLY A N 1
ATOM 2603 C CA . GLY A 1 332 ? -0.335 -52.925 28.539 1.00 41.12 332 GLY A CA 1
ATOM 2604 C C . GLY A 1 332 ? 0.947 -52.592 29.302 1.00 41.12 332 GLY A C 1
ATOM 2605 O O . GLY A 1 332 ? 2.027 -52.969 28.865 1.00 41.12 332 GLY A O 1
ATOM 2606 N N . GLY A 1 333 ? 0.826 -51.852 30.409 1.00 36.88 333 GLY A N 1
ATOM 2607 C CA . GLY A 1 333 ? 1.954 -51.481 31.266 1.00 36.88 333 GLY A CA 1
ATOM 2608 C C . GLY A 1 333 ? 1.510 -50.746 32.533 1.00 36.88 333 GLY A C 1
ATOM 2609 O O . GLY A 1 333 ? 1.476 -49.522 32.562 1.00 36.88 333 GLY A O 1
ATOM 2610 N N . ALA A 1 334 ? 1.161 -51.511 33.565 1.00 44.19 334 ALA A N 1
ATOM 2611 C CA . ALA A 1 334 ? 1.048 -51.074 34.962 1.00 44.19 334 ALA A CA 1
ATOM 2612 C C . ALA A 1 334 ? 2.250 -51.641 35.760 1.00 44.19 334 ALA A C 1
ATOM 2614 O O . ALA A 1 334 ? 2.986 -52.465 35.214 1.00 44.19 334 ALA A O 1
ATOM 2615 N N . PRO A 1 335 ? 2.377 -51.385 37.072 1.00 57.41 335 PRO A N 1
ATOM 2616 C CA . PRO A 1 335 ? 2.558 -50.098 37.742 1.00 57.41 335 PRO A CA 1
ATOM 2617 C C . PRO A 1 335 ? 3.870 -50.095 38.567 1.00 57.41 335 PRO A C 1
ATOM 2619 O O . PRO A 1 335 ? 4.456 -51.145 38.822 1.00 57.41 335 PRO A O 1
ATOM 2622 N N . ALA A 1 336 ? 4.324 -48.931 39.034 1.00 41.41 336 ALA A N 1
ATOM 2623 C CA . ALA A 1 336 ? 5.328 -48.855 40.098 1.00 41.41 336 ALA A CA 1
ATOM 2624 C C . ALA A 1 336 ? 4.827 -47.919 41.201 1.00 41.41 336 ALA A C 1
ATOM 2626 O O . ALA A 1 336 ? 4.567 -46.739 40.968 1.00 41.41 336 ALA A O 1
ATOM 2627 N N . GLU A 1 337 ? 4.639 -48.524 42.370 1.00 48.62 337 GLU A N 1
ATOM 2628 C CA . GLU A 1 337 ? 4.208 -47.947 43.636 1.00 48.62 337 GLU A CA 1
ATOM 2629 C C . GLU A 1 337 ? 5.163 -46.858 44.139 1.00 48.62 337 GLU A C 1
ATOM 2631 O O . GLU A 1 337 ? 6.381 -46.955 43.983 1.00 48.62 337 GLU A O 1
ATOM 2636 N N . GLY A 1 338 ? 4.602 -45.846 44.803 1.00 39.34 338 GLY A N 1
ATOM 2637 C CA . GLY A 1 338 ? 5.376 -44.818 45.492 1.00 39.34 338 GLY A CA 1
ATOM 2638 C C . GLY A 1 338 ? 4.540 -43.626 45.953 1.00 39.34 338 GLY A C 1
ATOM 2639 O O . GLY A 1 338 ? 4.765 -42.513 45.492 1.00 39.34 338 GLY A O 1
ATOM 2640 N N . ALA A 1 339 ? 3.577 -43.860 46.847 1.00 46.88 339 ALA A N 1
ATOM 2641 C CA . ALA A 1 339 ? 3.025 -42.824 47.730 1.00 46.88 339 ALA A CA 1
ATOM 2642 C C . ALA A 1 339 ? 4.021 -42.588 48.900 1.00 46.88 339 ALA A C 1
ATOM 2644 O O . ALA A 1 339 ? 4.794 -43.507 49.193 1.00 46.88 339 ALA A O 1
ATOM 2645 N N . PRO A 1 340 ? 4.047 -41.412 49.567 1.00 61.41 340 PRO A N 1
ATOM 2646 C CA . PRO A 1 340 ? 2.921 -41.041 50.431 1.00 61.41 340 PRO A CA 1
ATOM 2647 C C . PRO A 1 340 ? 2.549 -39.542 50.502 1.00 61.41 340 PRO A C 1
ATOM 2649 O O . PRO A 1 340 ? 3.377 -38.648 50.353 1.00 61.41 340 PRO A O 1
ATOM 2652 N N . ASP A 1 341 ? 1.263 -39.343 50.803 1.00 47.78 341 ASP A N 1
ATOM 2653 C CA . ASP A 1 341 ? 0.675 -38.384 51.751 1.00 47.78 341 ASP A CA 1
ATOM 2654 C C . ASP A 1 341 ? 1.032 -36.890 51.687 1.00 47.78 341 ASP A C 1
ATOM 2656 O O . ASP A 1 341 ? 2.045 -36.444 52.227 1.00 47.78 341 ASP A O 1
ATOM 2660 N N . ASN A 1 342 ? 0.073 -36.108 51.169 1.00 48.03 342 ASN A N 1
ATOM 2661 C CA . ASN A 1 342 ? -0.597 -34.967 51.830 1.00 48.03 342 ASN A CA 1
ATOM 2662 C C . ASN A 1 342 ? -0.936 -33.848 50.834 1.00 48.03 342 ASN A C 1
ATOM 2664 O O . ASN A 1 342 ? -0.071 -33.052 50.480 1.00 48.03 342 ASN A O 1
ATOM 2668 N N . ALA A 1 343 ? -2.211 -33.739 50.462 1.00 43.19 343 ALA A N 1
ATOM 2669 C CA . ALA A 1 343 ? -2.943 -32.472 50.382 1.00 43.19 343 ALA A CA 1
ATOM 2670 C C . ALA A 1 343 ? -4.403 -32.794 50.052 1.00 43.19 343 ALA A C 1
ATOM 2672 O O . ALA A 1 343 ? -4.708 -33.460 49.066 1.00 43.19 343 ALA A O 1
ATOM 2673 N N . GLU A 1 344 ? -5.280 -32.366 50.946 1.00 44.75 344 GLU A N 1
ATOM 2674 C CA . GLU A 1 344 ? -6.709 -32.627 50.961 1.00 44.75 344 GLU A CA 1
ATOM 2675 C 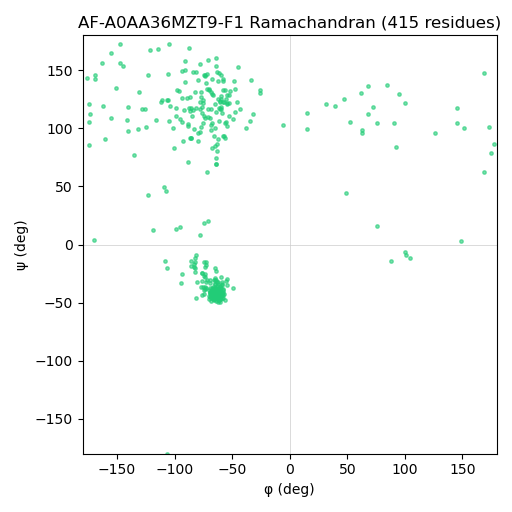C . GLU A 1 344 ? -7.375 -32.174 49.660 1.00 44.75 344 GLU A C 1
ATOM 2677 O O . GLU A 1 344 ? -7.136 -31.078 49.149 1.00 44.75 344 GLU A O 1
ATOM 2682 N N . GLY A 1 345 ? -8.208 -33.063 49.121 1.00 44.72 345 GLY A N 1
ATOM 2683 C CA . GLY A 1 345 ? -8.951 -32.837 47.900 1.00 44.72 345 GLY A CA 1
ATOM 2684 C C . GLY A 1 345 ? -10.022 -31.780 48.110 1.00 44.72 345 GLY A C 1
ATOM 2685 O O . GLY A 1 345 ? -11.057 -32.038 48.718 1.00 44.72 345 GLY A O 1
ATOM 2686 N N . ASN A 1 346 ? -9.793 -30.615 47.518 1.00 47.38 346 ASN A N 1
ATOM 2687 C CA . ASN A 1 346 ? -10.874 -29.824 46.970 1.00 47.38 346 ASN A CA 1
ATOM 2688 C C . ASN A 1 346 ? -11.071 -30.360 45.550 1.00 47.38 346 ASN A C 1
ATOM 2690 O O . ASN A 1 346 ? -10.342 -29.985 44.632 1.00 47.38 346 ASN A O 1
ATOM 2694 N N . ALA A 1 347 ? -11.965 -31.337 45.391 1.00 50.19 347 ALA A N 1
ATOM 2695 C CA . ALA A 1 347 ? -12.432 -31.733 44.072 1.00 50.19 347 ALA A CA 1
ATOM 2696 C C . ALA A 1 347 ? -13.241 -30.548 43.535 1.00 50.19 347 ALA A C 1
ATOM 2698 O O . ALA A 1 347 ? -14.453 -30.493 43.723 1.00 50.19 347 ALA A O 1
ATOM 2699 N N . GLU A 1 348 ? -12.543 -29.560 42.962 1.00 60.88 348 GLU A N 1
ATOM 2700 C CA . GLU A 1 348 ? -13.155 -28.578 42.078 1.00 60.88 348 GLU A CA 1
ATOM 2701 C C . GLU A 1 348 ? -13.850 -29.390 40.993 1.00 60.88 348 GLU A C 1
ATOM 2703 O O . GLU A 1 348 ? -13.218 -29.994 40.126 1.00 60.88 348 GLU A O 1
ATOM 2708 N N . GLU A 1 349 ? -15.163 -29.491 41.160 1.00 54.12 349 GLU A N 1
ATOM 2709 C CA . GLU A 1 349 ? -16.145 -29.822 40.150 1.00 54.12 349 GLU A CA 1
ATOM 2710 C C . GLU A 1 349 ? -15.688 -29.128 38.869 1.00 54.12 349 GLU A C 1
ATOM 2712 O O . GLU A 1 349 ? -15.789 -27.906 38.779 1.00 54.12 349 GLU A O 1
ATOM 2717 N N . LEU A 1 350 ? -15.045 -29.887 37.963 1.00 57.50 350 LEU A N 1
ATOM 2718 C CA . LEU A 1 350 ? -14.517 -29.359 36.710 1.00 57.50 350 LEU A CA 1
ATOM 2719 C C . LEU A 1 350 ? -15.690 -28.634 36.057 1.00 57.50 350 LEU A C 1
ATOM 2721 O O . LEU A 1 350 ? -16.648 -29.315 35.676 1.00 57.50 350 LEU A O 1
ATOM 2725 N N . PRO A 1 351 ? -15.671 -27.294 35.973 1.00 63.59 351 PRO A N 1
ATOM 2726 C CA . PRO A 1 351 ? -16.741 -26.609 35.290 1.00 63.59 351 PRO A CA 1
ATOM 2727 C C . PRO A 1 351 ? -16.753 -27.161 33.865 1.00 63.59 351 PRO A C 1
ATOM 2729 O O . PRO A 1 351 ? -15.694 -27.327 33.249 1.00 63.59 351 PRO A O 1
ATOM 2732 N N . ASP A 1 352 ? -17.942 -27.523 33.376 1.00 65.00 352 ASP A N 1
ATOM 2733 C CA . ASP A 1 352 ? -18.196 -27.863 31.975 1.00 65.00 352 ASP A CA 1
ATOM 2734 C C . ASP A 1 352 ? -17.937 -26.606 31.125 1.00 65.00 352 ASP A C 1
ATOM 2736 O O . ASP A 1 352 ? -18.844 -25.954 30.601 1.00 65.00 352 ASP A O 1
ATOM 2740 N N . ASP A 1 353 ? -16.669 -26.217 31.036 1.00 80.25 353 ASP A N 1
ATOM 2741 C CA . ASP A 1 353 ? -16.220 -25.008 30.384 1.00 80.25 353 ASP A CA 1
ATOM 2742 C C . ASP A 1 353 ? -16.197 -25.292 28.892 1.00 80.25 353 ASP A C 1
ATOM 2744 O O . ASP A 1 353 ? -15.217 -25.754 28.296 1.00 80.25 353 ASP A O 1
ATOM 2748 N N . GLN A 1 354 ? -17.344 -25.038 28.267 1.00 87.69 354 GLN A N 1
ATOM 2749 C CA . GLN A 1 354 ? -17.461 -25.103 26.828 1.00 87.69 354 GLN A CA 1
ATOM 2750 C C . GLN A 1 354 ? -16.483 -24.083 26.212 1.00 87.69 354 GLN A C 1
ATOM 2752 O O . GLN A 1 354 ? -16.534 -22.889 26.529 1.00 87.69 354 GLN A O 1
ATOM 2757 N N . PRO A 1 355 ? -15.571 -24.518 25.326 1.00 93.69 355 PRO A N 1
ATOM 2758 C CA . PRO A 1 355 ? -14.585 -23.630 24.732 1.00 93.69 355 PRO A CA 1
ATOM 2759 C C . PRO A 1 355 ? -15.288 -22.586 23.863 1.00 93.69 355 PRO A C 1
ATOM 2761 O O . PRO A 1 355 ? -15.976 -22.910 22.895 1.00 93.69 355 PRO A O 1
ATOM 2764 N N . MET A 1 356 ? -15.090 -21.315 24.203 1.00 93.31 356 MET A N 1
ATOM 2765 C CA . MET A 1 356 ? -15.719 -20.180 23.532 1.00 93.31 356 MET A CA 1
ATOM 2766 C C . MET A 1 356 ? -15.041 -19.875 22.191 1.00 93.31 356 MET A C 1
ATOM 2768 O O . MET A 1 356 ? -15.695 -19.473 21.227 1.00 93.31 356 MET A O 1
ATOM 2772 N N . LEU A 1 357 ? -13.713 -20.031 22.115 1.00 95.19 357 LEU A N 1
ATOM 2773 C CA . LEU A 1 357 ? -12.948 -19.668 20.926 1.00 95.19 357 LEU A CA 1
ATOM 2774 C C . LEU A 1 357 ? -11.693 -20.528 20.749 1.00 95.19 357 LEU A C 1
ATOM 2776 O O . LEU A 1 357 ? -10.892 -20.680 21.668 1.00 95.19 357 LEU A O 1
ATOM 2780 N N . TYR A 1 358 ? -11.484 -20.992 19.517 1.00 96.69 358 TYR A N 1
ATOM 2781 C CA . TYR A 1 358 ? -10.241 -21.611 19.064 1.00 96.69 358 TYR A CA 1
ATOM 2782 C C . TYR A 1 358 ? -9.478 -20.646 18.154 1.00 96.69 358 TYR A C 1
ATOM 2784 O O . TYR A 1 358 ? -10.016 -20.189 17.141 1.00 96.69 358 TYR A O 1
ATOM 2792 N N . VAL A 1 359 ? -8.224 -20.343 18.493 1.00 97.50 359 VAL A N 1
ATOM 2793 C CA . VAL A 1 359 ? -7.361 -19.448 17.708 1.00 97.50 359 VAL A CA 1
ATOM 2794 C C . VAL A 1 359 ? -6.050 -20.144 17.375 1.00 97.50 359 VAL A C 1
ATOM 2796 O O . VAL A 1 359 ? -5.255 -20.442 18.259 1.00 97.50 359 VAL A O 1
ATOM 2799 N N . ASP A 1 360 ? -5.791 -20.355 16.090 1.00 97.50 360 ASP A N 1
ATOM 2800 C CA . ASP A 1 360 ? -4.537 -20.935 15.614 1.00 97.50 360 ASP A CA 1
ATOM 2801 C C . ASP A 1 360 ? -3.489 -19.824 15.393 1.00 97.50 360 ASP A C 1
ATOM 2803 O O . ASP A 1 360 ? -3.665 -18.927 14.563 1.00 97.50 360 ASP A O 1
ATOM 2807 N N . VAL A 1 361 ? -2.381 -19.875 16.139 1.00 96.88 361 VAL A N 1
ATOM 2808 C CA . VAL A 1 361 ? -1.304 -18.874 16.123 1.00 96.88 361 VAL A CA 1
ATOM 2809 C C . VAL A 1 361 ? -0.027 -19.465 15.532 1.00 96.88 361 VAL A C 1
ATOM 2811 O O . VAL A 1 361 ? 0.537 -20.440 16.030 1.00 96.88 361 VAL A O 1
ATOM 2814 N N . ASN A 1 362 ? 0.474 -18.829 14.474 1.00 96.12 362 ASN A N 1
ATOM 2815 C CA . ASN A 1 362 ? 1.754 -19.172 13.855 1.00 96.12 362 ASN A CA 1
ATOM 2816 C C . ASN A 1 362 ? 2.891 -18.401 14.537 1.00 96.12 362 ASN A C 1
ATOM 2818 O O . ASN A 1 362 ? 3.069 -17.210 14.283 1.00 96.12 362 ASN A O 1
ATOM 2822 N N . ILE A 1 363 ? 3.662 -19.077 15.390 1.00 92.94 363 ILE A N 1
ATOM 2823 C CA . ILE A 1 363 ? 4.751 -18.454 16.163 1.00 92.94 363 ILE A CA 1
ATOM 2824 C C . ILE A 1 363 ? 6.030 -18.323 15.329 1.00 92.94 363 ILE A C 1
ATOM 2826 O O . ILE A 1 363 ? 6.666 -17.270 15.308 1.00 92.94 363 ILE A O 1
ATOM 2830 N N . THR A 1 364 ? 6.420 -19.387 14.624 1.00 91.75 364 THR A N 1
ATOM 2831 C CA . THR A 1 364 ? 7.663 -19.440 13.842 1.00 91.75 364 THR A CA 1
ATOM 2832 C C . THR A 1 364 ? 7.367 -19.966 12.438 1.00 91.75 364 THR A C 1
ATOM 2834 O O . THR A 1 364 ? 6.685 -20.984 12.308 1.00 91.75 364 THR A O 1
ATOM 2837 N N . PRO A 1 365 ? 7.854 -19.308 11.368 1.00 89.38 365 PRO A N 1
ATOM 2838 C CA . PRO A 1 365 ? 7.634 -19.787 10.009 1.00 89.38 365 PRO A CA 1
ATOM 2839 C C . PRO A 1 365 ? 8.236 -21.186 9.838 1.00 89.38 365 PRO A C 1
ATOM 2841 O O . PRO A 1 365 ? 9.432 -21.379 10.045 1.00 89.38 365 PRO A O 1
ATOM 2844 N N . GLY A 1 366 ? 7.400 -22.150 9.451 1.00 91.81 366 GLY A N 1
ATOM 2845 C CA . GLY A 1 366 ? 7.792 -23.550 9.258 1.00 91.81 366 GLY A CA 1
ATOM 2846 C C . GLY A 1 366 ? 7.424 -24.491 10.408 1.00 91.81 366 GLY A C 1
ATOM 2847 O O . GLY A 1 366 ? 7.522 -25.698 10.223 1.00 91.81 366 GLY A O 1
ATOM 2848 N N . GLN A 1 367 ? 6.960 -23.978 11.552 1.00 93.81 367 GLN A N 1
ATOM 2849 C CA . GLN A 1 367 ? 6.310 -24.803 12.575 1.00 93.81 367 GLN A CA 1
ATOM 2850 C C . GLN A 1 367 ? 4.791 -24.850 12.346 1.00 93.81 367 GLN A C 1
ATOM 2852 O O . GLN A 1 367 ? 4.234 -23.883 11.813 1.00 93.81 367 GLN A O 1
ATOM 2857 N N . PRO A 1 368 ? 4.111 -25.947 12.730 1.00 94.19 368 PRO A N 1
ATOM 2858 C CA . PRO A 1 368 ? 2.656 -25.994 12.693 1.00 94.19 368 PRO A CA 1
ATOM 2859 C C . PRO A 1 368 ? 2.054 -24.925 13.625 1.00 94.19 368 PRO A C 1
ATOM 2861 O O . PRO A 1 368 ? 2.658 -24.602 14.656 1.00 94.19 368 PRO A O 1
ATOM 2864 N N . PRO A 1 369 ? 0.881 -24.362 13.280 1.00 96.94 369 PRO A N 1
ATOM 2865 C CA . PRO A 1 369 ? 0.180 -23.424 14.149 1.00 96.94 369 PRO A CA 1
ATOM 2866 C C . PRO A 1 369 ? -0.112 -24.066 15.504 1.00 96.94 369 PRO A C 1
ATOM 2868 O O . PRO A 1 369 ? -0.492 -25.235 15.577 1.00 96.94 369 PRO A O 1
ATOM 2871 N N . LYS A 1 370 ? 0.030 -23.286 16.576 1.00 97.38 370 LYS A N 1
ATOM 2872 C CA . LYS A 1 370 ? -0.378 -23.699 17.920 1.00 97.38 370 LYS A CA 1
ATOM 2873 C C . LYS A 1 370 ? -1.747 -23.122 18.233 1.00 97.38 370 LYS A C 1
ATOM 2875 O O . LYS A 1 370 ? -1.983 -21.939 17.993 1.00 97.38 370 LYS A O 1
ATOM 2880 N N . ARG A 1 371 ? -2.636 -23.959 18.755 1.00 97.69 371 ARG A N 1
ATOM 2881 C CA . ARG A 1 371 ? -4.016 -23.586 19.055 1.00 97.69 371 ARG A CA 1
ATOM 2882 C C . ARG A 1 371 ? -4.126 -23.038 20.471 1.00 97.69 371 ARG A C 1
ATOM 2884 O O . ARG A 1 371 ? -3.720 -23.700 21.419 1.00 97.69 371 ARG A O 1
ATOM 2891 N N . ILE A 1 372 ? -4.695 -21.848 20.592 1.00 97.81 372 ILE A N 1
ATOM 2892 C CA . ILE A 1 372 ? -5.134 -21.246 21.848 1.00 97.81 372 ILE A CA 1
ATOM 2893 C C . ILE A 1 372 ? -6.621 -21.545 22.000 1.00 97.81 372 ILE A C 1
ATOM 2895 O O . ILE A 1 372 ? -7.389 -21.355 21.053 1.00 97.81 372 ILE A O 1
ATOM 2899 N N . ILE A 1 373 ? -7.007 -22.016 23.181 1.00 97.12 373 ILE A N 1
ATOM 2900 C CA . ILE A 1 373 ? -8.395 -22.272 23.559 1.00 97.12 373 ILE A CA 1
ATOM 2901 C C . ILE A 1 373 ? -8.752 -21.241 24.625 1.00 97.12 373 ILE A C 1
ATOM 2903 O O . ILE A 1 373 ? -8.032 -21.113 25.609 1.00 97.12 373 ILE A O 1
ATOM 2907 N N . LEU A 1 374 ? -9.814 -20.475 24.394 1.00 96.31 374 LEU A N 1
ATOM 2908 C CA . LEU A 1 374 ? -10.369 -19.548 25.379 1.00 96.31 374 LEU A CA 1
ATOM 2909 C C . LEU A 1 374 ? -11.674 -20.121 25.914 1.00 96.31 374 LEU A C 1
ATOM 2911 O O . LEU A 1 374 ? -12.589 -20.397 25.132 1.00 96.31 374 LEU A O 1
ATOM 2915 N N . PHE A 1 375 ? -11.751 -20.259 27.232 1.00 95.75 375 PHE A N 1
ATOM 2916 C CA . PHE A 1 375 ? -12.953 -20.673 27.947 1.00 95.75 375 PHE A CA 1
ATOM 2917 C C . PHE A 1 375 ? -13.799 -19.465 28.355 1.00 95.75 375 PHE A C 1
ATOM 2919 O O . PHE A 1 375 ? -13.316 -18.328 28.404 1.00 95.75 375 PHE A O 1
ATOM 2926 N N . GLN A 1 376 ? -15.087 -19.696 28.598 1.00 92.19 376 GLN A N 1
ATOM 2927 C CA . GLN A 1 376 ? -15.993 -18.640 29.033 1.00 92.19 376 GLN A CA 1
ATOM 2928 C C . GLN A 1 376 ? -15.605 -18.170 30.444 1.00 92.19 376 GLN A C 1
ATOM 2930 O O . GLN A 1 376 ? -15.408 -18.974 31.340 1.00 92.19 376 GLN A O 1
ATOM 2935 N N . GLY A 1 377 ? -15.457 -16.857 30.643 1.00 92.56 377 GLY A N 1
ATOM 2936 C CA . GLY A 1 377 ? -15.044 -16.281 31.933 1.00 92.56 377 GLY A CA 1
ATOM 2937 C C . GLY A 1 377 ? -13.529 -16.167 32.141 1.00 92.56 377 GLY A C 1
ATOM 2938 O O . GLY A 1 377 ? -13.099 -15.396 32.998 1.00 92.56 377 GLY A O 1
ATOM 2939 N N . GLN A 1 378 ? -12.709 -16.830 31.320 1.00 95.00 378 GLN A N 1
ATOM 2940 C CA . GLN A 1 378 ? -11.254 -16.710 31.409 1.00 95.00 378 GLN A CA 1
ATOM 2941 C C . GLN A 1 378 ? -10.770 -15.346 30.896 1.00 95.00 378 GLN A C 1
ATOM 2943 O O . GLN A 1 378 ? -11.237 -14.828 29.874 1.00 95.00 378 GLN A O 1
ATOM 2948 N N . SER A 1 379 ? -9.802 -14.743 31.591 1.00 97.19 379 SER A N 1
ATOM 2949 C CA . SER A 1 379 ? -9.289 -13.433 31.197 1.00 97.19 379 SER A CA 1
ATOM 2950 C C . SER A 1 379 ? -8.340 -13.546 29.992 1.00 97.19 379 SER A C 1
ATOM 2952 O O . SER A 1 379 ? -7.355 -14.281 29.999 1.00 97.19 379 SER A O 1
ATOM 2954 N N . ILE A 1 380 ? -8.604 -12.777 28.928 1.00 97.44 380 ILE A N 1
ATOM 2955 C CA . ILE A 1 380 ? -7.782 -12.785 27.696 1.00 97.44 380 ILE A CA 1
ATOM 2956 C C . ILE A 1 380 ? -6.317 -12.421 27.993 1.00 97.44 380 ILE A C 1
ATOM 2958 O O . ILE A 1 380 ? -5.397 -12.891 27.322 1.00 97.44 380 ILE A O 1
ATOM 2962 N N . SER A 1 381 ? -6.103 -11.561 28.992 1.00 97.75 381 SER A N 1
ATOM 2963 C CA . SER A 1 381 ? -4.778 -11.132 29.444 1.00 97.75 381 SER A CA 1
ATOM 2964 C C . SER A 1 381 ? -3.950 -12.283 30.004 1.00 97.75 381 SER A C 1
ATOM 2966 O O . SER A 1 381 ? -2.780 -12.399 29.654 1.00 97.75 381 SER A O 1
ATOM 2968 N N . GLU A 1 382 ? -4.560 -13.135 30.822 1.00 97.56 382 GLU A N 1
ATOM 2969 C CA . GLU A 1 382 ? -3.915 -14.290 31.445 1.00 97.56 382 GLU A CA 1
ATOM 2970 C C . GLU A 1 382 ? -3.608 -15.373 30.414 1.00 97.56 382 GLU A C 1
ATOM 2972 O O . GLU A 1 382 ? -2.455 -15.766 30.280 1.00 97.56 382 GLU A O 1
ATOM 2977 N N . VAL A 1 383 ? -4.570 -15.719 29.549 1.00 97.94 383 VAL A N 1
ATOM 2978 C CA . VAL A 1 383 ? -4.348 -16.696 28.464 1.00 97.94 383 VAL A CA 1
ATOM 2979 C C . VAL A 1 383 ? -3.219 -16.256 27.527 1.00 97.94 383 VAL A C 1
ATOM 2981 O O . VAL A 1 383 ? -2.385 -17.063 27.112 1.00 97.94 383 VAL A O 1
ATOM 2984 N N . ALA A 1 384 ? -3.163 -14.965 27.184 1.00 97.94 384 ALA A N 1
ATOM 2985 C CA . ALA A 1 384 ? -2.086 -14.428 26.359 1.00 97.94 384 ALA A CA 1
ATOM 2986 C C . ALA A 1 384 ? -0.727 -14.466 27.078 1.00 97.94 384 ALA A C 1
ATOM 2988 O O . ALA A 1 384 ? 0.287 -14.735 26.430 1.00 97.94 384 ALA A O 1
ATOM 2989 N N . ALA A 1 385 ? -0.700 -14.186 28.386 1.00 97.69 385 ALA A N 1
ATOM 2990 C CA . ALA A 1 385 ? 0.510 -14.216 29.200 1.00 97.69 385 ALA A CA 1
ATOM 2991 C C . ALA A 1 385 ? 1.045 -15.646 29.364 1.00 97.69 385 ALA A C 1
ATOM 2993 O O . ALA A 1 385 ? 2.226 -15.875 29.102 1.00 97.69 385 ALA A O 1
ATOM 2994 N N . ASP A 1 386 ? 0.177 -16.608 29.672 1.00 98.06 386 ASP A N 1
ATOM 2995 C CA . ASP A 1 386 ? 0.526 -18.025 29.803 1.00 98.06 386 ASP A CA 1
ATOM 2996 C C . ASP A 1 386 ? 1.036 -18.593 28.482 1.00 98.06 386 ASP A C 1
ATOM 2998 O O . ASP A 1 386 ? 2.084 -19.241 28.424 1.00 98.06 386 ASP A O 1
ATOM 3002 N N . PHE A 1 387 ? 0.353 -18.288 27.376 1.00 98.25 387 PHE A N 1
ATOM 3003 C CA . PHE A 1 387 ? 0.807 -18.706 26.053 1.00 98.25 387 PHE A CA 1
ATOM 3004 C C . PHE A 1 387 ? 2.158 -18.078 25.681 1.00 98.25 387 PHE A C 1
ATOM 3006 O O . PHE A 1 387 ? 3.014 -18.736 25.082 1.00 98.25 387 PHE A O 1
ATOM 3013 N N . ALA A 1 388 ? 2.376 -16.810 26.045 1.00 98.00 388 ALA A N 1
ATOM 3014 C CA . ALA A 1 388 ? 3.647 -16.134 25.823 1.00 98.00 388 ALA A CA 1
ATOM 3015 C C . ALA A 1 388 ? 4.782 -16.737 26.660 1.00 98.00 388 ALA A C 1
ATOM 3017 O O . ALA A 1 388 ? 5.875 -16.927 26.122 1.00 98.00 388 ALA A O 1
ATOM 3018 N N . ALA A 1 389 ? 4.522 -17.082 27.923 1.00 97.81 389 ALA A N 1
ATOM 3019 C CA . ALA A 1 389 ? 5.476 -17.743 28.806 1.00 97.81 389 ALA A CA 1
ATOM 3020 C C . ALA A 1 389 ? 5.840 -19.144 28.284 1.00 97.81 389 ALA A C 1
ATOM 3022 O O . ALA A 1 389 ? 7.018 -19.443 28.081 1.00 97.81 389 ALA A O 1
ATOM 3023 N N . ASN A 1 390 ? 4.836 -19.953 27.933 1.00 97.56 390 ASN A N 1
ATOM 3024 C CA . ASN A 1 390 ? 5.005 -21.329 27.450 1.00 97.56 390 ASN A CA 1
ATOM 3025 C C . ASN A 1 390 ? 5.749 -21.435 26.112 1.00 97.56 390 ASN A C 1
ATOM 3027 O O . ASN A 1 390 ? 6.292 -22.488 25.765 1.00 97.56 390 ASN A O 1
ATOM 3031 N N . HIS A 1 391 ? 5.757 -20.370 25.313 1.00 97.38 391 HIS A N 1
ATOM 3032 C CA . HIS A 1 391 ? 6.419 -20.351 24.007 1.00 97.38 391 HIS A CA 1
ATOM 3033 C C . HIS A 1 391 ? 7.543 -19.323 23.897 1.00 97.38 391 HIS A C 1
ATOM 3035 O O . HIS A 1 391 ? 8.033 -19.088 22.792 1.00 97.38 391 HIS A O 1
ATOM 3041 N N . MET A 1 392 ? 7.969 -18.750 25.029 1.00 97.06 392 MET A N 1
ATOM 3042 C CA . MET A 1 392 ? 9.045 -17.758 25.115 1.00 97.06 392 MET A CA 1
ATOM 3043 C C . MET A 1 392 ? 8.885 -16.623 24.089 1.00 97.06 392 MET A C 1
ATOM 3045 O O . MET A 1 392 ? 9.833 -16.236 23.399 1.00 97.06 392 MET A O 1
ATOM 3049 N N . LEU A 1 393 ? 7.662 -16.104 23.945 1.00 97.12 393 LEU A N 1
ATOM 3050 C CA . LEU A 1 393 ? 7.392 -15.001 23.027 1.00 97.12 393 LEU A CA 1
ATOM 3051 C C . LEU A 1 393 ? 8.073 -13.723 23.524 1.00 97.12 393 LEU A C 1
ATOM 3053 O O . LEU A 1 393 ? 8.094 -13.425 24.717 1.00 97.12 393 LEU A O 1
ATOM 3057 N N . THR A 1 394 ? 8.589 -12.915 22.596 1.00 97.38 394 THR A N 1
ATOM 3058 C CA . THR A 1 394 ? 9.096 -11.587 22.956 1.00 97.38 394 THR A CA 1
ATOM 3059 C C . THR A 1 394 ? 7.952 -10.712 23.486 1.00 97.38 394 THR A C 1
ATOM 3061 O O . THR A 1 394 ? 6.824 -10.830 22.997 1.00 97.38 394 THR A O 1
ATOM 3064 N N . PRO A 1 395 ? 8.209 -9.776 24.422 1.00 97.62 395 PRO A N 1
ATOM 3065 C CA . PRO A 1 395 ? 7.154 -8.940 25.007 1.00 97.62 395 PRO A CA 1
ATOM 3066 C C . PRO A 1 395 ? 6.313 -8.187 23.964 1.00 97.62 395 PRO A C 1
ATOM 3068 O O . PRO A 1 395 ? 5.101 -8.054 24.108 1.00 97.62 395 PRO A O 1
ATOM 3071 N N . ALA A 1 396 ? 6.935 -7.762 22.859 1.00 96.06 396 ALA A N 1
ATOM 3072 C CA . ALA A 1 396 ? 6.238 -7.117 21.747 1.00 96.06 396 ALA A CA 1
ATOM 3073 C C . ALA A 1 396 ? 5.262 -8.063 21.015 1.00 96.06 396 ALA A C 1
ATOM 3075 O O . ALA A 1 396 ? 4.182 -7.641 20.599 1.00 96.06 396 ALA A O 1
ATOM 3076 N N . LEU A 1 397 ? 5.616 -9.345 20.858 1.00 96.25 397 LEU A N 1
ATOM 3077 C CA . LEU A 1 397 ? 4.722 -10.350 20.276 1.00 96.25 397 LEU A CA 1
ATOM 3078 C C . LEU A 1 397 ? 3.600 -10.732 21.242 1.00 96.25 397 LEU A C 1
ATOM 3080 O O . LEU A 1 397 ? 2.468 -10.888 20.794 1.00 96.25 397 LEU A O 1
ATOM 3084 N N . ALA A 1 398 ? 3.886 -10.812 22.543 1.00 96.94 398 ALA A N 1
ATOM 3085 C CA . ALA A 1 398 ? 2.879 -11.054 23.574 1.00 96.94 398 ALA A CA 1
ATOM 3086 C C . ALA A 1 398 ? 1.815 -9.939 23.603 1.00 96.94 398 ALA A C 1
ATOM 3088 O O . ALA A 1 398 ? 0.619 -10.221 23.563 1.00 96.94 398 ALA A O 1
ATOM 3089 N N . GLN A 1 399 ? 2.234 -8.668 23.549 1.00 97.69 399 GLN A N 1
ATOM 3090 C CA . GLN A 1 399 ? 1.315 -7.526 23.437 1.00 97.69 399 GLN A CA 1
ATOM 3091 C C . GLN A 1 399 ? 0.468 -7.583 22.161 1.00 97.69 399 GLN A C 1
ATOM 3093 O O . GLN A 1 399 ? -0.734 -7.318 22.186 1.00 97.69 399 GLN A O 1
ATOM 3098 N N . LYS A 1 400 ? 1.080 -7.956 21.032 1.00 97.31 400 LYS A N 1
ATOM 3099 C CA . LYS A 1 400 ? 0.358 -8.103 19.765 1.00 97.31 400 LYS A CA 1
ATOM 3100 C C . LYS A 1 400 ? -0.661 -9.244 19.816 1.00 97.31 400 LYS A C 1
ATOM 3102 O O . LYS A 1 400 ? -1.760 -9.086 19.292 1.00 97.31 400 LYS A O 1
ATOM 3107 N N . LEU A 1 401 ? -0.308 -10.369 20.437 1.00 97.62 401 LEU A N 1
ATOM 3108 C CA . LEU A 1 401 ? -1.211 -11.499 20.643 1.00 97.62 401 LEU A CA 1
ATOM 3109 C C . LEU A 1 401 ? -2.413 -11.083 21.497 1.00 97.62 401 LEU A C 1
ATOM 3111 O O . LEU A 1 401 ? -3.547 -11.326 21.099 1.00 97.62 401 LEU A O 1
ATOM 3115 N N . HIS A 1 402 ? -2.171 -10.386 22.608 1.00 98.06 402 HIS A N 1
ATOM 3116 C CA . HIS A 1 402 ? -3.224 -9.858 23.477 1.00 98.06 402 HIS A CA 1
ATOM 3117 C C . HIS A 1 402 ? -4.213 -8.956 22.728 1.00 98.06 402 HIS A C 1
ATOM 3119 O O . HIS A 1 402 ? -5.424 -9.164 22.806 1.00 98.06 402 HIS A O 1
ATOM 3125 N N . ALA A 1 403 ? -3.703 -8.006 21.937 1.00 97.88 403 ALA A N 1
ATOM 3126 C CA . ALA A 1 403 ? -4.537 -7.114 21.132 1.00 97.88 403 ALA A CA 1
ATOM 3127 C C . ALA A 1 403 ? -5.398 -7.880 20.110 1.00 97.88 403 ALA A C 1
ATOM 3129 O O . ALA A 1 403 ? -6.581 -7.578 19.955 1.00 97.88 403 ALA A O 1
ATOM 3130 N N . LEU A 1 404 ? -4.825 -8.896 19.451 1.00 97.44 404 LEU A N 1
ATOM 3131 C CA . LEU A 1 404 ? -5.547 -9.735 18.491 1.00 97.44 404 LEU A CA 1
ATOM 3132 C C . LEU A 1 404 ? -6.635 -10.577 19.162 1.00 97.44 404 LEU A C 1
ATOM 3134 O O . LEU A 1 404 ? -7.755 -10.624 18.659 1.00 97.44 404 LEU A O 1
ATOM 3138 N N . LEU A 1 405 ? -6.339 -11.215 20.297 1.00 97.44 405 LEU A N 1
ATOM 3139 C CA . LEU A 1 405 ? -7.334 -12.003 21.028 1.00 97.44 405 LEU A CA 1
ATOM 3140 C C . LEU A 1 405 ? -8.498 -11.124 21.504 1.00 97.44 405 LEU A C 1
ATOM 3142 O O . LEU A 1 405 ? -9.651 -11.528 21.381 1.00 97.44 405 LEU A O 1
ATOM 3146 N N . ARG A 1 406 ? -8.215 -9.893 21.952 1.00 97.69 406 ARG A N 1
ATOM 3147 C CA . ARG A 1 406 ? -9.245 -8.913 22.328 1.00 97.69 406 ARG A CA 1
ATOM 3148 C C . ARG A 1 406 ? -10.150 -8.533 21.154 1.00 97.69 406 ARG A C 1
ATOM 3150 O O . ARG A 1 406 ? -11.364 -8.467 21.321 1.00 97.69 406 ARG A O 1
ATOM 3157 N N . GLU A 1 407 ? -9.581 -8.298 19.972 1.00 97.38 407 GLU A N 1
ATOM 3158 C CA . GLU A 1 407 ? -10.351 -7.972 18.765 1.00 97.38 407 GLU A CA 1
ATOM 3159 C C . GLU A 1 407 ? -11.238 -9.146 18.321 1.00 97.38 407 GLU A C 1
ATOM 3161 O O . GLU A 1 407 ? -12.413 -8.954 17.998 1.00 97.38 407 GLU A O 1
ATOM 3166 N N . VAL A 1 408 ? -10.701 -10.371 18.332 1.00 96.50 408 VAL A N 1
ATOM 3167 C CA . VAL A 1 408 ? -11.460 -11.565 17.936 1.00 96.50 408 VAL A CA 1
ATOM 3168 C C . VAL A 1 408 ? -12.574 -11.867 18.940 1.00 96.50 408 VAL A C 1
ATOM 3170 O O . VAL A 1 408 ? -13.686 -12.167 18.508 1.00 96.50 408 VAL A O 1
ATOM 3173 N N . ALA A 1 409 ? -12.316 -11.731 20.243 1.00 95.31 409 ALA A N 1
ATOM 3174 C CA . ALA A 1 409 ? -13.329 -11.912 21.282 1.00 95.31 409 ALA A CA 1
ATOM 3175 C C . ALA A 1 409 ? -14.495 -10.919 21.120 1.00 95.31 409 ALA A C 1
ATOM 3177 O O . ALA A 1 409 ? -15.642 -11.344 21.006 1.00 95.31 409 ALA A O 1
ATOM 3178 N N . LEU A 1 410 ? -14.207 -9.619 20.963 1.00 95.81 410 LEU A N 1
ATOM 3179 C CA . LEU A 1 410 ? -15.236 -8.597 20.711 1.00 95.81 410 LEU A CA 1
ATOM 3180 C C . LEU A 1 410 ? -16.059 -8.892 19.450 1.00 95.81 410 LEU A C 1
ATOM 3182 O O . LEU A 1 410 ? -17.271 -8.682 19.410 1.00 95.81 410 LEU A O 1
ATOM 3186 N N . LYS A 1 411 ? -15.407 -9.394 18.398 1.00 95.38 411 LYS A N 1
ATOM 3187 C CA . LYS A 1 411 ? -16.082 -9.752 17.148 1.00 95.38 411 LYS A CA 1
ATOM 3188 C C . LYS A 1 411 ? -16.997 -10.968 17.298 1.00 95.38 411 LYS A C 1
ATOM 3190 O O . LYS A 1 411 ? -17.981 -11.053 16.567 1.00 95.38 411 LYS A O 1
ATOM 3195 N N . GLN A 1 412 ? -16.678 -11.899 18.194 1.00 94.25 412 GLN A N 1
ATOM 3196 C CA . GLN A 1 412 ? -17.547 -13.037 18.497 1.00 94.25 412 GLN A CA 1
ATOM 3197 C C . GLN A 1 412 ? -18.750 -12.611 19.338 1.00 94.25 412 GLN A C 1
ATOM 3199 O O . GLN A 1 412 ? -19.866 -12.982 18.996 1.00 94.25 412 GLN A O 1
ATOM 3204 N N . GLU A 1 413 ? -18.557 -11.754 20.343 1.00 92.75 413 GLU A N 1
ATOM 3205 C CA . GLU A 1 413 ? -19.665 -11.184 21.127 1.00 92.75 413 GLU A CA 1
ATOM 3206 C C . GLU A 1 413 ? -20.664 -10.402 20.259 1.00 92.75 413 GLU A C 1
ATOM 3208 O O . GLU A 1 413 ? -21.864 -10.406 20.515 1.00 92.75 413 GLU A O 1
ATOM 3213 N N . LEU A 1 414 ? -20.179 -9.735 19.208 1.00 94.75 414 LEU A N 1
ATOM 3214 C CA . LEU A 1 414 ? -21.021 -9.054 18.217 1.00 94.75 414 LEU A CA 1
ATOM 3215 C C . LEU A 1 414 ? -21.766 -10.005 17.272 1.00 94.75 414 LEU A C 1
ATOM 3217 O O . LEU A 1 414 ? -22.669 -9.558 16.577 1.00 94.75 414 LEU A O 1
ATOM 3221 N N . ARG A 1 415 ? -21.353 -11.273 17.173 1.00 91.38 415 ARG A N 1
ATOM 3222 C CA . ARG A 1 415 ? -22.017 -12.290 16.340 1.00 91.38 415 ARG A CA 1
ATOM 3223 C C . ARG A 1 415 ? -23.048 -13.101 17.109 1.00 91.38 415 ARG A C 1
ATOM 3225 O O . ARG A 1 415 ? -23.924 -13.683 16.481 1.00 91.38 415 ARG A O 1
ATOM 3232 N N . THR A 1 416 ? -22.885 -13.211 18.424 1.00 90.38 416 THR A N 1
ATOM 3233 C CA . THR A 1 416 ? -23.808 -13.941 19.298 1.00 90.38 416 THR A CA 1
ATOM 3234 C C . THR A 1 416 ? -24.991 -13.087 19.754 1.00 90.38 416 THR A C 1
ATOM 3236 O O . THR A 1 416 ? -25.999 -13.650 20.173 1.00 90.38 416 THR A O 1
ATOM 3239 N N . LYS A 1 417 ? -24.883 -11.756 19.655 1.00 85.81 417 LYS A N 1
ATOM 3240 C CA . LYS A 1 417 ? -25.998 -10.803 19.764 1.00 85.81 417 LYS A CA 1
ATOM 3241 C C . LYS A 1 417 ? -26.682 -10.623 18.417 1.00 85.81 417 LYS A C 1
ATOM 3243 O O . LYS A 1 417 ? -27.926 -10.507 18.427 1.00 85.81 417 LYS A O 1
#

Radius of gyration: 40.01 Å; Cα contacts (8 Å, |Δi|>4): 60; chains: 1; bounding box: 103×106×112 Å

Solvent-accessible surface area (backbone atoms only — not comparable to full-atom values): 28002 Å² total; per-residue (Å²): 141,82,86,89,81,85,91,79,89,82,86,84,82,89,82,88,81,91,82,93,81,81,91,80,63,64,68,58,54,54,50,50,50,54,50,56,71,71,48,56,72,67,57,52,51,54,53,51,53,51,51,50,53,50,49,54,54,50,54,62,59,68,66,59,78,81,79,86,70,93,72,93,69,76,78,81,77,50,72,68,57,51,54,52,51,48,53,50,50,52,59,46,64,75,58,60,77,79,61,47,74,65,53,55,51,51,49,52,51,48,50,54,50,51,51,54,50,51,54,50,52,49,49,52,49,50,54,59,71,67,46,82,77,71,77,81,75,66,82,67,78,70,88,72,67,74,73,74,76,70,61,90,87,64,49,76,68,54,53,53,50,52,50,51,50,52,52,51,50,54,52,50,50,53,51,53,49,54,49,52,53,48,52,49,49,52,57,72,67,42,86,79,69,76,64,62,82,63,44,56,63,54,52,53,58,54,68,71,47,82,66,80,72,62,92,63,52,67,62,49,53,48,51,52,50,53,54,49,54,52,51,49,51,55,50,48,55,51,49,53,57,54,54,62,64,67,71,70,65,86,83,80,86,79,78,88,82,80,86,78,88,81,79,85,84,81,90,83,89,85,80,90,83,88,79,86,80,86,78,81,90,80,82,90,79,84,84,80,86,80,84,82,85,80,82,83,82,85,79,87,82,82,91,80,82,89,76,88,81,81,79,84,84,82,85,75,84,81,81,88,79,79,83,84,80,85,86,81,87,86,83,89,84,84,87,81,88,81,84,83,90,88,78,85,82,77,78,69,74,75,71,89,64,61,71,70,44,81,46,77,42,73,86,50,96,90,54,78,63,48,75,46,76,41,45,72,91,60,58,64,66,56,57,33,49,52,54,22,63,78,63,69,48,53,71,71,56,31,54,50,49,34,54,49,53,52,53,53,50,55,55,48,57,66,69,79,107

Nearest PDB structures (foldseek):
  2k8c-assembly1_B  TM=7.784E-01  e=7.586E-02  Homo sapiens
  3pst-assembly1_A  TM=6.943E-01  e=5.831E-02  Saccharomyces cerevisiae
  3psp-assembly1_A  TM=6.984E-01  e=1.464E-01  Saccharomyces cerevisiae

Foldseek 3Di:
DDDDDDDDDDDDDDDDDDDPDDPDDVVVVVVVVVVVVVDDPVVVVVVVVVVVVVCVVVVVVVPPDDPDDDDPPPPDQDPVNVVVVVVVVVVCVVPPPDQDPVNVVVVVVVVVVVVVVVVVVVVVVVVVVVPPDPPPPPVPVPPPPPVPVDPPPDDPVNVVVVVVVVVVVVVVVVVVVVVVVVVVVVVVPDPPDDPVVVVVVVVVVCVPPPDPDPPCPVVVVVVVVVVVVVVVVVVVVVVVVVVVVVPPPVPPPPDDDDDDDDDDDDDDDDDDDDDDDDDDDDDDDDDDDDDDDDDDDDDDDDDDDDDDDDDDDDDDDDDDDDDDDDDDDDDDDDDDDDDDDDDDDPPPPPPPFDFLDWDFDDPDPPDGTDIQTHTPPDDLLVSLVVVCVVVVNDPVVSVVSSVVSVVVVVVSVVVVD

Organism: NCBI:txid2562239

Secondary structure (DSSP, 8-state):
----------------------TTSHHHHHHHHHHHHHS-HHHHHHHHHHHHHHHHHHHHHHTS--------------HHHHHHHHHHHHHHHHH-SS--HHHHHHHHHHHHHHHHHHHHHHHHHHHHHH------------S------PPTT--HHHHHHHHHHHHHHHHHHHHHHHHHHHHHHHHHH-S----HHHHHHHHHHHHHTT--PPTTHHHHHHHHHHHHHHHHHHHHHHHHHHHHHHS--S----S--------------------------PPPPPP-PPP-PPPPP------------PPP----PPP-----------------------------------EEEEEEE--STTSPPEEEEEETT--HHHHHHHHHHHTT--HHHHHHHHHHHHHHHHHHHHHH-